Protein 6QJ6 (pdb70)

InterPro domains:
  IPR003337 Trehalose-phosphatase [PF02358] (35-243)
  IPR003337 Trehalose-phosphatase [TIGR00685] (31-254)
  IPR006379 HAD-superfamily hydrolase, subfamily IIB [TIGR01484] (34-230)
  IPR023214 HAD superfamily [G3DSA:3.40.50.1000] (35-248)
  IPR036412 HAD-like superfamily [SSF56784] (33-262)
  IPR044651 Trehalose 6-phosphate OTSB-like [PTHR43768] (28-241)

Sequence (519 aa):
RTFARRARPPAAILFSESSMQSIPLSLPLSRTAFFFDFDGTLVVDLAPTPDAIQVPPDVPVLVDALRQLSHGAVAIVSSGRGIDSIDAYLNLPGLPVAGLHGAERRDANGDTQRIGFDDPRLLRIERELAALVDRHPGMLLEIKGAALALHFRNAPEREGVARAAAERLVADYADAYVLQPGKMVFEIKPKGVDKGRAVAAFLNEPPFAGRMPVFAGDDLTDEQGFAVANANGGLSIKVGAGDTTARARVDSVAALRAQLARWIAAGRAAILFSESMQSIPLSLPLSRTAFFFDFDGTLVDLAPTPDAIQVPPDVPVLVDALRQLSHGAVAIVSSGRGIDSIDAYLNLPGLPVAGLHGAERRDANGDTQRIGFDDPRLLRIERELAALVDRHPGMLLEIKGAALALHFRNAPEREGVARAAAERLVADYADAYVLQPGKMVFEIKPKGVDKGRAVAAFLNEPPFAGRMPVFAGDDLTDEQGFAVANANGGLSIKVGAGDTTARARVDSVAALRAQLARWIAAG

Nearest PDB structures (foldseek):
  6rcz-assembly2_E  TM=8.916E-01  e=4.619E-51  Burkholderia pseudomallei K96243
  6upb-assembly2_B  TM=9.453E-01  e=5.300E-32  Salmonella enterica subsp. enterica serovar Typhimurium str. SL1344
  5gvx-assembly1_A  TM=7.884E-01  e=1.673E-20  Mycobacterium tuberculosis H37Rv
  5dxi-assembly1_A  TM=8.888E-01  e=2.809E-17  Candida albicans SC5314
  5dxi-assembly2_B  TM=9.044E-01  e=6.587E-17  Candida albicans SC5314

Organism: Burkholderia pseudomallei (strain K96243) (NCBI:txid272560)

Solvent-accessible surface area: 23185 Å² total; per-residue (Å²): 210,94,97,76,32,163,34,216,74,52,36,72,68,141,24,70,131,60,150,46,99,34,28,138,59,12,50,13,50,114,1,0,0,0,0,9,0,26,8,0,6,0,100,79,15,87,37,26,116,39,13,148,38,42,103,75,4,29,96,28,1,44,29,0,33,109,46,0,126,21,0,0,0,0,0,1,12,32,17,6,116,32,1,41,80,72,8,116,20,113,46,1,4,0,0,0,10,5,13,1,19,40,30,25,46,110,41,67,27,30,120,55,19,127,105,26,89,77,5,108,106,0,40,170,80,0,45,58,25,33,122,188,36,118,37,15,69,25,43,96,29,38,5,0,0,0,1,31,5,80,94,1,78,118,93,83,51,45,0,94,60,8,0,78,115,1,18,68,90,39,54,116,19,4,55,34,17,34,21,83,53,11,5,18,1,4,4,105,56,28,16,1,1,155,6,0,39,31,0,23,127,42,110,38,0,42,38,28,4,1,0,0,0,0,4,27,95,12,0,31,78,0,0,50,30,0,18,92,80,7,0,0,0,0,11,4,17,90,39,149,30,84,2,12,7,113,12,129,45,9,65,30,0,47,52,29,1,40,78,1,20,76,64,45,96,109,92,69,143,26,65,74,49,136,42,97,30,29,138,62,15,51,12,59,119,0,0,0,0,0,7,0,37,4,0,2,0,88,132,30,120,57,96,112,42,14,150,31,44,103,80,1,24,98,28,0,45,29,0,33,110,68,0,125,20,0,0,0,0,0,1,27,39,16,8,117,36,0,40,79,66,6,126,21,108,43,0,4,0,0,0,46,33,7,7,25,27,31,15,40,131,41,84,46,77,137,74,22,113,101,21,81,77,5,96,110,0,35,170,86,1,45,44,13,26,126,155,43,115,30,13,110,25,71,92,58,32,2,10,0,0,1,47,5,78,116,2,36,110,93,86,52,54,0,95,62,7,0,73,120,7,17,69,91,47,63,125,20,4,65,43,71,74,42,157,32,12,4,27,0,17,6,99,34,14,20,6,3,148,6,0,46,34,0,24,132,42,104,37,0,50,80,37,19,0,0,0,0,0,24,68,142,41,0,32,84,0,0,12,24,0,13,75,80,11,0,0,0,0,10,9,21,80,37,94,4,6,1,13,4,57,11,131,44,9,64,28,0,42,54,28,1,39,78,1,28,86,65,67

Foldseek 3Di:
DDDDDDDDFLAPDFAAQAFDDQDLADQLQQEAEEEEDDFAQWDHDLDPVPTDHPPLSLVLQVLSCVLNVQRYEYQYLADPVVVCVRNVPPQRWYQYNQNQWTQANVRDIDHPQFPPVLVVVLLVQVVVVCVVPPQWDWDDHGRKIKIARSRPVVCPPVQVVSQVVSCVVVVVFWDWDDWDRIIMIHGPDHGSLVRVVVRCVDPPNPSGQYEYEDEIPSCLSVQVNNVVSRHAYEYEDDDDHSGSYYDHGSVRSSVSSVSNSVVSD/DPAFAAQAFDEQDLADQLLQEAEEEEDEFAQWDHDPDPVPTDHPLLSLVLQVLSCVSNVHRYEYAYLADPVVVCVRNVDPQRWYQYNQNQWTQASVRDIDGHQAPPPLQVVLVVLVVVVPVVPDQWDWDDRGRKIKIANPRPVVCPVVQVVSVVVSCVVPVVFWDWDDDDRMIMIHTPQRARLSNLVVRCVDPPNPNGQYEYEDEDDSCQSVQVNSVVSRHAYEYEDDDDGSGNYYDHGSVRSSVSSVSNSVVD

B-factor: mean 32.78, std 14.63, range [8.99, 102.22]

Secondary structure (DSSP, 8-state):
----B-PPPS------SS--PPPS---GGGEEEEE--BTTTB---SSGGG----THHHHHHHHHHHHTTT-EEEE-SS-HHHHHHHH--TT--EEEGGGTEEE-TTS-EEE-STT-HHHHHHHHHHHHHHHSSTT-EEEEETTEEEEE-TT-GGGHHHHHHHHHHHHHHTTTTEEEEEETTEEEEEETT--HHHHHHHHTTSTTTTTSEEEEEE-SGGGHHHHHHHHHTT-EEEEESSS----SEEESSHHHHHHHHHHHHHHH-/------SS--PPPS---GGGEEEEE--BTTTB---SSGGG----THHHHHHHHHHHHTTS-EEEE-SS-HHHHHHHH--TT--EEEGGGTEEE-TTS-EEESSTT-HHHHHHHHHHHHHHHHSTT-EEEEETTEEEEE-TT-GGGHHHHHHHHHHHHHHTTTTEEEEEETTEEEEEETT-SHHHHHHHHTTSTTTTTSEEEEEE-SGGGHHHHHHHHHTT-EEEEESSS-BS-SEEESSHHHHHHHHHHHHHH-

Radius of gyration: 26.89 Å; Cα contacts (8 Å, |Δi|>4): 1057; chains: 2; bounding box: 44×83×59 Å

Structure (mmCIF, N/CA/C/O backbone):
data_6QJ6
#
_entry.id   6QJ6
#
_cell.length_a   75.926
_cell.length_b   83.843
_cell.length_c   84.978
_cell.angle_alpha   90.00
_cell.angle_beta   90.00
_cell.angle_gamma   90.00
#
_symmetry.space_group_name_H-M   'P 21 21 21'
#
loop_
_entity.id
_entity.type
_entity.pdbx_description
1 polymer 'Trehalose 6-phosphate phosphatase'
2 non-polymer 'MAGNESIUM ION'
3 non-polymer 'CHLORIDE ION'
4 water water
#
loop_
_atom_site.group_PDB
_atom_site.id
_atom_site.type_symbol
_atom_site.label_atom_id
_atom_site.label_alt_id
_atom_site.label_comp_id
_atom_site.label_asym_id
_atom_site.label_entity_id
_atom_site.label_seq_id
_atom_site.pdbx_PDB_ins_code
_atom_site.Cartn_x
_atom_site.Cartn_y
_atom_site.Cartn_z
_atom_site.occupancy
_atom_site.B_iso_or_equiv
_atom_site.auth_seq_id
_atom_site.auth_comp_id
_atom_site.auth_asym_id
_atom_site.auth_atom_id
_atom_site.pdbx_PDB_model_num
ATOM 1 N N . ARG A 1 2 ? 91.278 -34.967 13.347 1.00 76.64 2 ARG A N 1
ATOM 2 C CA . ARG A 1 2 ? 90.300 -35.999 13.100 1.00 77.29 2 ARG A CA 1
ATOM 3 C C . ARG A 1 2 ? 89.611 -35.606 11.819 1.00 81.54 2 ARG A C 1
ATOM 4 O O . ARG A 1 2 ? 89.576 -36.402 10.927 1.00 80.23 2 ARG A O 1
ATOM 12 N N . THR A 1 3 ? 89.091 -34.385 11.723 1.00 89.05 3 THR A N 1
ATOM 13 C CA . THR A 1 3 ? 88.403 -33.908 10.498 1.00 77.73 3 THR A CA 1
ATOM 14 C C . THR A 1 3 ? 89.209 -32.939 9.618 1.00 61.22 3 THR A C 1
ATOM 15 O O . THR A 1 3 ? 89.954 -32.129 10.103 1.00 53.33 3 THR A O 1
ATOM 19 N N . PHE A 1 4 ? 89.041 -33.036 8.315 1.00 56.73 4 PHE A N 1
ATOM 20 C CA . PHE A 1 4 ? 89.759 -32.136 7.405 1.00 56.04 4 PHE A CA 1
ATOM 21 C C . PHE A 1 4 ? 88.884 -31.048 6.708 1.00 50.21 4 PHE A C 1
ATOM 22 O O . PHE A 1 4 ? 87.729 -30.963 6.954 1.00 50.24 4 PHE A O 1
ATOM 30 N N . ALA A 1 5 ? 89.465 -30.209 5.891 1.00 39.00 5 ALA A N 1
ATOM 31 C CA . ALA A 1 5 ? 88.708 -29.179 5.182 1.00 43.49 5 ALA A CA 1
ATOM 32 C C . ALA A 1 5 ? 89.154 -29.144 3.719 1.00 57.51 5 ALA A C 1
ATOM 33 O O . ALA A 1 5 ? 89.658 -28.146 3.206 1.00 61.76 5 ALA A O 1
ATOM 35 N N . ARG A 1 6 ? 88.961 -30.267 3.032 1.00 51.97 6 ARG A N 1
ATOM 36 C CA . ARG A 1 6 ? 89.387 -30.373 1.648 1.00 45.85 6 ARG A CA 1
ATOM 37 C C . ARG A 1 6 ? 88.487 -29.531 0.754 1.00 51.31 6 ARG A C 1
ATOM 38 O O . ARG A 1 6 ? 87.259 -29.567 0.873 1.00 45.12 6 ARG A O 1
ATOM 46 N N . ARG A 1 7 ? 89.110 -28.758 -0.130 1.00 61.35 7 ARG A N 1
ATOM 47 C CA . ARG A 1 7 ? 88.427 -27.872 -1.055 1.00 63.96 7 ARG A CA 1
ATOM 48 C C . ARG A 1 7 ? 88.671 -28.367 -2.477 1.00 62.54 7 ARG A C 1
ATOM 49 O O . ARG A 1 7 ? 89.694 -29.002 -2.758 1.00 58.78 7 ARG A O 1
ATOM 57 N N . ALA A 1 8 ? 87.696 -28.137 -3.358 1.00 58.60 8 ALA A N 1
ATOM 58 C CA . ALA A 1 8 ? 87.907 -28.317 -4.790 1.00 57.73 8 ALA A CA 1
ATOM 59 C C . ALA A 1 8 ? 88.556 -27.065 -5.366 1.00 65.05 8 ALA A C 1
ATOM 60 O O . ALA A 1 8 ? 88.313 -25.946 -4.896 1.00 56.54 8 ALA A O 1
ATOM 62 N N . ARG A 1 9 ? 89.396 -27.256 -6.387 1.00 67.63 9 ARG A N 1
ATOM 63 C CA . ARG A 1 9 ? 90.063 -26.108 -6.989 1.00 73.71 9 ARG A CA 1
ATOM 64 C C . ARG A 1 9 ? 89.001 -25.077 -7.376 1.00 69.35 9 ARG A C 1
ATOM 65 O O . ARG A 1 9 ? 88.020 -25.437 -8.040 1.00 56.37 9 ARG A O 1
ATOM 73 N N . PRO A 1 10 ? 89.140 -23.816 -6.955 1.00 70.82 10 PRO A N 1
ATOM 74 C CA . PRO A 1 10 ? 88.048 -22.838 -7.112 1.00 59.46 10 PRO A CA 1
ATOM 75 C C . PRO A 1 10 ? 87.706 -22.640 -8.574 1.00 48.94 10 PRO A C 1
ATOM 76 O O . PRO A 1 10 ? 88.607 -22.489 -9.413 1.00 50.20 10 PRO A O 1
ATOM 80 N N . PRO A 1 11 ? 86.413 -22.628 -8.920 1.00 47.19 11 PRO A N 1
ATOM 81 C CA . PRO A 1 11 ? 86.032 -22.483 -10.337 1.00 49.21 11 PRO A CA 1
ATOM 82 C C . PRO A 1 11 ? 86.491 -21.180 -10.968 1.00 47.47 11 PRO A C 1
ATOM 83 O O . PRO A 1 11 ? 86.508 -21.084 -12.202 1.00 44.53 11 PRO A O 1
ATOM 87 N N . ALA A 1 12 ? 86.863 -20.179 -10.170 1.00 45.33 12 ALA A N 1
ATOM 88 C CA . ALA A 1 12 ? 87.318 -18.910 -10.721 1.00 41.10 12 ALA A CA 1
ATOM 89 C C . ALA A 1 12 ? 88.656 -19.093 -11.435 1.00 37.78 12 ALA A C 1
ATOM 90 O O . ALA A 1 12 ? 89.613 -19.638 -10.871 1.00 28.40 12 ALA A O 1
ATOM 92 N N . ALA A 1 13 ? 88.709 -18.653 -12.692 1.00 31.44 13 ALA A N 1
ATOM 93 C CA . ALA A 1 13 ? 89.915 -18.712 -13.502 1.00 30.78 13 ALA A CA 1
ATOM 94 C C . ALA A 1 13 ? 90.556 -17.344 -13.694 1.00 34.38 13 ALA A C 1
ATOM 95 O O . ALA A 1 13 ? 91.635 -17.256 -14.293 1.00 30.60 13 ALA A O 1
ATOM 97 N N . ILE A 1 14 ? 89.921 -16.280 -13.198 1.00 30.20 14 ILE A N 1
ATOM 98 C CA . ILE A 1 14 ? 90.443 -14.922 -13.285 1.00 25.25 14 ILE A CA 1
ATOM 99 C C . ILE A 1 14 ? 90.487 -14.333 -11.886 1.00 24.57 14 ILE A C 1
ATOM 100 O O . ILE A 1 14 ? 89.532 -14.469 -11.115 1.00 28.75 14 ILE A O 1
ATOM 105 N N . LEU A 1 15 ? 91.594 -13.674 -11.565 1.00 28.16 15 LEU A N 1
ATOM 106 C CA . LEU A 1 15 ? 91.739 -12.902 -10.340 1.00 28.28 15 LEU A CA 1
ATOM 107 C C . LEU A 1 15 ? 92.268 -11.524 -10.713 1.00 30.32 15 LEU A C 1
ATOM 108 O O . LEU A 1 15 ? 93.202 -11.413 -11.515 1.00 31.38 15 LEU A O 1
ATOM 113 N N . PHE A 1 16 ? 91.663 -10.480 -10.155 1.00 22.87 16 PHE A N 1
ATOM 114 C CA . PHE A 1 16 ? 92.174 -9.122 -10.287 1.00 24.19 16 PHE A CA 1
ATOM 115 C C . PHE A 1 16 ? 92.915 -8.733 -9.007 1.00 28.77 16 PHE A C 1
ATOM 116 O O . PHE A 1 16 ? 92.413 -8.967 -7.900 1.00 28.20 16 PHE A O 1
ATOM 124 N N . SER A 1 17 ? 94.101 -8.141 -9.162 1.00 19.34 17 SER A N 1
ATOM 125 C CA . SER A 1 17 ? 94.909 -7.679 -8.041 1.00 26.51 17 SER A CA 1
ATOM 126 C C . SER A 1 17 ? 94.356 -6.371 -7.471 1.00 26.67 17 SER A C 1
ATOM 127 O O . SER A 1 17 ? 93.429 -5.765 -8.015 1.00 21.69 17 SER A O 1
ATOM 130 N N . GLU A 1 18 ? 94.942 -5.927 -6.354 1.00 27.00 18 GLU A N 1
ATOM 131 C CA . GLU A 1 18 ? 94.511 -4.677 -5.726 1.00 35.33 18 GLU A CA 1
ATOM 132 C C . GLU A 1 18 ? 95.224 -3.513 -6.404 1.00 40.65 18 GLU A C 1
ATOM 133 O O . GLU A 1 18 ? 96.272 -3.030 -5.961 1.00 45.74 18 GLU A O 1
ATOM 139 N N . SER A 1 19 ? 94.629 -3.072 -7.505 1.00 25.43 19 SER A N 1
ATOM 140 C CA A SER A 1 19 ? 95.076 -1.906 -8.254 0.60 25.89 19 SER A CA 1
ATOM 141 C CA B SER A 1 19 ? 95.074 -1.902 -8.248 0.40 25.91 19 SER A CA 1
ATOM 142 C C . SER A 1 19 ? 93.938 -1.504 -9.178 1.00 25.32 19 SER A C 1
ATOM 143 O O . SER A 1 19 ? 92.979 -2.257 -9.371 1.00 27.83 19 SER A O 1
ATOM 148 N N . MET A 1 20 ? 94.042 -0.302 -9.738 1.00 25.90 20 MET A N 1
ATOM 149 C CA . MET A 1 20 ? 93.089 0.078 -10.770 1.00 24.10 20 MET A CA 1
ATOM 150 C C . MET A 1 20 ? 93.236 -0.882 -11.942 1.00 20.89 20 MET A C 1
ATOM 151 O O . MET A 1 20 ? 94.327 -1.388 -12.216 1.00 22.52 20 MET A O 1
ATOM 156 N N . GLN A 1 21 ? 92.124 -1.166 -12.622 1.00 18.34 21 GLN A N 1
ATOM 157 C CA . GLN A 1 21 ? 92.129 -2.175 -13.674 1.00 25.36 21 GLN A CA 1
ATOM 158 C C . GLN A 1 21 ? 91.372 -1.670 -14.890 1.00 24.43 21 GLN A C 1
ATOM 159 O O . GLN A 1 21 ? 90.409 -0.909 -14.767 1.00 23.85 21 GLN A O 1
ATOM 165 N N . SER A 1 22 ? 91.820 -2.109 -16.067 1.00 26.78 22 SER A N 1
ATOM 166 C CA . SER A 1 22 ? 91.063 -1.906 -17.291 1.00 22.01 22 SER A CA 1
ATOM 167 C C . SER A 1 22 ? 89.961 -2.950 -17.384 1.00 28.24 22 SER A C 1
ATOM 168 O O . SER A 1 22 ? 90.174 -4.125 -17.073 1.00 28.06 22 SER A O 1
ATOM 171 N N . ILE A 1 23 ? 88.779 -2.517 -17.806 1.00 31.95 23 ILE A N 1
ATOM 172 C CA . ILE A 1 23 ? 87.674 -3.469 -17.952 1.00 21.37 23 ILE A CA 1
ATOM 173 C C . ILE A 1 23 ? 88.024 -4.472 -19.041 1.00 24.90 23 ILE A C 1
ATOM 174 O O . ILE A 1 23 ? 88.378 -4.068 -20.168 1.00 26.26 23 ILE A O 1
ATOM 179 N N . PRO A 1 24 ? 87.963 -5.773 -18.765 1.00 23.30 24 PRO A N 1
ATOM 180 C CA . PRO A 1 24 ? 88.389 -6.760 -19.762 1.00 24.42 24 PRO A CA 1
ATOM 181 C C . PRO A 1 24 ? 87.484 -6.771 -20.982 1.00 20.08 24 PRO A C 1
ATOM 182 O O . PRO A 1 24 ? 86.307 -6.404 -20.923 1.00 25.34 24 PRO A O 1
ATOM 186 N N . LEU A 1 25 ? 88.060 -7.199 -22.107 1.00 19.90 25 LEU A N 1
ATOM 187 C CA . LEU A 1 25 ? 87.265 -7.388 -23.317 1.00 19.40 25 LEU A CA 1
ATOM 188 C C . LEU A 1 25 ? 86.206 -8.459 -23.110 1.00 24.61 25 LEU A C 1
ATOM 189 O O . LEU A 1 25 ? 85.060 -8.302 -23.543 1.00 26.16 25 LEU A O 1
ATOM 194 N N . SER A 1 26 ? 86.575 -9.555 -22.448 1.00 24.01 26 SER A N 1
ATOM 195 C CA . SER A 1 26 ? 85.686 -10.683 -22.231 1.00 21.37 26 SER A CA 1
ATOM 196 C C . SER A 1 26 ? 85.947 -11.272 -20.853 1.00 21.71 26 SER A C 1
ATOM 197 O O . SER A 1 26 ? 86.961 -10.988 -20.211 1.00 27.41 26 SER A O 1
ATOM 200 N N . LEU A 1 27 ? 85.011 -12.099 -20.401 1.00 21.39 27 LEU A N 1
ATOM 201 C CA . LEU A 1 27 ? 85.123 -12.839 -19.157 1.00 22.27 27 LEU A CA 1
ATOM 202 C C . LEU A 1 27 ? 84.565 -14.235 -19.376 1.00 30.86 27 LEU A C 1
ATOM 203 O O . LEU A 1 27 ? 83.627 -14.411 -20.163 1.00 32.73 27 LEU A O 1
ATOM 208 N N . PRO A 1 28 ? 85.126 -15.249 -18.709 1.00 25.21 28 PRO A N 1
ATOM 209 C CA . PRO A 1 28 ? 84.557 -16.600 -18.821 1.00 23.31 28 PRO A CA 1
ATOM 210 C C . PRO A 1 28 ? 83.225 -16.678 -18.093 1.00 27.65 28 PRO A C 1
ATOM 211 O O . PRO A 1 28 ? 83.184 -16.934 -16.885 1.00 26.85 28 PRO A O 1
ATOM 215 N N . LEU A 1 29 ? 82.133 -16.460 -18.834 1.00 21.22 29 LEU A N 1
ATOM 216 C CA . LEU A 1 29 ? 80.839 -16.162 -18.219 1.00 19.74 29 LEU A CA 1
ATOM 217 C C . LEU A 1 29 ? 80.365 -17.265 -17.283 1.00 23.15 29 LEU A C 1
ATOM 218 O O . LEU A 1 29 ? 79.660 -16.986 -16.309 1.00 24.50 29 LEU A O 1
ATOM 223 N N . SER A 1 30 ? 80.746 -18.513 -17.537 1.00 29.00 30 SER A N 1
ATOM 224 C CA . SER A 1 30 ? 80.286 -19.586 -16.665 1.00 38.94 30 SER A CA 1
ATOM 225 C C . SER A 1 30 ? 81.159 -19.762 -15.431 1.00 33.19 30 SER A C 1
ATOM 226 O O . SER A 1 30 ? 80.870 -20.637 -14.604 1.00 31.14 30 SER A O 1
ATOM 229 N N . ARG A 1 31 ? 82.204 -18.949 -15.277 1.00 27.02 31 ARG A N 1
ATOM 230 C CA . ARG A 1 31 ? 83.007 -18.933 -14.063 1.00 24.86 31 ARG A CA 1
ATOM 231 C C . ARG A 1 31 ? 82.958 -17.579 -13.367 1.00 26.47 31 ARG A C 1
ATOM 232 O O . ARG A 1 31 ? 83.748 -17.332 -12.445 1.00 23.23 31 ARG A O 1
ATOM 240 N N . THR A 1 32 ? 82.041 -16.705 -13.775 1.00 23.85 32 THR A N 1
ATOM 241 C CA . THR A 1 32 ? 81.905 -15.362 -13.234 1.00 24.33 32 THR A CA 1
ATOM 242 C C . THR A 1 32 ? 80.531 -15.197 -12.592 1.00 29.29 32 THR A C 1
ATOM 243 O O . THR A 1 32 ? 79.540 -15.778 -13.048 1.00 18.91 32 THR A O 1
ATOM 247 N N . ALA A 1 33 ? 80.484 -14.399 -11.526 1.00 23.47 33 ALA A N 1
ATOM 248 C CA . ALA A 1 33 ? 79.252 -14.066 -10.823 1.00 26.22 33 ALA A CA 1
ATOM 249 C C . ALA A 1 33 ? 79.017 -12.565 -10.939 1.00 23.61 33 ALA A C 1
ATOM 250 O O . ALA A 1 33 ? 79.933 -11.773 -10.684 1.00 24.47 33 ALA A O 1
ATOM 252 N N . PHE A 1 34 ? 77.800 -12.172 -11.318 1.00 19.82 34 PHE A N 1
ATOM 253 C CA . PHE A 1 34 ? 77.500 -10.779 -11.630 1.00 21.17 34 PHE A CA 1
ATOM 254 C C . PHE A 1 34 ? 76.486 -10.220 -10.642 1.00 20.41 34 PHE A C 1
ATOM 255 O O . PHE A 1 34 ? 75.427 -10.816 -10.428 1.00 19.63 34 PHE A O 1
ATOM 263 N N . PHE A 1 35 ? 76.806 -9.058 -10.072 1.00 15.42 35 PHE A N 1
ATOM 264 C CA . PHE A 1 35 ? 75.959 -8.370 -9.107 1.00 15.02 35 PHE A CA 1
ATOM 265 C C . PHE A 1 35 ? 75.803 -6.929 -9.561 1.00 19.28 35 PHE A C 1
ATOM 266 O O . PHE A 1 35 ? 76.801 -6.213 -9.697 1.00 18.02 35 PHE A O 1
ATOM 274 N N . PHE A 1 36 ? 74.562 -6.510 -9.807 1.00 17.35 36 PHE A N 1
ATOM 275 C CA . PHE A 1 36 ? 74.280 -5.183 -10.337 1.00 14.81 36 PHE A CA 1
ATOM 276 C C . PHE A 1 36 ? 73.339 -4.425 -9.415 1.00 15.79 36 PHE A C 1
ATOM 277 O O . PHE A 1 36 ? 72.285 -4.944 -9.036 1.00 18.08 36 PHE A O 1
ATOM 285 N N . ASP A 1 37 ? 73.713 -3.193 -9.079 1.00 15.47 37 ASP A N 1
ATOM 286 C CA . ASP A 1 37 ? 72.745 -2.205 -8.622 1.00 17.50 37 ASP A CA 1
ATOM 287 C C . ASP A 1 37 ? 71.812 -1.838 -9.781 1.00 23.44 37 ASP A C 1
ATOM 288 O O . ASP A 1 37 ? 72.106 -2.100 -10.954 1.00 20.11 37 ASP A O 1
ATOM 293 N N . PHE A 1 38 ? 70.664 -1.240 -9.450 1.00 12.19 38 PHE A N 1
ATOM 294 C CA . PHE A 1 38 ? 69.680 -0.919 -10.479 1.00 19.09 38 PHE A CA 1
ATOM 295 C C . PHE A 1 38 ? 69.694 0.566 -10.846 1.00 20.30 38 PHE A C 1
ATOM 296 O O . PHE A 1 38 ? 70.278 0.940 -11.869 1.00 16.95 38 PHE A O 1
ATOM 304 N N . ASP A 1 39 ? 69.058 1.417 -10.033 1.00 19.39 39 ASP A N 1
ATOM 305 C CA . ASP A 1 39 ? 68.982 2.846 -10.345 1.00 22.89 39 ASP A CA 1
ATOM 306 C C . ASP A 1 39 ? 70.369 3.476 -10.400 1.00 21.33 39 ASP A C 1
ATOM 307 O O . ASP A 1 39 ? 71.186 3.296 -9.493 1.00 21.32 39 ASP A O 1
ATOM 312 N N . GLY A 1 40 ? 70.624 4.241 -11.460 1.00 20.61 40 GLY A N 1
ATOM 313 C CA . GLY A 1 40 ? 71.906 4.885 -11.647 1.00 17.31 40 GLY A CA 1
ATOM 314 C C . GLY A 1 40 ? 73.006 3.972 -12.141 1.00 20.90 40 GLY A C 1
ATOM 315 O O . GLY A 1 40 ? 74.122 4.452 -12.395 1.00 23.19 40 GLY A O 1
ATOM 316 N N . THR A 1 41 ? 72.731 2.674 -12.275 1.00 18.10 41 THR A N 1
ATOM 317 C CA . THR A 1 41 ? 73.722 1.690 -12.698 1.00 16.14 41 THR A CA 1
ATOM 318 C C . THR A 1 41 ? 73.294 0.989 -13.980 1.00 20.50 41 THR A C 1
ATOM 319 O O . THR A 1 41 ? 74.005 1.071 -14.985 1.00 17.17 41 THR A O 1
ATOM 323 N N . LEU A 1 42 ? 72.154 0.295 -13.975 1.00 21.35 42 LEU A N 1
ATOM 324 C CA . LEU A 1 42 ? 71.597 -0.305 -15.182 1.00 15.99 42 LEU A CA 1
ATOM 325 C C . LEU A 1 42 ? 70.592 0.600 -15.859 1.00 17.91 42 LEU A C 1
ATOM 326 O O . LEU A 1 42 ? 70.264 0.391 -17.035 1.00 20.35 42 LEU A O 1
ATOM 331 N N . VAL A 1 43 ? 70.095 1.590 -15.134 1.00 15.39 43 VAL A N 1
ATOM 332 C CA A VAL A 1 43 ? 69.040 2.470 -15.604 0.50 20.34 43 VAL A CA 1
ATOM 333 C CA B VAL A 1 43 ? 69.140 2.470 -15.604 0.50 20.34 43 VAL A CA 1
ATOM 334 C C . VAL A 1 43 ? 69.358 3.861 -15.069 1.00 20.74 43 VAL A C 1
ATOM 335 O O . VAL A 1 43 ? 69.955 4.010 -14.000 1.00 21.05 43 VAL A O 1
ATOM 342 N N . ASP A 1 44 ? 69.004 4.885 -15.836 1.00 17.53 44 ASP A N 1
ATOM 343 C CA . ASP A 1 44 ? 69.332 6.247 -15.427 1.00 19.94 44 ASP A CA 1
ATOM 344 C C . ASP A 1 44 ? 68.539 6.668 -14.193 1.00 28.97 44 ASP A C 1
ATOM 345 O O . ASP A 1 44 ? 67.376 6.294 -14.012 1.00 26.32 44 ASP A O 1
ATOM 350 N N . LEU A 1 45 ? 69.185 7.452 -13.335 1.00 29.24 45 LEU A N 1
ATOM 351 C CA . LEU A 1 45 ? 68.490 8.031 -12.194 1.00 28.04 45 LEU A CA 1
ATOM 352 C C . LEU A 1 45 ? 67.495 9.075 -12.678 1.00 32.86 45 LEU A C 1
ATOM 353 O O . LEU A 1 45 ? 67.801 9.891 -13.551 1.00 34.68 45 LEU A O 1
ATOM 358 N N . ALA A 1 46 ? 66.295 9.040 -12.120 1.00 34.62 46 ALA A N 1
ATOM 359 C CA . ALA A 1 46 ? 65.222 9.923 -12.539 1.00 27.96 46 ALA A CA 1
ATOM 360 C C . ALA A 1 46 ? 64.880 10.916 -11.430 1.00 31.20 46 ALA A C 1
ATOM 361 O O . ALA A 1 46 ? 65.258 10.715 -10.271 1.00 34.68 46 ALA A O 1
ATOM 363 N N . PRO A 1 47 ? 64.176 12.011 -11.752 1.00 33.73 47 PRO A N 1
ATOM 364 C CA . PRO A 1 47 ? 63.854 13.007 -10.715 1.00 45.35 47 PRO A CA 1
ATOM 365 C C . PRO A 1 47 ? 63.160 12.438 -9.483 1.00 46.30 47 PRO A C 1
ATOM 366 O O . PRO A 1 47 ? 63.320 12.999 -8.393 1.00 53.50 47 PRO A O 1
ATOM 370 N N . THR A 1 48 ? 62.406 11.354 -9.613 1.00 41.62 48 THR A N 1
ATOM 371 C CA . THR A 1 48 ? 61.801 10.655 -8.489 1.00 38.20 48 THR A CA 1
ATOM 372 C C . THR A 1 48 ? 61.871 9.165 -8.777 1.00 32.85 48 THR A C 1
ATOM 373 O O . THR A 1 48 ? 62.016 8.764 -9.937 1.00 31.33 48 THR A O 1
ATOM 377 N N . PRO A 1 49 ? 61.790 8.314 -7.740 1.00 30.65 49 PRO A N 1
ATOM 378 C CA . PRO A 1 49 ? 61.894 6.861 -7.990 1.00 33.46 49 PRO A CA 1
ATOM 379 C C . PRO A 1 49 ? 60.846 6.335 -8.957 1.00 38.05 49 PRO A C 1
ATOM 380 O O . PRO A 1 49 ? 61.145 5.470 -9.790 1.00 36.52 49 PRO A O 1
ATOM 384 N N . ASP A 1 50 ? 59.619 6.846 -8.877 1.00 31.20 50 ASP A N 1
ATOM 385 C CA . ASP A 1 50 ? 58.536 6.386 -9.737 1.00 32.23 50 ASP A CA 1
ATOM 386 C C . ASP A 1 50 ? 58.694 6.822 -11.192 1.00 36.87 50 ASP A C 1
ATOM 387 O O . ASP A 1 50 ? 57.867 6.434 -12.026 1.00 35.65 50 ASP A O 1
ATOM 392 N N . ALA A 1 51 ? 59.711 7.617 -11.521 1.00 30.02 51 ALA A N 1
ATOM 393 C CA . ALA A 1 51 ? 59.839 8.200 -12.848 1.00 26.42 51 ALA A CA 1
ATOM 394 C C . ALA A 1 51 ? 60.957 7.575 -13.673 1.00 36.61 51 ALA A C 1
ATOM 395 O O . ALA A 1 51 ? 61.316 8.125 -14.721 1.00 31.75 51 ALA A O 1
ATOM 397 N N . ILE A 1 52 ? 61.520 6.442 -13.239 1.00 38.46 52 ILE A N 1
ATOM 398 C CA . ILE A 1 52 ? 62.610 5.841 -14.001 1.00 38.23 52 ILE A CA 1
ATOM 399 C C . ILE A 1 52 ? 62.069 5.203 -15.277 1.00 34.13 52 ILE A C 1
ATOM 400 O O . ILE A 1 52 ? 60.911 4.763 -15.350 1.00 29.30 52 ILE A O 1
ATOM 405 N N . GLN A 1 53 ? 62.914 5.174 -16.302 1.00 33.22 53 GLN A N 1
ATOM 406 C CA . GLN A 1 53 ? 62.584 4.593 -17.596 1.00 35.81 53 GLN A CA 1
ATOM 407 C C . GLN A 1 53 ? 63.523 3.426 -17.838 1.00 33.33 53 GLN A C 1
ATOM 408 O O . GLN A 1 53 ? 64.736 3.627 -17.937 1.00 35.20 53 GLN A O 1
ATOM 414 N N . VAL A 1 54 ? 62.967 2.223 -17.965 1.00 24.14 54 VAL A N 1
ATOM 415 C CA . VAL A 1 54 ? 63.754 1.010 -18.176 1.00 21.19 54 VAL A CA 1
ATOM 416 C C . VAL A 1 54 ? 63.750 0.695 -19.672 1.00 27.67 54 VAL A C 1
ATOM 417 O O . VAL A 1 54 ? 62.722 0.229 -20.193 1.00 29.16 54 VAL A O 1
ATOM 421 N N . PRO A 1 55 ? 64.846 0.928 -20.390 1.00 31.26 55 PRO A N 1
ATOM 422 C CA . PRO A 1 55 ? 64.875 0.561 -21.802 1.00 31.62 55 PRO A CA 1
ATOM 423 C C . PRO A 1 55 ? 64.756 -0.943 -21.955 1.00 31.61 55 PRO A C 1
ATOM 424 O O . PRO A 1 55 ? 65.179 -1.708 -21.069 1.00 26.72 55 PRO A O 1
ATOM 428 N N . PRO A 1 56 ? 64.198 -1.413 -23.073 1.00 31.88 56 PRO A N 1
ATOM 429 C CA . PRO A 1 56 ? 64.074 -2.869 -23.272 1.00 25.88 56 PRO A CA 1
ATOM 430 C C . PRO A 1 56 ? 65.410 -3.578 -23.307 1.00 25.10 56 PRO A C 1
ATOM 431 O O . PRO A 1 56 ? 65.467 -4.791 -23.066 1.00 26.92 56 PRO A O 1
ATOM 435 N N . ASP A 1 57 ? 66.492 -2.850 -23.587 1.00 27.12 57 ASP A N 1
ATOM 436 C CA . ASP A 1 57 ? 67.819 -3.451 -23.591 1.00 26.84 57 ASP A CA 1
ATOM 437 C C . ASP A 1 57 ? 68.187 -4.012 -22.227 1.00 20.67 57 ASP A C 1
ATOM 438 O O . ASP A 1 57 ? 68.903 -5.015 -22.149 1.00 21.98 57 ASP A O 1
ATOM 443 N N . VAL A 1 58 ? 67.701 -3.401 -21.147 1.00 19.53 58 VAL A N 1
ATOM 444 C CA . VAL A 1 58 ? 68.130 -3.789 -19.801 1.00 19.12 58 VAL A CA 1
ATOM 445 C C . VAL A 1 58 ? 67.689 -5.219 -19.482 1.00 21.37 58 VAL A C 1
ATOM 446 O O . VAL A 1 58 ? 68.548 -6.047 -19.140 1.00 16.72 58 VAL A O 1
ATOM 450 N N . PRO A 1 59 ? 66.400 -5.581 -19.568 1.00 24.59 59 PRO A N 1
ATOM 451 C CA . PRO A 1 59 ? 66.048 -6.987 -19.301 1.00 15.68 59 PRO A CA 1
ATOM 452 C C . PRO A 1 59 ? 66.649 -7.967 -20.295 1.00 25.47 59 PRO A C 1
ATOM 453 O O . PRO A 1 59 ? 66.961 -9.103 -19.912 1.00 19.11 59 PRO A O 1
ATOM 457 N N . VAL A 1 60 ? 66.813 -7.574 -21.562 1.00 18.50 60 VAL A N 1
ATOM 458 C CA . VAL A 1 60 ? 67.399 -8.480 -22.546 1.00 22.19 60 VAL A CA 1
ATOM 459 C C . VAL A 1 60 ? 68.847 -8.794 -22.185 1.00 17.55 60 VAL A C 1
ATOM 460 O O . VAL A 1 60 ? 69.278 -9.953 -22.228 1.00 24.35 60 VAL A O 1
ATOM 464 N N . LEU A 1 61 ? 69.619 -7.772 -21.806 1.00 19.55 61 LEU A N 1
ATOM 465 C CA . LEU A 1 61 ? 71.019 -8.002 -21.455 1.00 20.49 61 LEU A CA 1
ATOM 466 C C . LEU A 1 61 ? 71.154 -8.774 -20.147 1.00 19.72 61 LEU A C 1
ATOM 467 O O . LEU A 1 61 ? 71.995 -9.676 -20.038 1.00 20.78 61 LEU A O 1
ATOM 472 N N . VAL A 1 62 ? 70.355 -8.431 -19.132 1.00 20.24 62 VAL A N 1
ATOM 473 C CA . VAL A 1 62 ? 70.447 -9.165 -17.870 1.00 18.85 62 VAL A CA 1
ATOM 474 C C . VAL A 1 62 ? 70.090 -10.632 -18.082 1.00 17.22 62 VAL A C 1
ATOM 475 O O . VAL A 1 62 ? 70.788 -11.529 -17.594 1.00 24.92 62 VAL A O 1
ATOM 479 N N . ASP A 1 63 ? 69.037 -10.906 -18.859 1.00 16.48 63 ASP A N 1
ATOM 480 C CA . ASP A 1 63 ? 68.619 -12.292 -19.057 1.00 20.87 63 ASP A CA 1
ATOM 481 C C . ASP A 1 63 ? 69.632 -13.083 -19.880 1.00 23.43 63 ASP A C 1
ATOM 482 O O . ASP A 1 63 ? 69.844 -14.274 -19.629 1.00 28.36 63 ASP A O 1
ATOM 487 N N . ALA A 1 64 ? 70.253 -12.452 -20.880 1.00 21.13 64 ALA A N 1
ATOM 488 C CA . ALA A 1 64 ? 71.286 -13.144 -21.646 1.00 20.73 64 ALA A CA 1
ATOM 489 C C . ALA A 1 64 ? 72.494 -13.465 -20.775 1.00 20.05 64 ALA A C 1
ATOM 490 O O . ALA A 1 64 ? 73.103 -14.533 -20.912 1.00 21.81 64 ALA A O 1
ATOM 492 N N . LEU A 1 65 ? 72.866 -12.544 -19.879 1.00 21.37 65 LEU A N 1
ATOM 493 C CA . LEU A 1 65 ? 73.950 -12.813 -18.938 1.00 22.20 65 LEU A CA 1
ATOM 494 C C . LEU A 1 65 ? 73.575 -13.942 -17.983 1.00 23.02 65 LEU A C 1
ATOM 495 O O . LEU A 1 65 ? 74.409 -14.794 -17.651 1.00 21.72 65 LEU A O 1
ATOM 500 N N . ARG A 1 66 ? 72.342 -13.993 -17.582 1.00 22.32 66 ARG A N 1
ATOM 501 C CA . ARG A 1 66 ? 71.862 -15.003 -16.727 1.00 24.96 66 ARG A CA 1
ATOM 502 C C . ARG A 1 66 ? 71.936 -16.369 -17.437 1.00 31.05 66 ARG A C 1
ATOM 503 O O . ARG A 1 66 ? 72.364 -17.336 -16.890 1.00 29.22 66 ARG A O 1
ATOM 511 N N . GLN A 1 67 ? 71.511 -16.414 -18.671 1.00 24.76 67 GLN A N 1
ATOM 512 C CA . GLN A 1 67 ? 71.595 -17.654 -19.435 1.00 24.30 67 GLN A CA 1
ATOM 513 C C . GLN A 1 67 ? 73.043 -18.101 -19.604 1.00 25.16 67 GLN A C 1
ATOM 514 O O . GLN A 1 67 ? 73.390 -19.248 -19.306 1.00 26.50 67 GLN A O 1
ATOM 520 N N . LEU A 1 68 ? 73.905 -17.208 -20.099 1.00 23.98 68 LEU A N 1
ATOM 521 C CA . LEU A 1 68 ? 75.269 -17.594 -20.442 1.00 19.87 68 LEU A CA 1
ATOM 522 C C . LEU A 1 68 ? 76.107 -17.917 -19.213 1.00 21.27 68 LEU A C 1
ATOM 523 O O . LEU A 1 68 ? 77.077 -18.674 -19.322 1.00 24.30 68 LEU A O 1
ATOM 528 N N . SER A 1 69 ? 75.767 -17.353 -18.057 1.00 24.49 69 SER A N 1
ATOM 529 C CA . SER A 1 69 ? 76.463 -17.650 -16.813 1.00 15.01 69 SER A CA 1
ATOM 530 C C . SER A 1 69 ? 75.801 -18.767 -16.024 1.00 26.97 69 SER A C 1
ATOM 531 O O . SER A 1 69 ? 76.282 -19.105 -14.939 1.00 26.74 69 SER A O 1
ATOM 534 N N . HIS A 1 70 ? 74.751 -19.327 -16.533 1.00 29.46 70 HIS A N 1
ATOM 535 C CA . HIS A 1 70 ? 74.063 -20.372 -15.870 1.00 30.99 70 HIS A CA 1
ATOM 536 C C . HIS A 1 70 ? 73.446 -20.015 -14.533 1.00 29.69 70 HIS A C 1
ATOM 537 O O . HIS A 1 70 ? 73.472 -20.773 -13.653 1.00 29.61 70 HIS A O 1
ATOM 544 N N . GLY A 1 71 ? 72.897 -18.814 -14.431 1.00 28.61 71 GLY A N 1
ATOM 545 C CA . GLY A 1 71 ? 72.124 -18.383 -13.284 1.00 33.39 71 GLY A CA 1
ATOM 546 C C . GLY A 1 71 ? 72.826 -17.440 -12.329 1.00 31.04 71 GLY A C 1
ATOM 547 O O . GLY A 1 71 ? 72.175 -16.934 -11.405 1.00 29.61 71 GLY A O 1
ATOM 548 N N . ALA A 1 72 ? 74.114 -17.170 -12.532 1.00 27.62 72 ALA A N 1
ATOM 549 C CA . ALA A 1 72 ? 74.928 -16.433 -11.560 1.00 20.22 72 ALA A CA 1
ATOM 550 C C . ALA A 1 72 ? 74.843 -14.919 -11.751 1.00 21.93 72 ALA A C 1
ATOM 551 O O . ALA A 1 72 ? 75.859 -14.216 -11.796 1.00 21.23 72 ALA A O 1
ATOM 553 N N . VAL A 1 73 ? 73.621 -14.400 -11.859 1.00 19.84 73 VAL A N 1
ATOM 554 C CA . VAL A 1 73 ? 73.377 -12.965 -11.957 1.00 19.29 73 VAL A CA 1
ATOM 555 C C . VAL A 1 73 ? 72.398 -12.574 -10.861 1.00 18.01 73 VAL A C 1
ATOM 556 O O . VAL A 1 73 ? 71.366 -13.230 -10.683 1.00 24.81 73 VAL A O 1
ATOM 560 N N . ALA A 1 74 ? 72.713 -11.507 -10.135 1.00 19.40 74 ALA A N 1
ATOM 561 C CA . ALA A 1 74 ? 71.811 -10.993 -9.117 1.00 27.19 74 ALA A CA 1
ATOM 562 C C . ALA A 1 74 ? 71.746 -9.476 -9.200 1.00 29.30 74 ALA A C 1
ATOM 563 O O . ALA A 1 74 ? 72.736 -8.809 -9.517 1.00 23.59 74 ALA A O 1
ATOM 565 N N . ILE A 1 75 ? 70.559 -8.944 -8.932 1.00 28.29 75 ILE A N 1
ATOM 566 C CA . ILE A 1 75 ? 70.376 -7.522 -8.677 1.00 22.08 75 ILE A CA 1
ATOM 567 C C . ILE A 1 75 ? 70.575 -7.290 -7.186 1.00 22.32 75 ILE A C 1
ATOM 568 O O . ILE A 1 75 ? 70.033 -8.029 -6.356 1.00 19.80 75 ILE A O 1
ATOM 573 N N . VAL A 1 76 ? 71.376 -6.288 -6.846 1.00 26.20 76 VAL A N 1
ATOM 574 C CA . VAL A 1 76 ? 71.626 -5.905 -5.456 1.00 22.92 76 VAL A CA 1
ATOM 575 C C . VAL A 1 76 ? 71.277 -4.423 -5.368 1.00 22.79 76 VAL A C 1
ATOM 576 O O . VAL A 1 76 ? 72.105 -3.551 -5.653 1.00 24.28 76 VAL A O 1
ATOM 580 N N . SER A 1 77 ? 70.034 -4.126 -4.986 1.00 20.42 77 SER A N 1
ATOM 581 C CA A SER A 1 77 ? 69.471 -2.789 -5.134 0.50 22.62 77 SER A CA 1
ATOM 582 C CA B SER A 1 77 ? 69.571 -2.789 -5.134 0.50 22.62 77 SER A CA 1
ATOM 583 C C . SER A 1 77 ? 69.036 -2.199 -3.794 1.00 20.58 77 SER A C 1
ATOM 584 O O . SER A 1 77 ? 68.902 -2.893 -2.782 1.00 23.76 77 SER A O 1
ATOM 589 N N . GLY A 1 78 ? 68.820 -0.881 -3.806 1.00 23.57 78 GLY A N 1
ATOM 590 C CA . GLY A 1 78 ? 68.081 -0.222 -2.747 1.00 22.81 78 GLY A CA 1
ATOM 591 C C . GLY A 1 78 ? 66.578 -0.290 -2.905 1.00 22.86 78 GLY A C 1
ATOM 592 O O . GLY A 1 78 ? 65.847 -0.017 -1.946 1.00 23.37 78 GLY A O 1
ATOM 593 N N . ARG A 1 79 ? 66.099 -0.637 -4.101 1.00 22.30 79 ARG A N 1
ATOM 594 C CA . ARG A 1 79 ? 64.694 -0.936 -4.315 1.00 20.40 79 ARG A CA 1
ATOM 595 C C . ARG A 1 79 ? 64.320 -2.254 -3.646 1.00 20.42 79 ARG A C 1
ATOM 596 O O . ARG A 1 79 ? 65.170 -3.093 -3.346 1.00 31.34 79 ARG A O 1
ATOM 604 N N . GLY A 1 80 ? 63.024 -2.446 -3.449 1.00 22.75 80 GLY A N 1
ATOM 605 C CA . GLY A 1 80 ? 62.532 -3.743 -3.039 1.00 17.91 80 GLY A CA 1
ATOM 606 C C . GLY A 1 80 ? 62.545 -4.737 -4.183 1.00 20.92 80 GLY A C 1
ATOM 607 O O . GLY A 1 80 ? 62.573 -4.373 -5.361 1.00 23.12 80 GLY A O 1
ATOM 608 N N . ILE A 1 81 ? 62.536 -6.023 -3.818 1.00 17.98 81 ILE A N 1
ATOM 609 C CA . ILE A 1 81 ? 62.520 -7.094 -4.815 1.00 21.61 81 ILE A CA 1
ATOM 610 C C . ILE A 1 81 ? 61.304 -6.970 -5.726 1.00 18.70 81 ILE A C 1
ATOM 611 O O . ILE A 1 81 ? 61.401 -7.152 -6.947 1.00 23.17 81 ILE A O 1
ATOM 616 N N . ASP A 1 82 ? 60.140 -6.669 -5.149 1.00 18.36 82 ASP A N 1
ATOM 617 C CA . ASP A 1 82 ? 58.925 -6.578 -5.954 1.00 18.85 82 ASP A CA 1
ATOM 618 C C . ASP A 1 82 ? 59.037 -5.478 -7.001 1.00 16.44 82 ASP A C 1
ATOM 619 O O . ASP A 1 82 ? 58.520 -5.618 -8.116 1.00 20.80 82 ASP A O 1
ATOM 624 N N . SER A 1 83 ? 59.700 -4.371 -6.657 1.00 22.75 83 SER A N 1
ATOM 625 C CA . SER A 1 83 ? 59.919 -3.292 -7.620 1.00 23.68 83 SER A CA 1
ATOM 626 C C . SER A 1 83 ? 60.819 -3.753 -8.764 1.00 26.11 83 SER A C 1
ATOM 627 O O . SER A 1 83 ? 60.505 -3.545 -9.943 1.00 16.76 83 SER A O 1
ATOM 630 N N . ILE A 1 84 ? 61.949 -4.382 -8.428 1.00 24.37 84 ILE A N 1
ATOM 631 C CA . ILE A 1 84 ? 62.838 -4.946 -9.443 1.00 18.90 84 ILE A CA 1
ATOM 632 C C . ILE A 1 84 ? 62.085 -5.925 -10.335 1.00 24.36 84 ILE A C 1
ATOM 633 O O . ILE A 1 84 ? 62.244 -5.921 -11.562 1.00 24.72 84 ILE A O 1
ATOM 638 N N . ASP A 1 85 ? 61.248 -6.775 -9.733 1.00 23.86 85 ASP A N 1
ATOM 639 C CA . ASP A 1 85 ? 60.437 -7.699 -10.519 1.00 23.34 85 ASP A CA 1
ATOM 640 C C . ASP A 1 85 ? 59.491 -6.949 -11.445 1.00 26.88 85 ASP A C 1
ATOM 641 O O . ASP A 1 85 ? 59.259 -7.372 -12.584 1.00 21.70 85 ASP A O 1
ATOM 646 N N . ALA A 1 86 ? 58.939 -5.828 -10.977 1.00 30.53 86 ALA A N 1
ATOM 647 C CA . ALA A 1 86 ? 58.003 -5.059 -11.788 1.00 34.91 86 ALA A CA 1
ATOM 648 C C . ALA A 1 86 ? 58.661 -4.442 -13.015 1.00 39.11 86 ALA A C 1
ATOM 649 O O . ALA A 1 86 ? 57.971 -4.196 -14.009 1.00 38.59 86 ALA A O 1
ATOM 651 N N . TYR A 1 87 ? 59.972 -4.199 -12.978 1.00 39.89 87 TYR A N 1
ATOM 652 C CA . TYR A 1 87 ? 60.676 -3.525 -14.065 1.00 35.28 87 TYR A CA 1
ATOM 653 C C . TYR A 1 87 ? 61.410 -4.472 -15.006 1.00 41.63 87 TYR A C 1
ATOM 654 O O . TYR A 1 87 ? 61.478 -4.201 -16.209 1.00 48.09 87 TYR A O 1
ATOM 663 N N . LEU A 1 88 ? 61.966 -5.573 -14.498 1.00 37.13 88 LEU A N 1
ATOM 664 C CA . LEU A 1 88 ? 62.654 -6.532 -15.355 1.00 33.27 88 LEU A CA 1
ATOM 665 C C . LEU A 1 88 ? 61.756 -7.671 -15.795 1.00 34.63 88 LEU A C 1
ATOM 666 O O . LEU A 1 88 ? 61.932 -8.195 -16.901 1.00 38.20 88 LEU A O 1
ATOM 671 N N . ASN A 1 89 ? 60.802 -8.053 -14.952 1.00 29.56 89 ASN A N 1
ATOM 672 C CA . ASN A 1 89 ? 59.960 -9.227 -15.159 1.00 39.58 89 ASN A CA 1
ATOM 673 C C . ASN A 1 89 ? 60.781 -10.412 -15.661 1.00 44.03 89 ASN A C 1
ATOM 674 O O . ASN A 1 89 ? 60.453 -11.061 -16.659 1.00 39.60 89 ASN A O 1
ATOM 679 N N . LEU A 1 90 ? 61.880 -10.684 -14.952 1.00 37.70 90 LEU A N 1
ATOM 680 C CA . LEU A 1 90 ? 62.671 -11.880 -15.201 1.00 39.62 90 LEU A CA 1
ATOM 681 C C . LEU A 1 90 ? 62.359 -12.880 -14.098 1.00 50.01 90 LEU A C 1
ATOM 682 O O . LEU A 1 90 ? 62.872 -12.739 -12.976 1.00 45.35 90 LEU A O 1
ATOM 687 N N . PRO A 1 91 ? 61.514 -13.879 -14.349 1.00 55.93 91 PRO A N 1
ATOM 688 C CA . PRO A 1 91 ? 61.058 -14.760 -13.265 1.00 58.13 91 PRO A CA 1
ATOM 689 C C . PRO A 1 91 ? 62.211 -15.520 -12.627 1.00 52.35 91 PRO A C 1
ATOM 690 O O . PRO A 1 91 ? 63.025 -16.144 -13.314 1.00 47.40 91 PRO A O 1
ATOM 694 N N . GLY A 1 92 ? 62.273 -15.462 -11.298 1.00 44.95 92 GLY A N 1
ATOM 695 C CA . GLY A 1 92 ? 63.262 -16.213 -10.557 1.00 44.04 92 GLY A CA 1
ATOM 696 C C . GLY A 1 92 ? 64.652 -15.624 -10.548 1.00 37.36 92 GLY A C 1
ATOM 697 O O . GLY A 1 92 ? 65.591 -16.309 -10.126 1.00 35.57 92 GLY A O 1
ATOM 698 N N . LEU A 1 93 ? 64.817 -14.387 -11.006 1.00 33.92 93 LEU A N 1
ATOM 699 C CA . LEU A 1 93 ? 66.109 -13.724 -10.917 1.00 24.79 93 LEU A CA 1
ATOM 700 C C . LEU A 1 93 ? 66.473 -13.521 -9.453 1.00 23.08 93 LEU A C 1
ATOM 701 O O . LEU A 1 93 ? 65.657 -12.987 -8.687 1.00 25.08 93 LEU A O 1
ATOM 706 N N . PRO A 1 94 ? 67.661 -13.938 -9.018 1.00 23.93 94 PRO A N 1
ATOM 707 C CA . PRO A 1 94 ? 68.085 -13.615 -7.651 1.00 20.47 94 PRO A CA 1
ATOM 708 C C . PRO A 1 94 ? 68.160 -12.105 -7.461 1.00 21.50 94 PRO A C 1
ATOM 709 O O . PRO A 1 94 ? 68.671 -11.375 -8.314 1.00 24.22 94 PRO A O 1
ATOM 713 N N . VAL A 1 95 ? 67.598 -11.632 -6.348 1.00 21.97 95 VAL A N 1
ATOM 714 C CA . VAL A 1 95 ? 67.561 -10.207 -6.036 1.00 18.89 95 VAL A CA 1
ATOM 715 C C . VAL A 1 95 ? 67.786 -10.024 -4.544 1.00 21.59 95 VAL A C 1
ATOM 716 O O . VAL A 1 95 ? 67.071 -10.614 -3.726 1.00 20.22 95 VAL A O 1
ATOM 720 N N . ALA A 1 96 ? 68.763 -9.193 -4.191 1.00 17.35 96 ALA A N 1
ATOM 721 C CA . ALA A 1 96 ? 68.832 -8.582 -2.869 1.00 23.39 96 ALA A CA 1
ATOM 722 C C . ALA A 1 96 ? 68.272 -7.172 -2.997 1.00 30.85 96 ALA A C 1
ATOM 723 O O . ALA A 1 96 ? 68.790 -6.364 -3.779 1.00 30.32 96 ALA A O 1
ATOM 725 N N . GLY A 1 97 ? 67.200 -6.888 -2.260 1.00 22.13 97 GLY A N 1
ATOM 726 C CA . GLY A 1 97 ? 66.581 -5.585 -2.270 1.00 23.78 97 GLY A CA 1
ATOM 727 C C . GLY A 1 97 ? 66.734 -4.879 -0.931 1.00 27.67 97 GLY A C 1
ATOM 728 O O . GLY A 1 97 ? 67.178 -5.452 0.062 1.00 24.97 97 GLY A O 1
ATOM 729 N N . LEU A 1 98 ? 66.357 -3.599 -0.930 1.00 19.19 98 LEU A N 1
ATOM 730 C CA . LEU A 1 98 ? 66.388 -2.776 0.278 1.00 18.97 98 LEU A CA 1
ATOM 731 C C . LEU A 1 98 ? 67.764 -2.802 0.934 1.00 21.07 98 LEU A C 1
ATOM 732 O O . LEU A 1 98 ? 67.890 -2.942 2.153 1.00 27.53 98 LEU A O 1
ATOM 737 N N . HIS A 1 99 ? 68.808 -2.681 0.115 1.00 21.40 99 HIS A N 1
ATOM 738 C CA . HIS A 1 99 ? 70.195 -2.657 0.585 1.00 29.88 99 HIS A CA 1
ATOM 739 C C . HIS A 1 99 ? 70.588 -3.932 1.334 1.00 29.12 99 HIS A C 1
ATOM 740 O O . HIS A 1 99 ? 71.519 -3.915 2.141 1.00 33.07 99 HIS A O 1
ATOM 747 N N . GLY A 1 100 ? 69.897 -5.042 1.089 1.00 21.68 100 GLY A N 1
ATOM 748 C CA . GLY A 1 100 ? 70.162 -6.286 1.786 1.00 26.44 100 GLY A CA 1
ATOM 749 C C . GLY A 1 100 ? 69.129 -6.666 2.822 1.00 26.73 100 GLY A C 1
ATOM 750 O O . GLY A 1 100 ? 69.245 -7.744 3.416 1.00 32.14 100 GLY A O 1
ATOM 751 N N . ALA A 1 101 ? 68.117 -5.824 3.057 1.00 35.92 101 ALA A N 1
ATOM 752 C CA . ALA A 1 101 ? 67.098 -6.128 4.058 1.00 33.34 101 ALA A CA 1
ATOM 753 C C . ALA A 1 101 ? 66.123 -7.204 3.594 1.00 32.65 101 ALA A C 1
ATOM 754 O O . ALA A 1 101 ? 65.380 -7.747 4.419 1.00 27.34 101 ALA A O 1
ATOM 756 N N . GLU A 1 102 ? 66.086 -7.505 2.298 1.00 23.90 102 GLU A N 1
ATOM 757 C CA . GLU A 1 102 ? 65.384 -8.679 1.802 1.00 26.29 102 GLU A CA 1
ATOM 758 C C . GLU A 1 102 ? 66.216 -9.303 0.692 1.00 27.94 102 GLU A C 1
ATOM 759 O O . GLU A 1 102 ? 66.905 -8.601 -0.052 1.00 29.41 102 GLU A O 1
ATOM 765 N N . ARG A 1 103 ? 66.163 -10.632 0.600 1.00 21.03 103 ARG A N 1
ATOM 766 C CA . ARG A 1 103 ? 66.968 -11.342 -0.386 1.00 19.68 103 ARG A CA 1
ATOM 767 C C . ARG A 1 103 ? 66.239 -12.594 -0.848 1.00 24.82 103 ARG A C 1
ATOM 768 O O . ARG A 1 103 ? 65.798 -13.403 -0.025 1.00 23.83 103 ARG A O 1
ATOM 776 N N . ARG A 1 104 ? 66.123 -12.745 -2.166 1.00 24.38 104 ARG A N 1
ATOM 777 C CA . ARG A 1 104 ? 65.581 -13.942 -2.793 1.00 22.58 104 ARG A CA 1
ATOM 778 C C . ARG A 1 104 ? 66.742 -14.706 -3.414 1.00 27.35 104 ARG A C 1
ATOM 779 O O . ARG A 1 104 ? 67.444 -14.171 -4.280 1.00 23.86 104 ARG A O 1
ATOM 787 N N . ASP A 1 105 ? 66.953 -15.947 -2.966 1.00 26.51 105 ASP A N 1
ATOM 788 C CA . ASP A 1 105 ? 68.067 -16.738 -3.461 1.00 24.26 105 ASP A CA 1
ATOM 789 C C . ASP A 1 105 ? 67.678 -17.455 -4.754 1.00 29.28 105 ASP A C 1
ATOM 790 O O . ASP A 1 105 ? 66.586 -17.266 -5.300 1.00 31.97 105 ASP A O 1
ATOM 795 N N . ALA A 1 106 ? 68.588 -18.295 -5.252 1.00 32.57 106 ALA A N 1
ATOM 796 C CA . ALA A 1 106 ? 68.386 -18.933 -6.546 1.00 30.85 106 ALA A CA 1
ATOM 797 C C . ALA A 1 106 ? 67.316 -20.017 -6.509 1.00 38.58 106 ALA A C 1
ATOM 798 O O . ALA A 1 106 ? 66.797 -20.385 -7.568 1.00 40.64 106 ALA A O 1
ATOM 800 N N . ASN A 1 107 ? 66.975 -20.544 -5.329 1.00 43.41 107 ASN A N 1
ATOM 801 C CA . ASN A 1 107 ? 65.819 -21.426 -5.230 1.00 44.19 107 ASN A CA 1
ATOM 802 C C . ASN A 1 107 ? 64.503 -20.666 -5.233 1.00 43.39 107 ASN A C 1
ATOM 803 O O . ASN A 1 107 ? 63.444 -21.298 -5.318 1.00 42.02 107 ASN A O 1
ATOM 808 N N . GLY A 1 108 ? 64.540 -19.342 -5.133 1.00 41.42 108 GLY A N 1
ATOM 809 C CA . GLY A 1 108 ? 63.329 -18.560 -5.024 1.00 35.35 108 GLY A CA 1
ATOM 810 C C . GLY A 1 108 ? 62.825 -18.372 -3.614 1.00 35.97 108 GLY A C 1
ATOM 811 O O . GLY A 1 108 ? 61.671 -17.959 -3.439 1.00 39.53 108 GLY A O 1
ATOM 812 N N . ASP A 1 109 ? 63.642 -18.675 -2.603 1.00 36.84 109 ASP A N 1
ATOM 813 C CA . ASP A 1 109 ? 63.286 -18.434 -1.210 1.00 36.23 109 ASP A CA 1
ATOM 814 C C . ASP A 1 109 ? 63.649 -17.004 -0.841 1.00 33.55 109 ASP A C 1
ATOM 815 O O . ASP A 1 109 ? 64.749 -16.539 -1.152 1.00 29.76 109 ASP A O 1
ATOM 820 N N . THR A 1 110 ? 62.727 -16.312 -0.182 1.00 41.36 110 THR A N 1
ATOM 821 C CA . THR A 1 110 ? 62.899 -14.908 0.161 1.00 34.80 110 THR A CA 1
ATOM 822 C C . THR A 1 110 ? 62.974 -14.754 1.672 1.00 32.17 110 THR A C 1
ATOM 823 O O . THR A 1 110 ? 62.111 -15.258 2.397 1.00 38.19 110 THR A O 1
ATOM 827 N N . GLN A 1 111 ? 64.012 -14.072 2.138 1.00 29.92 111 GLN A N 1
ATOM 828 C CA . GLN A 1 111 ? 64.211 -13.772 3.546 1.00 30.30 111 GLN A CA 1
ATOM 829 C C . GLN A 1 111 ? 64.085 -12.267 3.734 1.00 27.53 111 GLN A C 1
ATOM 830 O O . GLN A 1 111 ? 64.645 -11.497 2.949 1.00 28.37 111 GLN A O 1
ATOM 836 N N . ARG A 1 112 ? 63.383 -11.833 4.758 1.00 32.50 112 ARG A N 1
ATOM 837 C CA . ARG A 1 112 ? 63.221 -10.425 5.031 1.00 32.30 112 ARG A CA 1
ATOM 838 C C . ARG A 1 112 ? 63.499 -10.109 6.467 1.00 33.17 112 ARG A C 1
ATOM 839 O O . ARG A 1 112 ? 63.325 -10.920 7.320 1.00 37.58 112 ARG A O 1
ATOM 847 N N . ILE A 1 113 ? 63.925 -8.901 6.711 1.00 30.17 113 ILE A N 1
ATOM 848 C CA . ILE A 1 113 ? 64.137 -8.448 8.044 1.00 37.53 113 ILE A CA 1
ATOM 849 C C . ILE A 1 113 ? 63.606 -7.055 8.260 1.00 32.71 113 ILE A C 1
ATOM 850 O O . ILE A 1 113 ? 63.756 -6.216 7.452 1.00 28.26 113 IL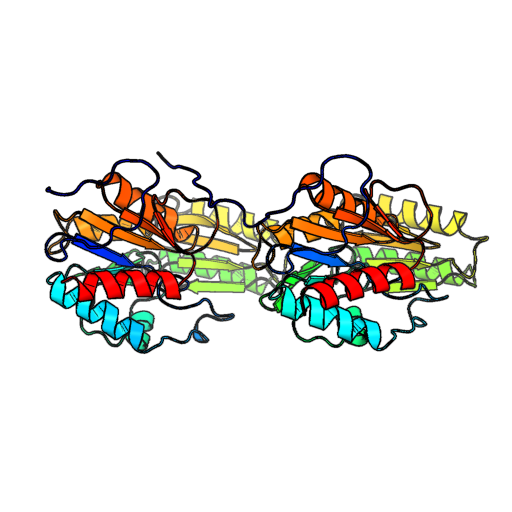E A O 1
ATOM 855 N N . GLY A 1 114 ? 62.997 -6.865 9.406 1.00 31.36 114 GLY A N 1
ATOM 856 C CA . GLY A 1 114 ? 62.490 -5.598 9.805 1.00 26.01 114 GLY A CA 1
ATOM 857 C C . GLY A 1 114 ? 61.121 -5.229 9.283 1.00 35.47 114 GLY A C 1
ATOM 858 O O . GLY A 1 114 ? 60.695 -4.141 9.514 1.00 26.12 114 GLY A O 1
ATOM 859 N N . PHE A 1 115 ? 60.456 -6.130 8.583 1.00 31.24 115 PHE A N 1
ATOM 860 C CA . PHE A 1 115 ? 59.132 -5.751 8.112 1.00 24.79 115 PHE A CA 1
ATOM 861 C C . PHE A 1 115 ? 58.142 -5.729 9.274 1.00 25.62 115 PHE A C 1
ATOM 862 O O . PHE A 1 115 ? 58.185 -6.581 10.166 1.00 26.67 115 PHE A O 1
ATOM 870 N N . ASP A 1 116 ? 57.248 -4.738 9.258 1.00 29.82 116 ASP A N 1
ATOM 871 C CA . ASP A 1 116 ? 56.219 -4.537 10.276 1.00 31.89 116 ASP A CA 1
ATOM 872 C C . ASP A 1 116 ? 56.797 -4.146 11.633 1.00 35.83 116 ASP A C 1
ATOM 873 O O . ASP A 1 116 ? 56.109 -4.247 12.652 1.00 37.99 116 ASP A O 1
ATOM 878 N N . ASP A 1 117 ? 58.042 -3.697 11.676 1.00 29.98 117 ASP A N 1
ATOM 879 C CA . ASP A 1 117 ? 58.639 -3.306 12.947 1.00 34.05 117 ASP A CA 1
ATOM 880 C C . ASP A 1 117 ? 57.955 -2.047 13.477 1.00 32.60 117 ASP A C 1
ATOM 881 O O . ASP A 1 117 ? 57.889 -1.035 12.766 1.00 28.28 117 ASP A O 1
ATOM 886 N N . PRO A 1 118 ? 57.442 -2.064 14.708 1.00 31.61 118 PRO A N 1
ATOM 887 C CA . PRO A 1 118 ? 56.724 -0.880 15.214 1.00 30.63 118 PRO A CA 1
ATOM 888 C C . PRO A 1 118 ? 57.578 0.376 15.285 1.00 28.12 118 PRO A C 1
ATOM 889 O O . PRO A 1 118 ? 57.032 1.484 15.191 1.00 31.18 118 PRO A O 1
ATOM 893 N N . ARG A 1 119 ? 58.898 0.243 15.443 1.00 27.15 119 ARG A N 1
ATOM 894 C CA . ARG A 1 119 ? 59.758 1.423 15.498 1.00 21.67 119 ARG A CA 1
ATOM 895 C C . ARG A 1 119 ? 59.803 2.136 14.151 1.00 21.57 119 ARG A C 1
ATOM 896 O O . ARG A 1 119 ? 59.850 3.371 14.098 1.00 27.98 119 ARG A O 1
ATOM 904 N N . LEU A 1 120 ? 59.799 1.379 13.054 1.00 24.92 120 LEU A N 1
ATOM 905 C CA . LEU A 1 120 ? 59.789 2.001 11.734 1.00 30.03 120 LEU A CA 1
ATOM 906 C C . LEU A 1 120 ? 58.540 2.853 11.542 1.00 29.93 120 LEU A C 1
ATOM 907 O O . LEU A 1 120 ? 58.602 3.941 10.957 1.00 18.48 120 LEU A O 1
ATOM 912 N N . LEU A 1 121 ? 57.395 2.370 12.035 1.00 21.23 121 LEU A N 1
ATOM 913 C CA . LEU A 1 121 ? 56.160 3.136 11.936 1.00 25.25 121 LEU A CA 1
ATOM 914 C C . LEU A 1 121 ? 56.253 4.439 12.719 1.00 27.38 121 LEU A C 1
ATOM 915 O O . LEU A 1 121 ? 55.690 5.460 12.306 1.00 23.40 121 LEU A O 1
ATOM 920 N N . ARG A 1 122 ? 56.940 4.421 13.867 1.00 24.88 122 ARG A N 1
ATOM 921 C CA . ARG A 1 122 ? 57.135 5.653 14.623 1.00 21.14 122 ARG A CA 1
ATOM 922 C C . ARG A 1 122 ? 58.085 6.599 13.892 1.00 23.24 122 ARG A C 1
ATOM 923 O O . ARG A 1 122 ? 57.835 7.809 13.828 1.00 21.49 122 ARG A O 1
ATOM 931 N N . ILE A 1 123 ? 59.173 6.065 13.324 1.00 23.81 123 ILE A N 1
ATOM 932 C CA . ILE A 1 123 ? 60.073 6.879 12.506 1.00 22.23 123 ILE A CA 1
ATOM 933 C C . ILE A 1 123 ? 59.311 7.472 11.335 1.00 22.56 123 ILE A C 1
ATOM 934 O O . ILE A 1 123 ? 59.438 8.663 11.022 1.00 25.71 123 ILE A O 1
ATOM 939 N N . GLU A 1 124 ? 58.508 6.641 10.668 1.00 20.03 124 GLU A N 1
ATOM 940 C CA . GLU A 1 124 ? 57.760 7.100 9.502 1.00 18.68 124 GLU A CA 1
ATOM 941 C C . GLU A 1 124 ? 56.836 8.256 9.856 1.00 20.69 124 GLU A C 1
ATOM 942 O O . GLU A 1 124 ? 56.694 9.207 9.078 1.00 22.41 124 GLU A O 1
ATOM 948 N N . ARG A 1 125 ? 56.197 8.192 11.026 1.00 21.37 125 ARG A N 1
ATOM 949 C CA . ARG A 1 125 ? 55.262 9.243 11.407 1.00 24.12 125 ARG A CA 1
ATOM 950 C C . ARG A 1 125 ? 55.982 10.573 11.606 1.00 25.53 125 ARG A C 1
ATOM 951 O O . ARG A 1 125 ? 55.434 11.636 11.287 1.00 23.49 125 ARG A O 1
ATOM 959 N N . GLU A 1 126 ? 57.211 10.535 12.129 1.00 26.37 126 GLU A N 1
ATOM 960 C CA . GLU A 1 126 ? 57.956 11.773 12.334 1.00 25.51 126 GLU A CA 1
ATOM 961 C C . GLU A 1 126 ? 58.450 12.347 11.012 1.00 28.52 126 GLU A C 1
ATOM 962 O O . GLU A 1 126 ? 58.466 13.571 10.825 1.00 26.40 126 GLU A O 1
ATOM 968 N N . LEU A 1 127 ? 58.860 11.482 10.082 1.00 28.88 127 LEU A N 1
ATOM 969 C CA . LEU A 1 127 ? 59.274 11.971 8.771 1.00 22.54 127 LEU A CA 1
ATOM 970 C C . LEU A 1 127 ? 58.086 12.507 7.985 1.00 20.71 127 LEU A C 1
ATOM 971 O O . LEU A 1 127 ? 58.221 13.477 7.230 1.00 26.52 127 LEU A O 1
ATOM 976 N N . ALA A 1 128 ? 56.915 11.890 8.149 1.00 24.86 128 ALA A N 1
ATOM 977 C CA . ALA A 1 128 ? 55.720 12.397 7.486 1.00 30.50 128 ALA A CA 1
ATOM 978 C C . ALA A 1 128 ? 55.406 13.816 7.940 1.00 29.66 128 ALA A C 1
ATOM 979 O O . ALA A 1 128 ? 55.076 14.682 7.118 1.00 27.99 128 ALA A O 1
ATOM 981 N N . ALA A 1 129 ? 55.516 14.078 9.244 1.00 32.30 129 ALA A N 1
ATOM 982 C CA . ALA A 1 129 ? 55.342 15.442 9.730 1.00 36.52 129 ALA A CA 1
ATOM 983 C C . ALA A 1 129 ? 56.428 16.361 9.189 1.00 40.02 129 ALA A C 1
ATOM 984 O O . ALA A 1 129 ? 56.169 17.541 8.927 1.00 33.07 129 ALA A O 1
ATOM 986 N N . LEU A 1 130 ? 57.641 15.835 9.000 1.00 46.17 130 LEU A N 1
ATOM 987 C CA . LEU A 1 130 ? 58.739 16.651 8.492 1.00 41.67 130 LEU A CA 1
ATOM 988 C C . LEU A 1 130 ? 58.475 17.110 7.061 1.00 36.81 130 LEU A C 1
ATOM 989 O O . LEU A 1 130 ? 58.637 18.292 6.738 1.00 33.07 130 LEU A O 1
ATOM 994 N N . VAL A 1 131 ? 58.080 16.187 6.179 1.00 31.36 131 VAL A N 1
ATOM 995 C CA . VAL A 1 131 ? 57.873 16.575 4.788 1.00 24.63 131 VAL A CA 1
ATOM 996 C C . VAL A 1 131 ? 56.608 17.399 4.632 1.00 33.73 131 VAL A C 1
ATOM 997 O O . VAL A 1 131 ? 56.465 18.120 3.638 1.00 32.63 131 VAL A O 1
ATOM 1001 N N . ASP A 1 132 ? 55.688 17.320 5.600 1.00 33.55 132 ASP A N 1
ATOM 1002 C CA . ASP A 1 132 ? 54.551 18.231 5.614 1.00 41.29 132 ASP A CA 1
ATOM 1003 C C . ASP A 1 132 ? 55.014 19.681 5.728 1.00 44.31 132 ASP A C 1
ATOM 1004 O O . ASP A 1 132 ? 54.493 20.566 5.037 1.00 40.34 132 ASP A O 1
ATOM 1009 N N . ARG A 1 133 ? 56.005 19.939 6.586 1.00 48.32 133 ARG A N 1
ATOM 1010 C CA . ARG A 1 133 ? 56.539 21.282 6.786 1.00 45.92 133 ARG A CA 1
ATOM 1011 C C . ARG A 1 133 ? 57.516 21.721 5.700 1.00 43.38 133 ARG A C 1
ATOM 1012 O O . ARG A 1 133 ? 57.937 22.882 5.713 1.00 46.53 133 ARG A O 1
ATOM 1020 N N . HIS A 1 134 ? 57.885 20.851 4.760 1.00 44.08 134 HIS A N 1
ATOM 1021 C CA . HIS A 1 134 ? 58.936 21.164 3.790 1.00 42.35 134 HIS A CA 1
ATOM 1022 C C . HIS A 1 134 ? 58.549 20.695 2.393 1.00 49.23 134 HIS A C 1
ATOM 1023 O O . HIS A 1 134 ? 58.922 19.594 1.959 1.00 45.84 134 HIS A O 1
ATOM 1030 N N . PRO A 1 135 ? 57.823 21.526 1.646 1.00 49.23 135 PRO A N 1
ATOM 1031 C CA . PRO A 1 135 ? 57.454 21.161 0.272 1.00 48.58 135 PRO A CA 1
ATOM 1032 C C . PRO A 1 135 ? 58.681 20.871 -0.578 1.00 49.84 135 PRO A C 1
ATOM 1033 O O . PRO A 1 135 ? 59.714 21.532 -0.460 1.00 58.81 135 PRO A O 1
ATOM 1037 N N . GLY A 1 136 ? 58.557 19.872 -1.447 1.00 45.63 136 GLY A N 1
ATOM 1038 C CA . GLY A 1 136 ? 59.640 19.453 -2.302 1.00 43.86 136 GLY A CA 1
ATOM 1039 C C . GLY A 1 136 ? 60.406 18.256 -1.784 1.00 37.58 136 GLY A C 1
ATOM 1040 O O . GLY A 1 136 ? 61.032 17.546 -2.581 1.00 33.50 136 GLY A O 1
ATOM 1041 N N . MET A 1 137 ? 60.390 18.031 -0.472 1.00 38.05 137 MET A N 1
ATOM 1042 C CA . MET A 1 137 ? 60.875 16.779 0.082 1.00 34.78 137 MET A CA 1
ATOM 1043 C C . MET A 1 137 ? 59.856 15.681 -0.188 1.00 31.40 137 MET A C 1
ATOM 1044 O O . MET A 1 137 ? 58.652 15.932 -0.284 1.00 32.39 137 MET A O 1
ATOM 1049 N N . LEU A 1 138 ? 60.347 14.453 -0.317 1.00 23.27 138 LEU A N 1
ATOM 1050 C CA . LEU A 1 138 ? 59.485 13.314 -0.597 1.00 20.49 138 LEU A CA 1
ATOM 1051 C C . LEU A 1 138 ? 59.843 12.175 0.340 1.00 22.60 138 LEU A C 1
ATOM 1052 O O . LEU A 1 138 ? 61.002 11.754 0.388 1.00 22.92 138 LEU A O 1
ATOM 1057 N N . LEU A 1 139 ? 58.851 11.674 1.076 1.00 18.98 139 LEU A N 1
ATOM 1058 C CA . LEU A 1 139 ? 59.035 10.486 1.903 1.00 21.34 139 LEU A CA 1
ATOM 1059 C C . LEU A 1 139 ? 58.593 9.255 1.119 1.00 20.11 139 LEU A C 1
ATOM 1060 O O . LEU A 1 139 ? 57.416 9.129 0.768 1.00 18.41 139 LEU A O 1
ATOM 1065 N N . GLU A 1 140 ? 59.534 8.358 0.834 1.00 20.55 140 GLU A N 1
ATOM 1066 C CA . GLU A 1 140 ? 59.242 7.099 0.155 1.00 22.05 140 GLU A CA 1
ATOM 1067 C C . GLU A 1 140 ? 59.270 5.966 1.179 1.00 19.10 140 GLU A C 1
ATOM 1068 O O . GLU A 1 140 ? 60.286 5.749 1.846 1.00 20.11 140 GLU A O 1
ATOM 1074 N N . ILE A 1 141 ? 58.157 5.257 1.313 1.00 21.91 141 ILE A N 1
ATOM 1075 C CA . ILE A 1 141 ? 58.038 4.161 2.269 1.00 23.30 141 ILE A CA 1
ATOM 1076 C C . ILE A 1 141 ? 58.307 2.864 1.523 1.00 21.82 141 ILE A C 1
ATOM 1077 O O . ILE A 1 141 ? 57.641 2.564 0.526 1.00 23.06 141 ILE A O 1
ATOM 1082 N N . LYS A 1 142 ? 59.299 2.104 1.992 1.00 16.50 142 LYS A N 1
ATOM 1083 C CA . LYS A 1 142 ? 59.810 0.940 1.273 1.00 18.44 142 LYS A CA 1
ATOM 1084 C C . LYS A 1 142 ? 59.800 -0.287 2.186 1.00 19.79 142 LYS A C 1
ATOM 1085 O O . LYS A 1 142 ? 60.837 -0.890 2.461 1.00 23.76 142 LYS A O 1
ATOM 1091 N N . GLY A 1 143 ? 58.614 -0.662 2.656 1.00 20.39 143 GLY A N 1
ATOM 1092 C CA . GLY A 1 143 ? 58.475 -1.877 3.439 1.00 14.86 143 GLY A CA 1
ATOM 1093 C C . GLY A 1 143 ? 59.186 -1.792 4.773 1.00 25.93 143 GLY A C 1
ATOM 1094 O O . GLY A 1 143 ? 58.673 -1.175 5.707 1.00 24.46 143 GLY A O 1
ATOM 1095 N N . ALA A 1 144 ? 60.367 -2.396 4.878 1.00 24.94 144 ALA A N 1
ATOM 1096 C CA . ALA A 1 144 ? 61.148 -2.337 6.107 1.00 28.29 144 ALA A CA 1
ATOM 1097 C C . ALA A 1 144 ? 62.091 -1.136 6.166 1.00 27.78 144 ALA A C 1
ATOM 1098 O O . ALA A 1 144 ? 62.765 -0.948 7.184 1.00 27.00 144 ALA A O 1
ATOM 1100 N N . ALA A 1 145 ? 62.158 -0.323 5.112 1.00 22.17 145 ALA A N 1
ATOM 1101 C CA . ALA A 1 145 ? 63.049 0.827 5.065 1.00 15.15 145 ALA A CA 1
ATOM 1102 C C . ALA A 1 145 ? 62.266 2.069 4.655 1.00 23.06 145 ALA A C 1
ATOM 1103 O O . ALA A 1 145 ? 61.123 1.992 4.197 1.00 21.50 145 ALA A O 1
ATOM 1105 N N . LEU A 1 146 ? 62.899 3.229 4.827 1.00 21.99 146 LEU A N 1
ATOM 1106 C CA . LEU A 1 146 ? 62.333 4.511 4.426 1.00 19.36 146 LEU A CA 1
ATOM 1107 C C . LEU A 1 146 ? 63.394 5.308 3.685 1.00 20.47 146 LEU A C 1
ATOM 1108 O O . LEU A 1 146 ? 64.586 5.183 3.972 1.00 22.49 146 LEU A O 1
ATOM 1113 N N . ALA A 1 147 ? 62.957 6.132 2.731 1.00 24.54 147 ALA A N 1
ATOM 1114 C CA . ALA A 1 147 ? 63.860 7.009 1.992 1.00 22.84 147 ALA A CA 1
ATOM 1115 C C . ALA A 1 147 ? 63.350 8.443 2.062 1.00 23.77 147 ALA A C 1
ATOM 1116 O O . ALA A 1 147 ? 62.203 8.721 1.696 1.00 24.79 147 ALA A O 1
ATOM 1118 N N . LEU A 1 148 ? 64.205 9.351 2.533 1.00 17.62 148 LEU A N 1
ATOM 1119 C CA . LEU A 1 148 ? 63.870 10.769 2.656 1.00 26.67 148 LEU A CA 1
ATOM 1120 C C . LEU A 1 148 ? 64.573 11.505 1.517 1.00 27.46 148 LEU A C 1
ATOM 1121 O O . LEU A 1 148 ? 65.781 11.757 1.578 1.00 24.32 148 LEU A O 1
ATOM 1126 N N . HIS A 1 149 ? 63.810 11.848 0.481 1.00 17.48 149 HIS A N 1
ATOM 1127 C CA . HIS A 1 149 ? 64.356 12.445 -0.732 1.00 19.90 149 HIS A CA 1
ATOM 1128 C C . HIS A 1 149 ? 64.334 13.961 -0.638 1.00 23.73 149 HIS A C 1
ATOM 1129 O O . HIS A 1 149 ? 63.403 14.545 -0.078 1.00 25.42 149 HIS A O 1
ATOM 1136 N N . PHE A 1 150 ? 65.366 14.596 -1.195 1.00 25.09 150 PHE A N 1
ATOM 1137 C CA . PHE A 1 150 ? 65.375 16.051 -1.285 1.00 25.04 150 PHE A CA 1
ATOM 1138 C C . PHE A 1 150 ? 65.928 16.532 -2.623 1.00 24.30 150 PHE A C 1
ATOM 1139 O O . PHE A 1 150 ? 66.426 17.659 -2.710 1.00 26.23 150 PHE A O 1
ATOM 1147 N N . ARG A 1 151 ? 65.848 15.707 -3.672 1.00 29.60 151 ARG A N 1
ATOM 1148 C CA . ARG A 1 151 ? 66.325 16.137 -4.983 1.00 29.71 151 ARG A CA 1
ATOM 1149 C C . ARG A 1 151 ? 65.572 17.366 -5.473 1.00 33.02 151 ARG A C 1
ATOM 1150 O O . ARG A 1 151 ? 66.146 18.212 -6.166 1.00 34.53 151 ARG A O 1
ATOM 1158 N N . ASN A 1 152 ? 64.296 17.494 -5.108 1.00 37.10 152 ASN A N 1
ATOM 1159 C CA . ASN A 1 152 ? 63.481 18.629 -5.514 1.00 42.45 152 ASN A CA 1
ATOM 1160 C C . ASN A 1 152 ? 63.327 19.651 -4.398 1.00 43.42 152 ASN A C 1
ATOM 1161 O O . ASN A 1 152 ? 62.418 20.486 -4.444 1.00 49.50 152 ASN A O 1
ATOM 1166 N N . ALA A 1 153 ? 64.197 19.593 -3.398 1.00 38.04 153 ALA A N 1
ATOM 1167 C CA . ALA A 1 153 ? 64.324 20.604 -2.360 1.00 30.69 153 ALA A CA 1
ATOM 1168 C C . ALA A 1 153 ? 65.764 20.605 -1.864 1.00 32.81 153 ALA A C 1
ATOM 1169 O O . ALA A 1 153 ? 66.008 20.319 -0.684 1.00 34.79 153 ALA A O 1
ATOM 1171 N N . PRO A 1 154 ? 66.741 20.919 -2.724 1.00 32.02 154 PRO A N 1
ATOM 1172 C CA . PRO A 1 154 ? 68.150 20.795 -2.310 1.00 31.58 154 PRO A CA 1
ATOM 1173 C C . PRO A 1 154 ? 68.517 21.706 -1.156 1.00 29.35 154 PRO A C 1
ATOM 1174 O O . PRO A 1 154 ? 69.466 21.404 -0.420 1.00 37.77 154 PRO A O 1
ATOM 1178 N N . GLU A 1 155 ? 67.788 22.807 -0.970 1.00 31.20 155 GLU A N 1
ATOM 1179 C CA . GLU A 1 155 ? 68.025 23.710 0.144 1.00 33.59 155 GLU A CA 1
ATOM 1180 C C . GLU A 1 155 ? 67.689 23.072 1.485 1.00 42.79 155 GLU A C 1
ATOM 1181 O O . GLU A 1 155 ? 68.035 23.636 2.528 1.00 36.39 155 GLU A O 1
ATOM 1187 N N . ARG A 1 156 ? 67.030 21.912 1.480 1.00 49.10 156 ARG A N 1
ATOM 1188 C CA . ARG A 1 156 ? 66.641 21.212 2.696 1.00 48.60 156 ARG A CA 1
ATOM 1189 C C . ARG A 1 156 ? 67.509 19.983 2.973 1.00 40.24 156 ARG A C 1
ATOM 1190 O O . ARG A 1 156 ? 67.098 19.100 3.732 1.00 30.96 156 ARG A O 1
ATOM 1198 N N . GLU A 1 157 ? 68.702 19.907 2.374 1.00 38.01 157 GLU A N 1
ATOM 1199 C CA . GLU A 1 157 ? 69.601 18.799 2.679 1.00 32.48 157 GLU A CA 1
ATOM 1200 C C . GLU A 1 157 ? 69.962 18.780 4.159 1.00 38.89 157 GLU A C 1
ATOM 1201 O O . GLU A 1 157 ? 70.044 17.707 4.772 1.00 33.78 157 GLU A O 1
ATOM 1207 N N . GLY A 1 158 ? 70.165 19.963 4.750 1.00 34.99 158 GLY A N 1
ATOM 1208 C CA . GLY A 1 158 ? 70.559 20.026 6.148 1.00 27.04 158 GLY A CA 1
ATOM 1209 C C . GLY A 1 158 ? 69.488 19.500 7.083 1.00 32.12 158 GLY A C 1
ATOM 1210 O O . GLY A 1 158 ? 69.782 18.754 8.021 1.00 34.57 158 GLY A O 1
ATOM 1211 N N . VAL A 1 159 ? 68.229 19.870 6.837 1.00 36.36 159 VAL A N 1
ATOM 1212 C CA . VAL A 1 159 ? 67.159 19.428 7.724 1.00 37.16 159 VAL A CA 1
ATOM 1213 C C . VAL A 1 159 ? 66.867 17.944 7.515 1.00 36.08 159 VAL A C 1
ATOM 1214 O O . VAL A 1 159 ? 66.549 17.221 8.468 1.00 29.67 159 VAL A O 1
ATOM 1218 N N . ALA A 1 160 ? 66.998 17.458 6.277 1.00 28.86 160 ALA A N 1
ATOM 1219 C CA . ALA A 1 160 ? 66.846 16.028 6.031 1.00 28.69 160 ALA A CA 1
ATOM 1220 C C . ALA A 1 160 ? 67.885 15.228 6.812 1.00 35.88 160 ALA A C 1
ATOM 1221 O O . ALA A 1 160 ? 67.554 14.245 7.487 1.00 33.92 160 ALA A O 1
ATOM 1223 N N . ARG A 1 161 ? 69.150 15.654 6.748 1.00 33.51 161 ARG A N 1
ATOM 1224 C CA . ARG A 1 161 ? 70.223 14.938 7.434 1.00 27.42 161 ARG A CA 1
ATOM 1225 C C . ARG A 1 161 ? 70.014 14.937 8.944 1.00 29.04 161 ARG A C 1
ATOM 1226 O O . ARG A 1 161 ? 70.130 13.895 9.599 1.00 33.42 161 ARG A O 1
ATOM 1234 N N . ALA A 1 162 ? 69.707 16.103 9.517 1.00 34.66 162 ALA A N 1
ATOM 1235 C CA . ALA A 1 162 ? 69.552 16.200 10.965 1.00 36.08 162 ALA A CA 1
ATOM 1236 C C . ALA A 1 162 ? 68.377 15.364 11.450 1.00 32.55 162 ALA A C 1
ATOM 1237 O O . ALA A 1 162 ? 68.475 14.681 12.475 1.00 36.31 162 ALA A O 1
ATOM 1239 N N . ALA A 1 163 ? 67.260 15.397 10.720 1.00 33.10 163 ALA A N 1
ATOM 1240 C CA . ALA A 1 163 ? 66.091 14.619 11.115 1.00 29.36 163 ALA A CA 1
ATOM 1241 C C . ALA A 1 163 ? 66.380 13.125 11.056 1.00 34.89 163 ALA A C 1
ATOM 1242 O O . ALA A 1 163 ? 66.083 12.384 12.000 1.00 32.74 163 ALA A O 1
ATOM 1244 N N . ALA A 1 164 ? 66.964 12.663 9.948 1.00 29.93 164 ALA A N 1
ATOM 1245 C CA . ALA A 1 164 ? 67.226 11.236 9.799 1.00 23.49 164 ALA A CA 1
ATOM 1246 C C . ALA A 1 164 ? 68.293 10.760 10.779 1.00 28.27 164 ALA A C 1
ATOM 1247 O O . ALA A 1 164 ? 68.163 9.678 11.362 1.00 28.30 164 ALA A O 1
ATOM 1249 N N . GLU A 1 165 ? 69.358 11.547 10.971 1.00 25.67 165 GLU A N 1
ATOM 1250 C CA . GLU A 1 165 ? 70.378 11.180 11.951 1.00 24.82 165 GLU A CA 1
ATOM 1251 C C . GLU A 1 165 ? 69.787 11.100 13.353 1.00 29.73 165 GLU A C 1
ATOM 1252 O O . GLU A 1 165 ? 70.146 10.214 14.139 1.00 36.28 165 GLU A O 1
ATOM 1258 N N . ARG A 1 166 ? 68.866 12.008 13.677 1.00 29.64 166 ARG A N 1
ATOM 1259 C CA . ARG A 1 166 ? 68.288 12.030 15.017 1.00 34.67 166 ARG A CA 1
ATOM 1260 C C . ARG A 1 166 ? 67.394 10.821 15.253 1.00 35.69 166 ARG A C 1
ATOM 1261 O O . ARG A 1 166 ? 67.451 10.201 16.321 1.00 32.07 166 ARG A O 1
ATOM 1269 N N . LEU A 1 167 ? 66.563 10.469 14.266 1.00 27.72 167 LEU A N 1
ATOM 1270 C CA . LEU A 1 167 ? 65.659 9.335 14.431 1.00 27.57 167 LEU A CA 1
ATOM 1271 C C . LEU A 1 167 ? 66.431 8.021 14.483 1.00 27.37 167 LEU A C 1
ATOM 1272 O O . LEU A 1 167 ? 66.072 7.115 15.243 1.00 37.29 167 LEU A O 1
ATOM 1277 N N . VAL A 1 168 ? 67.489 7.901 13.680 1.00 24.12 168 VAL A N 1
ATOM 1278 C CA . VAL A 1 168 ? 68.337 6.711 13.726 1.00 27.89 168 VAL A CA 1
ATOM 1279 C C . VAL A 1 168 ? 68.994 6.582 15.094 1.00 35.37 168 VAL A C 1
ATOM 1280 O O . VAL A 1 168 ? 69.078 5.485 15.658 1.00 34.76 168 VAL A O 1
ATOM 1284 N N . ALA A 1 169 ? 69.464 7.700 15.651 1.00 34.22 169 ALA A N 1
ATOM 1285 C CA . ALA A 1 169 ? 70.091 7.663 16.967 1.00 38.58 169 ALA A CA 1
ATOM 1286 C C . ALA A 1 169 ? 69.105 7.206 18.038 1.00 42.69 169 ALA A C 1
ATOM 1287 O O . ALA A 1 169 ? 69.487 6.514 18.988 1.00 43.78 169 ALA A O 1
ATOM 1289 N N . ASP A 1 170 ? 67.830 7.580 17.897 1.00 39.69 170 ASP A N 1
ATOM 1290 C CA . ASP A 1 170 ? 66.805 7.121 18.830 1.00 39.31 170 ASP A CA 1
ATOM 1291 C C . ASP A 1 170 ? 66.642 5.605 18.800 1.00 40.28 170 ASP A C 1
ATOM 1292 O O . ASP A 1 170 ? 66.205 5.010 19.790 1.00 38.38 170 ASP A O 1
ATOM 1297 N N . TYR A 1 171 ? 66.959 4.967 17.679 1.00 36.79 171 TYR A N 1
ATOM 1298 C CA . TYR A 1 171 ? 66.859 3.519 17.543 1.00 43.31 171 TYR A CA 1
ATOM 1299 C C . TYR A 1 171 ? 68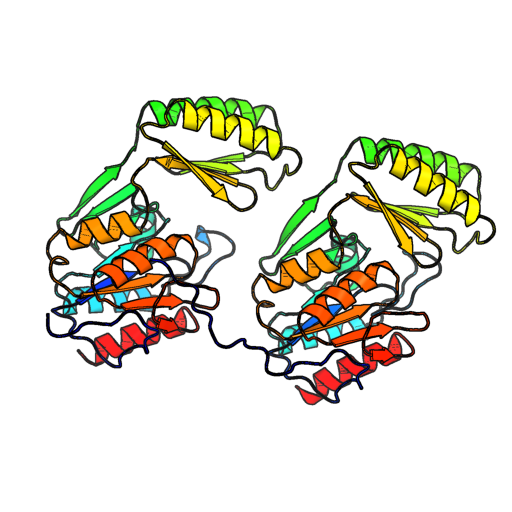.162 2.950 17.004 1.00 44.63 171 TYR A C 1
ATOM 1300 O O . TYR A 1 171 ? 68.168 2.082 16.126 1.00 38.80 171 TYR A O 1
ATOM 1309 N N . ALA A 1 172 ? 69.290 3.431 17.539 1.00 47.36 172 ALA A N 1
ATOM 1310 C CA . ALA A 1 172 ? 70.604 3.093 16.998 1.00 39.47 172 ALA A CA 1
ATOM 1311 C C . ALA A 1 172 ? 70.942 1.612 17.128 1.00 41.81 172 ALA A C 1
ATOM 1312 O O . ALA A 1 172 ? 71.866 1.141 16.456 1.00 36.52 172 ALA A O 1
ATOM 1314 N N . ASP A 1 173 ? 70.226 0.866 17.972 1.00 45.21 173 ASP A N 1
ATOM 1315 C CA . ASP A 1 173 ? 70.471 -0.567 18.075 1.00 46.46 173 ASP A CA 1
ATOM 1316 C C . ASP A 1 173 ? 69.821 -1.355 16.943 1.00 42.31 173 ASP A C 1
ATOM 1317 O O . ASP A 1 173 ? 70.245 -2.481 16.669 1.00 44.17 173 ASP A O 1
ATOM 1322 N N . ALA A 1 174 ? 68.827 -0.782 16.260 1.00 34.11 174 ALA A N 1
ATOM 1323 C CA . ALA A 1 174 ? 68.070 -1.504 15.249 1.00 29.30 174 ALA A CA 1
ATOM 1324 C C . ALA A 1 174 ? 68.151 -0.906 13.856 1.00 31.20 174 ALA A C 1
ATOM 1325 O O . ALA A 1 174 ? 67.844 -1.610 12.885 1.00 30.49 174 ALA A O 1
ATOM 1327 N N . TYR A 1 175 ? 68.552 0.352 13.720 1.00 34.00 175 TYR A N 1
ATOM 1328 C CA . TYR A 1 175 ? 68.509 1.034 12.439 1.00 26.60 175 TYR A CA 1
ATOM 1329 C C . TYR A 1 175 ? 69.817 1.771 12.195 1.00 24.89 175 TYR A C 1
ATOM 1330 O O . TYR A 1 175 ? 70.560 2.099 13.124 1.00 26.18 175 TYR A O 1
ATOM 1339 N N . VAL A 1 176 ? 70.094 2.010 10.917 1.00 23.47 176 VAL A N 1
ATOM 1340 C CA . VAL A 1 176 ? 71.304 2.687 10.481 1.00 23.50 176 VAL A CA 1
ATOM 1341 C C . VAL A 1 176 ? 70.938 3.601 9.314 1.00 22.44 176 VAL A C 1
ATOM 1342 O O . VAL A 1 176 ? 69.928 3.399 8.634 1.00 22.11 176 VAL A O 1
ATOM 1346 N N . LEU A 1 177 ? 71.750 4.632 9.110 1.00 25.44 177 LEU A N 1
ATOM 1347 C CA . LEU A 1 177 ? 71.542 5.604 8.045 1.00 24.34 177 LEU A CA 1
ATOM 1348 C C . LEU A 1 177 ? 72.334 5.206 6.805 1.00 28.24 177 LEU A C 1
ATOM 1349 O O . LEU A 1 177 ? 73.489 4.772 6.899 1.00 25.88 177 LEU A O 1
ATOM 1354 N N . GLN A 1 178 ? 71.706 5.356 5.638 1.00 24.68 178 GLN A N 1
ATOM 1355 C CA . GLN A 1 178 ? 72.347 5.092 4.347 1.00 22.54 178 GLN A CA 1
ATOM 1356 C C . GLN A 1 178 ? 72.159 6.314 3.460 1.00 25.36 178 GLN A C 1
ATOM 1357 O O . GLN A 1 178 ? 71.139 6.446 2.766 1.00 19.74 178 GLN A O 1
ATOM 1363 N N . PRO A 1 179 ? 73.112 7.242 3.471 1.00 24.25 179 PRO A N 1
ATOM 1364 C CA . PRO A 1 179 ? 73.031 8.386 2.553 1.00 24.33 179 PRO A CA 1
ATOM 1365 C C . PRO A 1 179 ? 73.150 7.929 1.109 1.00 23.82 179 PRO A C 1
ATOM 1366 O O . PRO A 1 179 ? 73.788 6.919 0.803 1.00 23.62 179 PRO A O 1
ATOM 1370 N N . GLY A 1 180 ? 72.516 8.682 0.218 1.00 20.46 180 GLY A N 1
ATOM 1371 C CA . GLY A 1 180 ? 72.682 8.472 -1.206 1.00 18.76 180 GLY A CA 1
ATOM 1372 C C . GLY A 1 180 ? 72.545 9.788 -1.943 1.00 19.39 180 GLY A C 1
ATOM 1373 O O . GLY A 1 180 ? 72.404 10.842 -1.318 1.00 23.24 180 GLY A O 1
ATOM 1374 N N . LYS A 1 181 ? 72.578 9.738 -3.269 1.00 23.50 181 LYS A N 1
ATOM 1375 C CA . LYS A 1 181 ? 72.402 10.940 -4.071 1.00 20.15 181 LYS A CA 1
ATOM 1376 C C . LYS A 1 181 ? 71.045 11.580 -3.791 1.00 18.75 181 LYS A C 1
ATOM 1377 O O . LYS A 1 181 ? 70.000 11.015 -4.135 1.00 23.75 181 LYS A O 1
ATOM 1383 N N . MET A 1 182 ? 71.060 12.751 -3.145 1.00 20.67 182 MET A N 1
ATOM 1384 C CA . MET A 1 182 ? 69.858 13.537 -2.839 1.00 26.46 182 MET A CA 1
ATOM 1385 C C . MET A 1 182 ? 68.845 12.749 -2.003 1.00 25.97 182 MET A C 1
ATOM 1386 O O . MET A 1 182 ? 67.631 12.963 -2.112 1.00 24.95 182 MET A O 1
ATOM 1391 N N . VAL A 1 183 ? 69.321 11.838 -1.155 1.00 25.49 183 VAL A N 1
ATOM 1392 C CA . VAL A 1 183 ? 68.428 11.007 -0.355 1.00 30.13 183 VAL A CA 1
ATOM 1393 C C . VAL A 1 183 ? 69.143 10.600 0.924 1.00 27.08 183 VAL A C 1
ATOM 1394 O O . VAL A 1 183 ? 70.370 10.468 0.959 1.00 23.13 183 VAL A O 1
ATOM 1398 N N . PHE A 1 184 ? 68.361 10.426 1.988 1.00 25.56 184 PHE A N 1
ATOM 1399 C CA . PHE A 1 184 ? 68.795 9.741 3.199 1.00 24.16 184 PHE A CA 1
ATOM 1400 C C . PHE A 1 184 ? 67.831 8.588 3.442 1.00 29.87 184 PHE A C 1
ATOM 1401 O O . PHE A 1 184 ? 66.618 8.801 3.560 1.00 25.49 184 PHE A O 1
ATOM 1409 N N . GLU A 1 185 ? 68.360 7.372 3.487 1.00 22.53 185 GLU A N 1
ATOM 1410 C CA . GLU A 1 185 ? 67.549 6.192 3.730 1.00 20.49 185 GLU A CA 1
ATOM 1411 C C . GLU A 1 185 ? 67.824 5.648 5.126 1.00 22.85 185 GLU A C 1
ATOM 1412 O O . GLU A 1 185 ? 68.952 5.719 5.628 1.00 25.18 185 GLU A O 1
ATOM 1418 N N . ILE A 1 186 ? 66.765 5.156 5.761 1.00 23.40 186 ILE A N 1
ATOM 1419 C CA . ILE A 1 186 ? 66.818 4.541 7.082 1.00 26.40 186 ILE A CA 1
ATOM 1420 C C . ILE A 1 186 ? 66.467 3.073 6.901 1.00 23.25 186 ILE A C 1
ATOM 1421 O O . ILE A 1 186 ? 65.431 2.749 6.307 1.00 19.77 186 ILE A O 1
ATOM 1426 N N . LYS A 1 187 ? 67.333 2.186 7.376 1.00 21.08 187 LYS A N 1
ATOM 1427 C CA . LYS A 1 187 ? 67.195 0.776 7.044 1.00 19.19 187 LYS A CA 1
ATOM 1428 C C . LYS A 1 187 ? 67.643 -0.056 8.233 1.00 22.85 187 LYS A C 1
ATOM 1429 O O . LYS A 1 187 ? 68.396 0.429 9.087 1.00 27.03 187 LYS A O 1
ATOM 1435 N N . PRO A 1 188 ? 67.187 -1.306 8.329 1.00 26.94 188 PRO A N 1
ATOM 1436 C CA . PRO A 1 188 ? 67.595 -2.154 9.456 1.00 24.12 188 PRO A CA 1
ATOM 1437 C C . PRO A 1 188 ? 69.110 -2.248 9.574 1.00 25.81 188 PRO A C 1
ATOM 1438 O O . PRO A 1 188 ? 69.833 -2.295 8.577 1.00 21.25 188 PRO A O 1
ATOM 1442 N N . LYS A 1 189 ? 69.581 -2.259 10.816 1.00 28.23 189 LYS A N 1
ATOM 1443 C CA . LYS A 1 189 ? 70.995 -2.427 11.114 1.00 31.72 189 LYS A CA 1
ATOM 1444 C C . LYS A 1 189 ? 71.437 -3.853 10.794 1.00 32.70 189 LYS A C 1
ATOM 1445 O O . LYS A 1 189 ? 70.660 -4.807 10.899 1.00 31.02 189 LYS A O 1
ATOM 1451 N N . GLY A 1 190 ? 72.690 -3.993 10.375 1.00 33.20 190 GLY A N 1
ATOM 1452 C CA . GLY A 1 190 ? 73.285 -5.307 10.236 1.00 38.60 190 GLY A CA 1
ATOM 1453 C C . GLY A 1 190 ? 73.059 -6.015 8.919 1.00 41.43 190 GLY A C 1
ATOM 1454 O O . GLY A 1 190 ? 73.423 -7.192 8.804 1.00 42.47 190 GLY A O 1
ATOM 1455 N N . VAL A 1 191 ? 72.455 -5.358 7.932 1.00 37.47 191 VAL A N 1
ATOM 1456 C CA . VAL A 1 191 ? 72.428 -5.856 6.560 1.00 39.06 191 VAL A CA 1
ATOM 1457 C C . VAL A 1 191 ? 72.974 -4.762 5.652 1.00 34.93 191 VAL A C 1
ATOM 1458 O O . VAL A 1 191 ? 72.762 -3.571 5.906 1.00 43.13 191 VAL A O 1
ATOM 1462 N N . ASP A 1 192 ? 73.700 -5.161 4.612 1.00 24.95 192 ASP A N 1
ATOM 1463 C CA . ASP A 1 192 ? 74.205 -4.206 3.633 1.00 22.54 192 ASP A CA 1
ATOM 1464 C C . ASP A 1 192 ? 74.479 -4.948 2.329 1.00 25.38 192 ASP A C 1
ATOM 1465 O O . ASP A 1 192 ? 74.351 -6.175 2.246 1.00 20.98 192 ASP A O 1
ATOM 1470 N N . LYS A 1 193 ? 74.838 -4.183 1.295 1.00 20.72 193 LYS A N 1
ATOM 1471 C CA . LYS A 1 193 ? 75.030 -4.773 -0.023 1.00 26.71 193 LYS A CA 1
ATOM 1472 C C . LYS A 1 193 ? 76.219 -5.723 -0.035 1.00 29.28 193 LYS A C 1
ATOM 1473 O O . LYS A 1 193 ? 76.193 -6.739 -0.740 1.00 25.51 193 LYS A O 1
ATOM 1479 N N . GLY A 1 194 ? 77.261 -5.420 0.742 1.00 25.18 194 GLY A N 1
ATOM 1480 C CA . GLY A 1 194 ? 78.385 -6.337 0.827 1.00 23.60 194 GLY A CA 1
ATOM 1481 C C . GLY A 1 194 ? 77.994 -7.665 1.443 1.00 24.01 194 GLY A C 1
ATOM 1482 O O . GLY A 1 194 ? 78.336 -8.732 0.924 1.00 28.10 194 GLY A O 1
ATOM 1483 N N . ARG A 1 195 ? 77.270 -7.616 2.567 1.00 23.73 195 ARG A N 1
ATOM 1484 C CA . ARG A 1 195 ? 76.804 -8.844 3.207 1.00 24.60 195 ARG A CA 1
ATOM 1485 C C . ARG A 1 195 ? 75.898 -9.642 2.274 1.00 28.31 195 ARG A C 1
ATOM 1486 O O . ARG A 1 195 ? 75.944 -10.877 2.258 1.00 24.87 195 ARG A O 1
ATOM 1494 N N . ALA A 1 196 ? 75.072 -8.952 1.482 1.00 25.86 196 ALA A N 1
ATOM 1495 C CA . ALA A 1 196 ? 74.199 -9.648 0.542 1.00 24.07 196 ALA A CA 1
ATOM 1496 C C . ALA A 1 196 ? 75.002 -10.333 -0.561 1.00 24.06 196 ALA A C 1
ATOM 1497 O O . ALA A 1 196 ? 74.703 -11.475 -0.932 1.00 24.61 196 ALA A O 1
ATOM 1499 N N . VAL A 1 197 ? 76.017 -9.651 -1.102 1.00 23.76 197 VAL A N 1
ATOM 1500 C CA . VAL A 1 197 ? 76.895 -10.276 -2.090 1.00 17.52 197 VAL A CA 1
ATOM 1501 C C . VAL A 1 197 ? 77.595 -11.483 -1.480 1.00 23.34 197 VAL A C 1
ATOM 1502 O O . VAL A 1 197 ? 77.680 -12.554 -2.093 1.00 24.46 197 VAL A O 1
ATOM 1506 N N . ALA A 1 198 ? 78.113 -11.324 -0.259 1.00 23.43 198 ALA A N 1
ATOM 1507 C CA . ALA A 1 198 ? 78.816 -12.423 0.389 1.00 21.26 198 ALA A CA 1
ATOM 1508 C C . ALA A 1 198 ? 77.886 -13.602 0.646 1.00 25.46 198 ALA A C 1
ATOM 1509 O O . ALA A 1 198 ? 78.326 -14.759 0.610 1.00 29.51 198 ALA A O 1
ATOM 1511 N N . ALA A 1 199 ? 76.602 -13.333 0.907 1.00 28.64 199 ALA A N 1
ATOM 1512 C CA . ALA A 1 199 ? 75.639 -14.415 1.090 1.00 25.82 199 ALA A CA 1
ATOM 1513 C C . ALA A 1 199 ? 75.374 -15.142 -0.223 1.00 31.80 199 ALA A C 1
ATOM 1514 O O . ALA A 1 199 ? 75.288 -16.378 -0.249 1.00 29.43 199 ALA A O 1
ATOM 1516 N N . PHE A 1 200 ? 75.235 -14.392 -1.321 1.00 24.24 200 PHE A N 1
ATOM 1517 C CA . PHE A 1 200 ? 75.096 -15.022 -2.630 1.00 21.88 200 PHE A CA 1
ATOM 1518 C C . PHE A 1 200 ? 76.298 -15.901 -2.941 1.00 23.31 200 PHE A C 1
ATOM 1519 O O . PHE A 1 200 ? 76.146 -17.025 -3.433 1.00 29.15 200 PHE A O 1
ATOM 1527 N N . LEU A 1 201 ? 77.504 -15.411 -2.644 1.00 28.74 201 LEU A N 1
ATOM 1528 C CA . LEU A 1 201 ? 78.729 -16.140 -2.947 1.00 21.21 201 LEU A CA 1
ATOM 1529 C C . LEU A 1 201 ? 78.914 -17.385 -2.090 1.00 26.99 201 LEU A C 1
ATOM 1530 O O . LEU A 1 201 ? 79.850 -18.147 -2.340 1.00 29.09 201 LEU A O 1
ATOM 1535 N N . ASN A 1 202 ? 78.060 -17.612 -1.093 1.00 31.44 202 ASN A N 1
ATOM 1536 C CA . ASN A 1 202 ? 78.077 -18.842 -0.309 1.00 34.84 202 ASN A CA 1
ATOM 1537 C C . ASN A 1 202 ? 77.074 -19.870 -0.810 1.00 35.71 202 ASN A C 1
ATOM 1538 O O . ASN A 1 202 ? 76.891 -20.907 -0.167 1.00 41.38 202 ASN A O 1
ATOM 1543 N N . GLU A 1 203 ? 76.403 -19.595 -1.922 1.00 35.60 203 GLU A N 1
ATOM 1544 C CA . GLU A 1 203 ? 75.320 -20.424 -2.419 1.00 41.79 203 GLU A CA 1
ATOM 1545 C C . GLU A 1 203 ? 75.518 -20.696 -3.901 1.00 40.85 203 GLU A C 1
ATOM 1546 O O . GLU A 1 203 ? 76.162 -19.907 -4.601 1.00 46.91 203 GLU A O 1
ATOM 1552 N N . PRO A 1 204 ? 74.980 -21.807 -4.407 1.00 35.83 204 PRO A N 1
ATOM 1553 C CA . PRO A 1 204 ? 74.949 -21.998 -5.854 1.00 36.26 204 PRO A CA 1
ATOM 1554 C C . PRO A 1 204 ? 73.946 -21.050 -6.482 1.00 31.13 204 PRO A C 1
ATOM 1555 O O . PRO A 1 204 ? 72.932 -20.693 -5.857 1.00 32.21 204 PRO A O 1
ATOM 1559 N N . PRO A 1 205 ? 74.186 -20.604 -7.720 1.00 29.37 205 PRO A N 1
ATOM 1560 C CA . PRO A 1 205 ? 75.330 -20.992 -8.540 1.00 28.08 205 PRO A CA 1
ATOM 1561 C C . PRO A 1 205 ? 76.522 -20.047 -8.401 1.00 29.57 205 PRO A C 1
ATOM 1562 O O . PRO A 1 205 ? 77.473 -20.156 -9.172 1.00 31.51 205 PRO A O 1
ATOM 1566 N N . PHE A 1 206 ? 76.468 -19.124 -7.437 1.00 28.03 206 PHE A N 1
ATOM 1567 C CA . PHE A 1 206 ? 77.482 -18.074 -7.366 1.00 27.96 206 PHE A CA 1
ATOM 1568 C C . PHE A 1 206 ? 78.787 -18.563 -6.756 1.00 31.76 206 PHE A C 1
ATOM 1569 O O . PHE A 1 206 ? 79.858 -18.063 -7.123 1.00 24.93 206 PHE A O 1
ATOM 1577 N N . ALA A 1 207 ? 78.718 -19.539 -5.849 1.00 29.91 207 ALA A N 1
ATOM 1578 C CA . ALA A 1 207 ? 79.850 -19.870 -4.990 1.00 31.19 207 ALA A CA 1
ATOM 1579 C C . ALA A 1 207 ? 81.090 -20.240 -5.794 1.00 30.34 207 ALA A C 1
ATOM 1580 O O . ALA A 1 207 ? 81.018 -20.992 -6.770 1.00 35.72 207 ALA A O 1
ATOM 1582 N N . GLY A 1 208 ? 82.239 -19.704 -5.367 1.00 29.64 208 GLY A N 1
ATOM 1583 C CA . GLY A 1 208 ? 83.514 -20.000 -5.983 1.00 37.99 208 GLY A CA 1
ATOM 1584 C C . GLY A 1 208 ? 83.838 -19.211 -7.237 1.00 40.88 208 GLY A C 1
ATOM 1585 O O . GLY A 1 208 ? 84.987 -19.262 -7.699 1.00 40.41 208 GLY A O 1
ATOM 1586 N N . ARG A 1 209 ? 82.880 -18.486 -7.803 1.00 31.17 209 ARG A N 1
ATOM 1587 C CA . ARG A 1 209 ? 83.112 -17.759 -9.041 1.00 31.98 209 ARG A CA 1
ATOM 1588 C C . ARG A 1 209 ? 83.758 -16.404 -8.768 1.00 30.13 209 ARG A C 1
ATOM 1589 O O . ARG A 1 209 ? 83.683 -15.859 -7.662 1.00 28.53 209 ARG A O 1
ATOM 1597 N N . MET A 1 210 ? 84.383 -15.855 -9.801 1.00 25.94 210 MET A N 1
ATOM 1598 C CA . MET A 1 210 ? 84.927 -14.510 -9.695 1.00 26.05 210 MET A CA 1
ATOM 1599 C C . MET A 1 210 ? 83.788 -13.500 -9.726 1.00 27.80 210 MET A C 1
ATOM 1600 O O . MET A 1 210 ? 83.005 -13.487 -10.689 1.00 21.31 210 MET A O 1
ATOM 1605 N N . PRO A 1 211 ? 83.652 -12.642 -8.716 1.00 21.94 211 PRO A N 1
ATOM 1606 C CA . PRO A 1 211 ? 82.516 -11.718 -8.684 1.00 21.66 211 PRO A CA 1
ATOM 1607 C C . PRO A 1 211 ? 82.781 -10.401 -9.400 1.00 23.08 211 PRO A C 1
ATOM 1608 O O . PRO A 1 211 ? 83.870 -9.824 -9.344 1.00 21.87 211 PRO A O 1
ATOM 1612 N N . VAL A 1 212 ? 81.754 -9.934 -10.099 1.00 1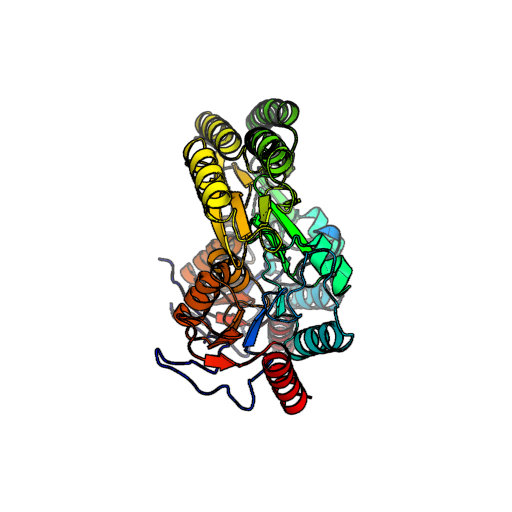9.40 212 VAL A N 1
ATOM 1613 C CA . VAL A 1 212 ? 81.708 -8.592 -10.664 1.00 19.13 212 VAL A CA 1
ATOM 1614 C C . VAL A 1 212 ? 80.628 -7.826 -9.921 1.00 16.46 212 VAL A C 1
ATOM 1615 O O . VAL A 1 212 ? 79.513 -8.336 -9.744 1.00 17.64 212 VAL A O 1
ATOM 1619 N N . PHE A 1 213 ? 80.944 -6.603 -9.493 1.00 16.59 213 PHE A N 1
ATOM 1620 C CA . PHE A 1 213 ? 79.944 -5.730 -8.881 1.00 18.88 213 PHE A CA 1
ATOM 1621 C C . PHE A 1 213 ? 80.001 -4.346 -9.511 1.00 17.78 213 PHE A C 1
ATOM 1622 O O . PHE A 1 213 ? 81.048 -3.694 -9.487 1.00 23.54 213 PHE A O 1
ATOM 1630 N N . ALA A 1 214 ? 78.864 -3.877 -10.027 1.00 18.93 214 ALA A N 1
ATOM 1631 C CA . ALA A 1 214 ? 78.752 -2.543 -10.606 1.00 13.60 214 ALA A CA 1
ATOM 1632 C C . ALA A 1 214 ? 77.754 -1.722 -9.798 1.00 17.72 214 ALA A C 1
ATOM 1633 O O . ALA A 1 214 ? 76.665 -2.211 -9.473 1.00 18.05 214 ALA A O 1
ATOM 1635 N N . GLY A 1 215 ? 78.128 -0.484 -9.466 1.00 18.69 215 GLY A N 1
ATOM 1636 C CA . GLY A 1 215 ? 77.260 0.399 -8.700 1.00 19.15 215 GLY A CA 1
ATOM 1637 C C . GLY A 1 215 ? 77.629 1.852 -8.921 1.00 23.80 215 GLY A C 1
ATOM 1638 O O . GLY A 1 215 ? 78.653 2.173 -9.529 1.00 26.87 215 GLY A O 1
ATOM 1639 N N . ASP A 1 216 ? 76.782 2.743 -8.397 1.00 14.42 216 ASP A N 1
ATOM 1640 C CA . ASP A 1 216 ? 76.955 4.174 -8.626 1.00 16.47 216 ASP A CA 1
ATOM 1641 C C . ASP A 1 216 ? 76.931 5.042 -7.372 1.00 21.66 216 ASP A C 1
ATOM 1642 O O . ASP A 1 216 ? 77.258 6.231 -7.469 1.00 19.86 216 ASP A O 1
ATOM 1647 N N . ASP A 1 217 ? 76.553 4.512 -6.212 1.00 18.11 217 ASP A N 1
ATOM 1648 C CA . ASP A 1 217 ? 76.290 5.356 -5.056 1.00 18.24 217 ASP A CA 1
ATOM 1649 C C . ASP A 1 217 ? 77.032 4.808 -3.841 1.00 25.76 217 ASP A C 1
ATOM 1650 O O . ASP A 1 217 ? 77.731 3.792 -3.914 1.00 24.88 217 ASP A O 1
ATOM 1655 N N . LEU A 1 218 ? 76.875 5.504 -2.709 1.00 25.77 218 LEU A N 1
ATOM 1656 C CA . LEU A 1 218 ? 77.647 5.176 -1.513 1.00 25.24 218 LEU A CA 1
ATOM 1657 C C . LEU A 1 218 ? 77.324 3.776 -1.006 1.00 23.40 218 LEU A C 1
ATOM 1658 O O . LEU A 1 218 ? 78.216 3.052 -0.548 1.00 31.10 218 LEU A O 1
ATOM 1663 N N . THR A 1 219 ? 76.055 3.374 -1.085 1.00 24.49 219 THR A N 1
ATOM 1664 C CA . THR A 1 219 ? 75.666 2.039 -0.643 1.00 21.26 219 THR A CA 1
ATOM 1665 C C . THR A 1 219 ? 76.446 0.960 -1.382 1.00 23.06 219 THR A C 1
ATOM 1666 O O . THR A 1 219 ? 76.729 -0.104 -0.819 1.00 27.63 219 THR A O 1
ATOM 1670 N N . ASP A 1 220 ? 76.842 1.233 -2.625 1.00 17.78 220 ASP A N 1
ATOM 1671 C CA . ASP A 1 220 ? 77.506 0.237 -3.457 1.00 20.77 220 ASP A CA 1
ATOM 1672 C C . ASP A 1 220 ? 78.968 0.034 -3.093 1.00 20.44 220 ASP A C 1
ATOM 1673 O O . ASP A 1 220 ? 79.560 -0.966 -3.519 1.00 19.99 220 ASP A O 1
ATOM 1678 N N . GLU A 1 221 ? 79.556 0.939 -2.307 1.00 21.19 221 GLU A N 1
ATOM 1679 C CA . GLU A 1 221 ? 80.954 0.779 -1.925 1.00 24.61 221 GLU A CA 1
ATOM 1680 C C . GLU A 1 221 ? 81.166 -0.498 -1.128 1.00 26.12 221 GLU A C 1
ATOM 1681 O O . GLU A 1 221 ? 82.237 -1.108 -1.211 1.00 28.14 221 GLU A O 1
ATOM 1687 N N . GLN A 1 222 ? 80.154 -0.933 -0.373 1.00 24.28 222 GLN A N 1
ATOM 1688 C CA . GLN A 1 222 ? 80.269 -2.194 0.353 1.00 30.38 222 GLN A CA 1
ATOM 1689 C C . GLN A 1 222 ? 80.204 -3.388 -0.593 1.00 25.65 222 GLN A C 1
ATOM 1690 O O . GLN A 1 222 ? 80.793 -4.437 -0.306 1.00 26.79 222 GLN A O 1
ATOM 1696 N N . GLY A 1 223 ? 79.504 -3.248 -1.720 1.00 23.98 223 GLY A N 1
ATOM 1697 C CA . GLY A 1 223 ? 79.562 -4.276 -2.747 1.00 18.95 223 GLY A CA 1
ATOM 1698 C C . GLY A 1 223 ? 80.916 -4.332 -3.431 1.00 20.21 223 GLY A C 1
ATOM 1699 O O . GLY A 1 223 ? 81.460 -5.418 -3.655 1.00 21.40 223 GLY A O 1
ATOM 1700 N N . PHE A 1 224 ? 81.486 -3.161 -3.764 1.00 18.40 224 PHE A N 1
ATOM 1701 C CA . PHE A 1 224 ? 82.849 -3.113 -4.296 1.00 20.82 224 PHE A CA 1
ATOM 1702 C C . PHE A 1 224 ? 83.840 -3.741 -3.327 1.00 25.71 224 PHE A C 1
ATOM 1703 O O . PHE A 1 224 ? 84.748 -4.471 -3.740 1.00 24.32 224 PHE A O 1
ATOM 1711 N N . ALA A 1 225 ? 83.683 -3.458 -2.031 1.00 24.21 225 ALA A N 1
ATOM 1712 C CA . ALA A 1 225 ? 84.590 -4.003 -1.029 1.00 25.65 225 ALA A CA 1
ATOM 1713 C C . ALA A 1 225 ? 84.593 -5.524 -1.057 1.00 27.15 225 ALA A C 1
ATOM 1714 O O . ALA A 1 225 ? 85.655 -6.157 -1.029 1.00 26.82 225 ALA A O 1
ATOM 1716 N N . VAL A 1 226 ? 83.407 -6.128 -1.106 1.00 25.31 226 VAL A N 1
ATOM 1717 C CA . VAL A 1 226 ? 83.311 -7.583 -1.068 1.00 25.24 226 VAL A CA 1
ATOM 1718 C C . VAL A 1 226 ? 83.800 -8.191 -2.379 1.00 27.38 226 VAL A C 1
ATOM 1719 O O . VAL A 1 226 ? 84.451 -9.243 -2.384 1.00 24.66 226 VAL A O 1
ATOM 1723 N N . ALA A 1 227 ? 83.510 -7.542 -3.510 1.00 18.13 227 ALA A N 1
ATOM 1724 C CA . ALA A 1 227 ? 84.026 -8.038 -4.783 1.00 16.66 227 ALA A CA 1
ATOM 1725 C C . ALA A 1 227 ? 85.551 -7.975 -4.817 1.00 26.27 227 ALA A C 1
ATOM 1726 O O . ALA A 1 227 ? 86.209 -8.900 -5.315 1.00 24.49 227 ALA A O 1
ATOM 1728 N N . ASN A 1 228 ? 86.131 -6.897 -4.277 1.00 20.74 228 ASN A N 1
ATOM 1729 C CA . ASN A 1 228 ? 87.584 -6.764 -4.240 1.00 17.19 228 ASN A CA 1
ATOM 1730 C C . ASN A 1 228 ? 88.212 -7.784 -3.295 1.00 24.80 228 ASN A C 1
ATOM 1731 O O . ASN A 1 228 ? 89.222 -8.414 -3.629 1.00 27.91 228 ASN A O 1
ATOM 1736 N N . ALA A 1 229 ? 87.643 -7.941 -2.095 1.00 23.34 229 ALA A N 1
ATOM 1737 C CA . ALA A 1 229 ? 88.174 -8.913 -1.145 1.00 24.00 229 ALA A CA 1
ATOM 1738 C C . ALA A 1 229 ? 88.249 -10.309 -1.751 1.00 29.50 229 ALA A C 1
ATOM 1739 O O . ALA A 1 229 ? 89.144 -11.090 -1.415 1.00 30.22 229 ALA A O 1
ATOM 1741 N N . ASN A 1 230 ? 87.330 -10.634 -2.655 1.00 25.50 230 ASN A N 1
ATOM 1742 C CA . ASN A 1 230 ? 87.290 -11.928 -3.316 1.00 24.48 230 ASN A CA 1
ATOM 1743 C C . ASN A 1 230 ? 88.033 -11.932 -4.651 1.00 29.16 230 ASN A C 1
ATOM 1744 O O . ASN A 1 230 ? 87.811 -12.834 -5.469 1.00 28.87 230 ASN A O 1
ATOM 1749 N N . GLY A 1 231 ? 88.894 -10.942 -4.893 1.00 26.50 231 GLY A N 1
ATOM 1750 C CA . GLY A 1 231 ? 89.688 -10.907 -6.109 1.00 18.71 231 GLY A CA 1
ATOM 1751 C C . GLY A 1 231 ? 88.917 -10.623 -7.382 1.00 24.25 231 GLY A C 1
ATOM 1752 O O . GLY A 1 231 ? 89.344 -11.042 -8.468 1.00 22.86 231 GLY A O 1
ATOM 1753 N N . GLY A 1 232 ? 87.795 -9.916 -7.282 1.00 19.58 232 GLY A N 1
ATOM 1754 C CA . GLY A 1 232 ? 86.911 -9.690 -8.399 1.00 24.49 232 GLY A CA 1
ATOM 1755 C C . GLY A 1 232 ? 87.081 -8.319 -9.018 1.00 26.59 232 GLY A C 1
ATOM 1756 O O . GLY A 1 232 ? 88.100 -7.640 -8.833 1.00 26.91 232 GLY A O 1
ATOM 1757 N N . LEU A 1 233 ? 86.053 -7.901 -9.756 1.00 20.78 233 LEU A N 1
ATOM 1758 C CA . LEU A 1 233 ? 86.073 -6.673 -10.547 1.00 23.87 233 LEU A CA 1
ATOM 1759 C C . LEU A 1 233 ? 84.949 -5.754 -10.080 1.00 23.43 233 LEU A C 1
ATOM 1760 O O . LEU A 1 233 ? 83.769 -6.061 -10.276 1.00 22.99 233 LEU A O 1
ATOM 1765 N N . SER A 1 234 ? 85.321 -4.624 -9.485 1.00 20.74 234 SER A N 1
ATOM 1766 C CA . SER A 1 234 ? 84.379 -3.602 -9.045 1.00 20.03 234 SER A CA 1
ATOM 1767 C C . SER A 1 234 ? 84.350 -2.470 -10.066 1.00 19.90 234 SER A C 1
ATOM 1768 O O . SER A 1 234 ? 85.407 -1.995 -10.503 1.00 22.33 234 SER A O 1
ATOM 1771 N N . ILE A 1 235 ? 83.147 -2.041 -10.445 1.00 15.95 235 ILE A N 1
ATOM 1772 C CA . ILE A 1 235 ? 82.961 -1.025 -11.480 1.00 20.38 235 ILE A CA 1
ATOM 1773 C C . ILE A 1 235 ? 82.084 0.091 -10.927 1.00 21.16 235 ILE A C 1
ATOM 1774 O O . ILE A 1 235 ? 80.886 -0.113 -10.687 1.00 18.70 235 ILE A O 1
ATOM 1779 N N . LYS A 1 236 ? 82.672 1.273 -10.748 1.00 27.77 236 LYS A N 1
ATOM 1780 C CA . LYS A 1 236 ? 81.914 2.462 -10.392 1.00 21.51 236 LYS A CA 1
ATOM 1781 C C . LYS A 1 236 ? 81.341 3.091 -11.653 1.00 24.15 236 LYS A C 1
ATOM 1782 O O . LYS A 1 236 ? 82.056 3.272 -12.645 1.00 24.47 236 LYS A O 1
ATOM 1788 N N . VAL A 1 237 ? 80.050 3.405 -11.621 1.00 18.86 237 VAL A N 1
ATOM 1789 C CA . VAL A 1 237 ? 79.362 4.074 -12.721 1.00 15.47 237 VAL A CA 1
ATOM 1790 C C . VAL A 1 237 ? 79.285 5.557 -12.390 1.00 24.02 237 VAL A C 1
ATOM 1791 O O . VAL A 1 237 ? 78.703 5.944 -11.369 1.00 24.21 237 VAL A O 1
ATOM 1795 N N . GLY A 1 238 ? 79.870 6.388 -13.248 1.00 22.46 238 GLY A N 1
ATOM 1796 C CA . GLY A 1 238 ? 79.788 7.822 -13.067 1.00 20.18 238 GLY A CA 1
ATOM 1797 C C . GLY A 1 238 ? 80.887 8.375 -12.183 1.00 30.99 238 GLY A C 1
ATOM 1798 O O . GLY A 1 238 ? 81.869 7.708 -11.838 1.00 34.44 238 GLY A O 1
ATOM 1799 N N . ALA A 1 239 ? 80.696 9.636 -11.798 1.00 30.24 239 ALA A N 1
ATOM 1800 C CA . ALA A 1 239 ? 81.709 10.391 -11.077 1.00 34.55 239 ALA A CA 1
ATOM 1801 C C . ALA A 1 239 ? 81.649 10.119 -9.574 1.00 35.92 239 ALA A C 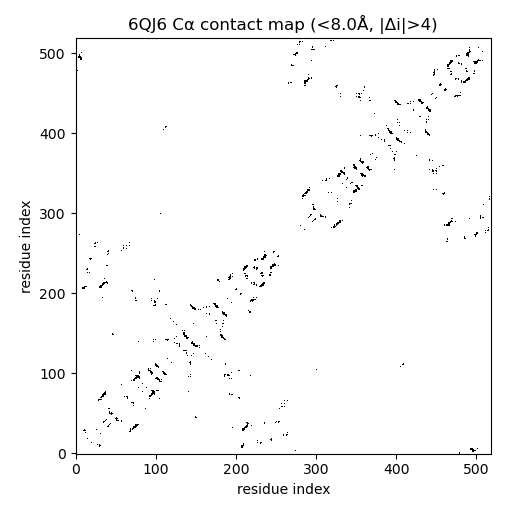1
ATOM 1802 O O . ALA A 1 239 ? 80.642 9.653 -9.036 1.00 36.38 239 ALA A O 1
ATOM 1804 N N . GLY A 1 240 ? 82.754 10.430 -8.900 1.00 39.67 240 GLY A N 1
ATOM 1805 C CA . GLY A 1 240 ? 82.847 10.314 -7.454 1.00 37.57 240 GLY A CA 1
ATOM 1806 C C . GLY A 1 240 ? 84.027 9.471 -7.012 1.00 37.59 240 GLY A C 1
ATOM 1807 O O . GLY A 1 240 ? 84.471 8.561 -7.719 1.00 45.57 240 GLY A O 1
ATOM 1808 N N . ASP A 1 241 ? 84.557 9.792 -5.827 1.00 40.29 241 ASP A N 1
ATOM 1809 C CA . ASP A 1 241 ? 85.548 8.936 -5.181 1.00 39.56 241 ASP A CA 1
ATOM 1810 C C . ASP A 1 241 ? 84.965 7.549 -4.961 1.00 31.09 241 ASP A C 1
ATOM 1811 O O . ASP A 1 241 ? 83.777 7.401 -4.670 1.00 31.92 241 ASP A O 1
ATOM 1816 N N . THR A 1 242 ? 85.805 6.527 -5.096 1.00 31.40 242 THR A N 1
ATOM 1817 C CA . THR A 1 242 ? 85.307 5.161 -5.015 1.00 23.42 242 THR A CA 1
ATOM 1818 C C . THR A 1 242 ? 86.461 4.230 -4.688 1.00 27.80 242 THR A C 1
ATOM 1819 O O . THR A 1 242 ? 87.628 4.544 -4.940 1.00 29.25 242 THR A O 1
ATOM 1823 N N . THR A 1 243 ? 86.117 3.084 -4.103 1.00 26.23 243 THR A N 1
ATOM 1824 C CA . THR A 1 243 ? 87.056 1.984 -3.950 1.00 20.95 243 THR A CA 1
ATOM 1825 C C . THR A 1 243 ? 86.946 0.983 -5.086 1.00 22.05 243 THR A C 1
ATOM 1826 O O . THR A 1 243 ? 87.650 -0.033 -5.073 1.00 25.44 243 THR A O 1
ATOM 1830 N N . ALA A 1 244 ? 86.092 1.250 -6.070 1.00 24.70 244 ALA A N 1
ATOM 1831 C CA . ALA A 1 244 ? 85.997 0.379 -7.230 1.00 21.51 244 ALA A CA 1
ATOM 1832 C C . ALA A 1 244 ? 87.297 0.418 -8.027 1.00 22.53 244 ALA A C 1
ATOM 1833 O O . ALA A 1 244 ? 87.968 1.452 -8.115 1.00 26.32 244 ALA A O 1
ATOM 1835 N N . ARG A 1 245 ? 87.662 -0.726 -8.597 1.00 22.35 245 ARG A N 1
ATOM 1836 C CA . ARG A 1 245 ? 88.912 -0.825 -9.336 1.00 28.37 245 ARG A CA 1
ATOM 1837 C C . ARG A 1 245 ? 88.795 -0.299 -10.757 1.00 25.23 245 ARG A C 1
ATOM 1838 O O . ARG A 1 245 ? 89.812 0.096 -11.342 1.00 25.16 245 ARG A O 1
ATOM 1846 N N . ALA A 1 246 ? 87.590 -0.290 -11.325 1.00 27.58 246 ALA A N 1
ATOM 1847 C CA . ALA A 1 246 ? 87.358 0.226 -12.665 1.00 22.85 246 ALA A CA 1
ATOM 1848 C C . ALA A 1 246 ? 86.190 1.199 -12.630 1.00 24.16 246 ALA A C 1
ATOM 1849 O O . ALA A 1 246 ? 85.356 1.168 -11.723 1.00 19.94 246 ALA A O 1
ATOM 1851 N N . ARG A 1 247 ? 86.138 2.072 -13.633 1.00 24.96 247 ARG A N 1
ATOM 1852 C CA . ARG A 1 247 ? 85.114 3.102 -13.700 1.00 26.59 247 ARG A CA 1
ATOM 1853 C C . ARG A 1 247 ? 84.620 3.236 -15.133 1.00 29.26 247 ARG A C 1
ATOM 1854 O O . ARG A 1 247 ? 85.388 3.072 -16.084 1.00 29.13 247 ARG A O 1
ATOM 1862 N N . VAL A 1 248 ? 83.321 3.517 -15.279 1.00 19.03 248 VAL A N 1
ATOM 1863 C CA . VAL A 1 248 ? 82.737 3.878 -16.564 1.00 19.94 248 VAL A CA 1
ATOM 1864 C C . VAL A 1 248 ? 82.008 5.206 -16.399 1.00 24.10 248 VAL A C 1
ATOM 1865 O O . VAL A 1 248 ? 81.632 5.606 -15.295 1.00 27.78 248 VAL A O 1
ATOM 1869 N N . ASP A 1 249 ? 81.811 5.894 -17.524 1.00 23.66 249 ASP A N 1
ATOM 1870 C CA . ASP A 1 249 ? 81.282 7.254 -17.471 1.00 22.06 249 ASP A CA 1
ATOM 1871 C C . ASP A 1 249 ? 79.792 7.291 -17.164 1.00 26.04 249 ASP A C 1
ATOM 1872 O O . ASP A 1 249 ? 79.303 8.286 -16.617 1.00 35.52 249 ASP A O 1
ATOM 1877 N N . SER A 1 250 ? 79.051 6.246 -17.516 1.00 23.23 250 SER A N 1
ATOM 1878 C CA . SER A 1 250 ? 77.606 6.385 -17.617 1.00 26.92 250 SER A CA 1
ATOM 1879 C C . SER A 1 250 ? 76.946 5.017 -17.595 1.00 27.03 250 SER A C 1
ATOM 1880 O O . SER A 1 250 ? 77.593 3.982 -17.777 1.00 20.98 250 SER A O 1
ATOM 1883 N N . VAL A 1 251 ? 75.626 5.044 -17.389 1.00 25.26 251 VAL A N 1
ATOM 1884 C CA . VAL A 1 251 ? 74.807 3.838 -17.484 1.00 19.38 251 VAL A CA 1
ATOM 1885 C C . VAL A 1 251 ? 74.953 3.211 -18.862 1.00 15.61 251 VAL A C 1
ATOM 1886 O O . VAL A 1 251 ? 75.132 1.993 -18.999 1.00 13.49 251 VAL A O 1
ATOM 1890 N N . ALA A 1 252 ? 74.883 4.042 -19.905 1.00 16.42 252 ALA A N 1
ATOM 1891 C CA . ALA A 1 252 ? 75.042 3.545 -21.268 1.00 17.16 252 ALA A CA 1
ATOM 1892 C C . ALA A 1 252 ? 76.397 2.881 -21.463 1.00 20.83 252 ALA A C 1
ATOM 1893 O O . ALA A 1 252 ? 76.496 1.845 -22.134 1.00 23.83 252 ALA A O 1
ATOM 1895 N N . ALA A 1 253 ? 77.456 3.462 -20.885 1.00 23.69 253 ALA A N 1
ATOM 1896 C CA . ALA A 1 253 ? 78.783 2.875 -21.039 1.00 23.62 253 ALA A CA 1
ATOM 1897 C C . ALA A 1 253 ? 78.895 1.554 -20.285 1.00 23.86 253 ALA A C 1
ATOM 1898 O O . ALA A 1 253 ? 79.530 0.616 -20.775 1.00 18.69 253 ALA A O 1
ATOM 1900 N N . LEU A 1 254 ? 78.230 1.428 -19.153 1.00 23.55 254 LEU A N 1
ATOM 1901 C CA . LEU A 1 254 ? 78.255 0.158 -18.442 1.00 26.27 254 LEU A CA 1
ATOM 1902 C C . LEU A 1 254 ? 77.476 -0.881 -19.213 1.00 21.99 254 LEU A C 1
ATOM 1903 O O . LEU A 1 254 ? 77.865 -1.980 -19.349 1.00 19.69 254 LEU A O 1
ATOM 1908 N N . ARG A 1 255 ? 76.324 -0.473 -19.698 1.00 17.88 255 ARG A N 1
ATOM 1909 C CA . ARG A 1 255 ? 75.497 -1.334 -20.483 1.00 22.85 255 ARG A CA 1
ATOM 1910 C C . ARG A 1 255 ? 76.337 -1.902 -21.665 1.00 27.28 255 ARG A C 1
ATOM 1911 O O . ARG A 1 255 ? 76.305 -3.065 -21.960 1.00 18.01 255 ARG A O 1
ATOM 1919 N N . ALA A 1 256 ? 77.073 -1.031 -22.309 1.00 17.50 256 ALA A N 1
ATOM 1920 C CA . ALA A 1 256 ? 77.907 -1.418 -23.415 1.00 18.30 256 ALA A CA 1
ATOM 1921 C C . ALA A 1 256 ? 78.959 -2.455 -23.041 1.00 22.89 256 ALA A C 1
ATOM 1922 O O . ALA A 1 256 ? 79.302 -3.265 -23.836 1.00 22.70 256 ALA A O 1
ATOM 1924 N N . GLN A 1 257 ? 79.473 -2.394 -21.818 1.00 21.57 257 GLN A N 1
ATOM 1925 C CA . GLN A 1 257 ? 80.431 -3.412 -21.381 1.00 15.51 257 GLN A CA 1
ATOM 1926 C C . GLN A 1 257 ? 79.763 -4.774 -21.252 1.00 18.73 257 GLN A C 1
ATOM 1927 O O . GLN A 1 257 ? 80.305 -5.786 -21.710 1.00 21.78 257 GLN A O 1
ATOM 1933 N N . LEU A 1 258 ? 78.587 -4.826 -20.612 1.00 17.76 258 LEU A N 1
ATOM 1934 C CA . LEU A 1 258 ? 77.862 -6.091 -20.519 1.00 17.40 258 LEU A CA 1
ATOM 1935 C C . LEU A 1 258 ? 77.559 -6.646 -21.907 1.00 23.57 258 LEU A C 1
ATOM 1936 O O . LEU A 1 258 ? 77.687 -7.852 -22.152 1.00 19.58 258 LEU A O 1
ATOM 1941 N N . ALA A 1 259 ? 77.156 -5.774 -22.832 1.00 18.20 259 ALA A N 1
ATOM 1942 C CA . ALA A 1 259 ? 76.826 -6.217 -24.179 1.00 18.59 259 ALA A CA 1
ATOM 1943 C C . ALA A 1 259 ? 78.033 -6.842 -24.867 1.00 20.23 259 ALA A C 1
ATOM 1944 O O . ALA A 1 259 ? 77.895 -7.826 -25.606 1.00 21.01 259 ALA A O 1
ATOM 1946 N N . ARG A 1 260 ? 79.228 -6.290 -24.628 1.00 21.51 260 ARG A N 1
ATOM 1947 C CA . ARG A 1 260 ? 80.439 -6.862 -25.213 1.00 16.76 260 ARG A CA 1
ATOM 1948 C C . ARG A 1 260 ? 80.767 -8.218 -24.596 1.00 17.28 260 ARG A C 1
ATOM 1949 O O . ARG A 1 260 ? 81.146 -9.154 -25.309 1.00 21.99 260 ARG A O 1
ATOM 1957 N N . TRP A 1 261 ? 80.627 -8.343 -23.274 1.00 22.98 261 TRP A N 1
ATOM 1958 C CA . TRP A 1 261 ? 80.848 -9.633 -22.624 1.00 19.63 261 TRP A CA 1
ATOM 1959 C C . TRP A 1 261 ? 79.886 -10.688 -23.155 1.00 20.58 261 TRP A C 1
ATOM 1960 O O . TRP A 1 261 ? 80.268 -11.850 -23.347 1.00 19.83 261 TRP A O 1
ATOM 1971 N N . ILE A 1 262 ? 78.630 -10.304 -23.378 1.00 22.29 262 ILE A N 1
ATOM 1972 C CA . ILE A 1 262 ? 77.646 -11.230 -23.928 1.00 19.42 262 ILE A CA 1
ATOM 1973 C C . ILE A 1 262 ? 78.036 -11.628 -25.344 1.00 22.13 262 ILE A C 1
ATOM 1974 O O . ILE A 1 262 ? 78.067 -12.815 -25.692 1.00 30.93 262 ILE A O 1
ATOM 1979 N N . ALA A 1 263 ? 78.338 -10.639 -26.184 1.00 17.45 263 ALA A N 1
ATOM 1980 C CA . ALA A 1 263 ? 78.703 -10.933 -27.566 1.00 19.94 263 ALA A CA 1
ATOM 1981 C C . ALA A 1 263 ? 79.929 -11.831 -27.631 1.00 20.73 263 ALA A C 1
ATOM 1982 O O . ALA A 1 263 ? 79.967 -12.783 -28.419 1.00 25.41 263 ALA A O 1
ATOM 1984 N N . ALA A 1 264 ? 80.941 -11.551 -26.805 1.00 22.60 264 ALA A N 1
ATOM 1985 C CA . ALA A 1 264 ? 82.137 -12.387 -26.800 1.00 28.07 264 ALA A CA 1
ATOM 1986 C C . ALA A 1 264 ? 81.828 -13.803 -26.330 1.00 33.17 264 ALA A C 1
ATOM 1987 O O . ALA A 1 264 ? 82.544 -14.744 -26.689 1.00 34.42 264 ALA A O 1
ATOM 1989 N N . GLY A 1 265 ? 80.774 -13.974 -25.529 1.00 30.43 265 GLY A N 1
ATOM 1990 C CA . GLY A 1 265 ? 80.346 -15.292 -25.095 1.00 35.98 265 GLY A CA 1
ATOM 1991 C C . GLY A 1 265 ? 79.440 -16.000 -26.087 1.00 47.19 265 GLY A C 1
ATOM 1992 O O . GLY A 1 265 ? 79.637 -17.189 -26.355 1.00 66.79 265 GLY A O 1
ATOM 1993 N N . ARG A 1 266 ? 78.451 -15.280 -26.631 1.00 46.50 266 ARG A N 1
ATOM 1994 C CA . ARG A 1 266 ? 77.493 -15.796 -27.628 1.00 44.15 266 ARG A CA 1
ATOM 1995 C C . ARG A 1 266 ? 76.459 -14.727 -27.989 1.00 44.59 266 ARG A C 1
ATOM 1996 O O . ARG A 1 266 ? 75.239 -14.948 -27.898 1.00 43.14 266 ARG A O 1
ATOM 1998 N N . ALA B 1 12 ? 90.872 -55.523 4.341 1.00 61.94 12 ALA E N 1
ATOM 1999 C CA . ALA B 1 12 ? 91.823 -56.423 3.702 1.00 60.59 12 ALA E CA 1
ATOM 2000 C C . ALA B 1 12 ? 91.803 -56.241 2.186 1.00 62.58 12 ALA E C 1
ATOM 2001 O O . ALA B 1 12 ? 90.746 -56.027 1.589 1.00 67.13 12 ALA E O 1
ATOM 2003 N N . ALA B 1 13 ? 93.001 -56.321 1.602 1.00 58.75 13 ALA E N 1
ATOM 2004 C CA . ALA B 1 13 ? 93.302 -56.146 0.182 1.00 48.92 13 ALA E CA 1
ATOM 2005 C C . ALA B 1 13 ? 93.373 -54.676 -0.225 1.00 38.77 13 ALA E C 1
ATOM 2006 O O . ALA B 1 13 ? 94.370 -54.268 -0.825 1.00 29.14 13 ALA E O 1
ATOM 2008 N N . ILE B 1 14 ? 92.359 -53.862 0.083 1.00 38.70 14 ILE E N 1
ATOM 2009 C CA . ILE B 1 14 ? 92.331 -52.482 -0.406 1.00 27.82 14 ILE E CA 1
ATOM 2010 C C . ILE B 1 14 ? 92.100 -51.512 0.746 1.00 30.11 14 ILE E C 1
ATOM 2011 O O . ILE B 1 14 ? 91.073 -51.582 1.433 1.00 29.54 14 ILE E O 1
ATOM 2016 N N . LEU B 1 15 ? 93.044 -50.588 0.927 1.00 24.63 15 LEU E N 1
ATOM 2017 C CA . LEU B 1 15 ? 93.004 -49.567 1.964 1.00 20.13 15 LEU E CA 1
ATOM 2018 C C . LEU B 1 15 ? 93.223 -48.205 1.320 1.00 23.33 15 LEU E C 1
ATOM 2019 O O . LEU B 1 15 ? 94.175 -48.021 0.555 1.00 23.89 15 LEU E O 1
ATOM 2024 N N . PHE B 1 16 ? 92.342 -47.258 1.619 1.00 15.22 16 PHE E N 1
ATOM 2025 C CA . PHE B 1 16 ? 92.562 -45.866 1.258 1.00 14.28 16 PHE E CA 1
ATOM 2026 C C . PHE B 1 16 ? 93.196 -45.142 2.440 1.00 19.34 16 PHE E C 1
ATOM 2027 O O . PHE B 1 16 ? 92.713 -45.249 3.570 1.00 17.85 16 PHE E O 1
ATOM 2035 N N . SER B 1 17 ? 94.293 -44.433 2.178 1.00 17.30 17 SER E N 1
ATOM 2036 C CA . SER B 1 17 ? 94.966 -43.637 3.192 1.00 17.13 17 SER E CA 1
ATOM 2037 C C . SER B 1 17 ? 94.229 -42.316 3.420 1.00 14.18 17 SER E C 1
ATOM 2038 O O . SER B 1 17 ? 93.371 -41.899 2.632 1.00 18.00 17 SER E O 1
ATOM 2041 N N . GLU B 1 18 ? 94.583 -41.646 4.514 1.00 19.80 18 GLU E N 1
ATOM 2042 C CA . GLU B 1 18 ? 94.002 -40.346 4.840 1.00 17.88 18 GLU E CA 1
ATOM 2043 C C . GLU B 1 18 ? 94.707 -39.301 3.988 1.00 23.97 18 GLU E C 1
ATOM 2044 O O . GLU B 1 18 ? 95.827 -38.875 4.290 1.00 27.70 18 GLU E O 1
ATOM 2050 N N . SER B 1 19 ? 94.038 -38.888 2.918 1.00 20.36 19 SER E N 1
ATOM 2051 C CA . SER B 1 19 ? 94.592 -38.052 1.866 1.00 17.50 19 SER E CA 1
ATOM 2052 C C . SER B 1 19 ? 93.461 -37.807 0.885 1.00 18.09 19 SER E C 1
ATOM 2053 O O . SER B 1 19 ? 92.459 -38.529 0.894 1.00 20.28 19 SER E O 1
ATOM 2056 N N . MET B 1 20 ? 93.654 -36.789 0.043 1.00 19.03 20 MET E N 1
ATOM 2057 C CA . MET B 1 20 ? 92.688 -36.790 -1.043 1.00 20.14 20 MET E CA 1
ATOM 2058 C C . MET B 1 20 ? 92.906 -38.038 -1.881 1.00 20.84 20 MET E C 1
ATOM 2059 O O . MET B 1 20 ? 94.045 -38.474 -2.073 1.00 19.79 20 MET E O 1
ATOM 2064 N N . GLN B 1 21 ? 91.806 -38.391 -2.528 1.00 16.62 21 GLN E N 1
ATOM 2065 C CA . GLN B 1 21 ? 91.811 -39.620 -3.312 1.00 17.25 21 GLN E CA 1
ATOM 2066 C C . GLN B 1 21 ? 91.031 -39.437 -4.606 1.00 18.63 21 GLN E C 1
ATOM 2067 O O . GLN B 1 21 ? 90.001 -38.756 -4.632 1.00 20.29 21 GLN E O 1
ATOM 2073 N N . SER B 1 22 ? 91.530 -40.055 -5.676 1.00 19.84 22 SER E N 1
ATOM 2074 C CA . SER B 1 22 ? 90.778 -40.160 -6.920 1.00 25.26 22 SER E CA 1
ATOM 2075 C C . SER B 1 22 ? 89.745 -41.277 -6.832 1.00 25.81 22 SER E C 1
ATOM 2076 O O . SER B 1 22 ? 89.948 -42.289 -6.151 1.00 28.07 22 SER E O 1
ATOM 2079 N N . ILE B 1 23 ? 88.636 -41.094 -7.547 1.00 15.11 23 ILE E N 1
ATOM 2080 C CA . ILE B 1 23 ? 87.626 -42.140 -7.681 1.00 20.75 23 ILE E CA 1
ATOM 2081 C C . ILE B 1 23 ? 88.239 -43.305 -8.450 1.00 17.70 23 ILE E C 1
ATOM 2082 O O . ILE B 1 23 ? 88.653 -43.124 -9.603 1.00 25.51 23 ILE E O 1
ATOM 2087 N N . PRO B 1 24 ? 88.312 -44.505 -7.873 1.00 13.04 24 PRO E N 1
ATOM 2088 C CA . PRO B 1 24 ? 88.925 -45.630 -8.592 1.00 15.64 24 PRO E CA 1
ATOM 2089 C C . PRO B 1 24 ? 88.076 -46.087 -9.769 1.00 24.16 24 PRO E C 1
ATOM 2090 O O . PRO B 1 24 ? 86.850 -45.928 -9.788 1.00 22.73 24 PRO E O 1
ATOM 2094 N N . LEU B 1 25 ? 88.755 -46.674 -10.764 1.00 19.36 25 LEU E N 1
ATOM 2095 C CA . LEU B 1 25 ? 88.057 -47.143 -11.955 1.00 18.32 25 LEU E CA 1
ATOM 2096 C C . LEU B 1 25 ? 87.158 -48.333 -11.647 1.00 23.39 25 LEU E C 1
ATOM 2097 O O . LEU B 1 25 ? 86.107 -48.498 -12.282 1.00 21.38 25 LEU E O 1
ATOM 2102 N N . SER B 1 26 ? 87.547 -49.161 -10.679 1.00 19.73 26 SER E N 1
ATOM 2103 C CA . SER B 1 26 ? 86.767 -50.325 -10.286 1.00 20.46 26 SER E CA 1
ATOM 2104 C C . SER B 1 26 ? 86.969 -50.579 -8.797 1.00 24.34 26 SER E C 1
ATOM 2105 O O . SER B 1 26 ? 87.870 -50.023 -8.161 1.00 20.12 26 SER E O 1
ATOM 2108 N N . LEU B 1 27 ? 86.113 -51.429 -8.244 1.00 19.66 27 LEU E N 1
ATOM 2109 C CA . LEU B 1 27 ? 86.211 -51.848 -6.855 1.00 20.02 27 LEU E CA 1
ATOM 2110 C C . LEU B 1 27 ? 85.819 -53.311 -6.767 1.00 23.54 27 LEU E C 1
ATOM 2111 O O . LEU B 1 27 ? 84.996 -53.778 -7.563 1.00 23.75 27 LEU E O 1
ATOM 2116 N N . PRO B 1 28 ? 86.394 -54.066 -5.817 1.00 27.15 28 PRO E N 1
ATOM 2117 C CA . PRO B 1 28 ? 85.924 -55.442 -5.595 1.00 26.16 28 PRO E CA 1
ATOM 2118 C C . PRO B 1 28 ? 84.565 -55.438 -4.912 1.00 29.58 28 PRO E C 1
ATOM 2119 O O . PRO B 1 28 ? 84.476 -55.321 -3.683 1.00 23.99 28 PRO E O 1
ATOM 2123 N N . LEU B 1 29 ? 83.501 -55.554 -5.715 1.00 25.11 29 LEU E N 1
ATOM 2124 C CA . LEU B 1 29 ? 82.144 -55.352 -5.212 1.00 21.70 29 LEU E CA 1
ATOM 2125 C C . LEU B 1 29 ? 81.782 -56.346 -4.116 1.00 23.53 29 LEU E C 1
ATOM 2126 O O . LEU B 1 29 ? 81.052 -55.995 -3.183 1.00 28.06 29 LEU E O 1
ATOM 2131 N N . SER B 1 30 ? 82.277 -57.584 -4.201 1.00 22.55 30 SER E N 1
ATOM 2132 C CA . SER B 1 30 ? 81.930 -58.580 -3.194 1.00 31.22 30 SER E CA 1
ATOM 2133 C C . SER B 1 30 ? 82.626 -58.343 -1.860 1.00 24.02 30 SER E C 1
ATOM 2134 O O . SER B 1 30 ? 82.321 -59.042 -0.892 1.00 27.00 30 SER E O 1
ATOM 2137 N N . ARG B 1 31 ? 83.553 -57.388 -1.785 1.00 20.70 31 ARG E N 1
ATOM 2138 C CA . ARG B 1 31 ? 84.258 -57.085 -0.545 1.00 19.49 31 ARG E CA 1
ATOM 2139 C C . ARG B 1 31 ? 84.119 -55.615 -0.161 1.00 23.38 31 ARG E C 1
ATOM 2140 O O . ARG B 1 31 ? 84.893 -55.113 0.661 1.00 25.91 31 ARG E O 1
ATOM 2148 N N . THR B 1 32 ? 83.149 -54.914 -0.736 1.00 19.42 32 THR E N 1
ATOM 2149 C CA . THR B 1 32 ? 82.925 -53.505 -0.459 1.00 14.69 32 THR E CA 1
ATOM 2150 C C . THR B 1 32 ? 81.529 -53.313 0.124 1.00 19.47 32 THR E C 1
ATOM 2151 O O . THR B 1 32 ? 80.587 -54.017 -0.253 1.00 18.26 32 THR E O 1
ATOM 2155 N N . ALA B 1 33 ? 81.412 -52.375 1.065 1.00 16.48 33 ALA E N 1
ATOM 2156 C CA . ALA B 1 33 ? 80.132 -51.914 1.586 1.00 18.58 33 ALA E CA 1
ATOM 2157 C C . ALA B 1 33 ? 79.849 -50.526 1.029 1.00 19.40 33 ALA E C 1
ATOM 2158 O O . ALA B 1 33 ? 80.743 -49.676 0.988 1.00 22.80 33 ALA E O 1
ATOM 2160 N N . PHE B 1 34 ? 78.614 -50.297 0.584 1.00 16.19 34 PHE E N 1
ATOM 2161 C CA . PHE B 1 34 ? 78.231 -49.038 -0.047 1.00 20.59 34 PHE E CA 1
ATOM 2162 C C . PHE B 1 34 ? 77.146 -48.354 0.771 1.00 21.42 34 PHE E C 1
ATOM 2163 O O . PHE B 1 34 ? 76.121 -48.968 1.086 1.00 20.20 34 PHE E O 1
ATOM 2171 N N . PHE B 1 35 ? 77.372 -47.084 1.109 1.00 17.05 35 PHE E N 1
ATOM 2172 C CA . PHE B 1 35 ? 76.394 -46.276 1.827 1.00 16.55 35 PHE E CA 1
ATOM 2173 C C . PHE B 1 35 ? 76.179 -45.000 1.037 1.00 14.82 35 PHE E C 1
ATOM 2174 O O . PHE B 1 35 ? 77.144 -44.295 0.734 1.00 19.19 35 PHE E O 1
ATOM 2182 N N . PHE B 1 36 ? 74.923 -44.704 0.703 1.00 17.17 36 PHE E N 1
ATOM 2183 C CA . PHE B 1 36 ? 74.574 -43.547 -0.113 1.00 15.74 36 PHE E CA 1
ATOM 2184 C C . PHE B 1 36 ? 73.549 -42.683 0.607 1.00 21.77 36 PHE E C 1
ATOM 2185 O O . PHE B 1 36 ? 72.505 -43.181 1.043 1.00 18.82 36 PHE E O 1
ATOM 2193 N N . ASP B 1 37 ? 73.843 -41.391 0.718 1.00 19.42 37 ASP E N 1
ATOM 2194 C CA . ASP B 1 37 ? 72.795 -40.417 0.969 1.00 17.54 37 ASP E CA 1
ATOM 2195 C C . ASP B 1 37 ? 71.847 -40.371 -0.236 1.00 22.70 37 ASP E C 1
ATOM 2196 O O . ASP B 1 37 ? 72.197 -40.777 -1.351 1.00 21.47 37 ASP E O 1
ATOM 2201 N N . PHE B 1 38 ? 70.624 -39.884 -0.002 1.00 15.77 38 PHE E N 1
ATOM 2202 C CA . PHE B 1 38 ? 69.602 -39.857 -1.046 1.00 20.55 38 PHE E CA 1
ATOM 2203 C C . PHE B 1 38 ? 69.526 -38.490 -1.726 1.00 28.84 38 PHE E C 1
ATOM 2204 O O . PHE B 1 38 ? 70.052 -38.308 -2.830 1.00 25.51 38 PHE E O 1
ATOM 2212 N N . ASP B 1 39 ? 68.872 -37.525 -1.079 1.00 29.09 39 ASP E N 1
ATOM 2213 C CA . ASP B 1 39 ? 68.656 -36.218 -1.693 1.00 24.10 39 ASP E CA 1
ATOM 2214 C C . ASP B 1 39 ? 69.976 -35.491 -1.904 1.00 18.29 39 ASP E C 1
ATOM 2215 O O . ASP B 1 39 ? 70.819 -35.437 -1.005 1.00 21.59 39 ASP E O 1
ATOM 2220 N N . GLY B 1 40 ? 70.148 -34.916 -3.093 1.00 27.83 40 GLY E N 1
ATOM 2221 C CA . GLY B 1 40 ? 71.384 -34.248 -3.438 1.00 28.36 40 GLY E CA 1
ATOM 2222 C C . GLY B 1 40 ? 72.556 -35.165 -3.694 1.00 25.05 40 GLY E C 1
ATOM 2223 O O . GLY B 1 40 ? 73.631 -34.683 -4.071 1.00 23.71 40 GLY E O 1
ATOM 2224 N N . THR B 1 41 ? 72.390 -36.473 -3.509 1.00 19.24 41 THR E N 1
ATOM 2225 C CA . THR B 1 41 ? 73.463 -37.432 -3.733 1.00 16.88 41 THR E CA 1
ATOM 2226 C C . THR B 1 41 ? 73.102 -38.410 -4.839 1.00 20.35 41 THR E C 1
ATOM 2227 O O . THR B 1 41 ? 73.821 -38.489 -5.840 1.00 21.64 41 THR E O 1
ATOM 2231 N N . LEU B 1 42 ? 72.004 -39.153 -4.686 1.00 21.68 42 LEU E N 1
ATOM 2232 C CA . LEU B 1 42 ? 71.515 -40.029 -5.741 1.00 23.59 42 LEU E CA 1
ATOM 2233 C C . LEU B 1 42 ? 70.459 -39.371 -6.608 1.00 25.29 42 LEU E C 1
ATOM 2234 O O . LEU B 1 42 ? 70.264 -39.801 -7.752 1.00 24.40 42 LEU E O 1
ATOM 2239 N N . VAL B 1 43 ? 69.762 -38.357 -6.089 1.00 23.65 43 VAL E N 1
ATOM 2240 C CA . VAL B 1 43 ? 68.769 -37.610 -6.849 1.00 22.98 43 VAL E CA 1
ATOM 2241 C C . VAL B 1 43 ? 69.031 -36.128 -6.633 1.00 26.55 43 VAL E C 1
ATOM 2242 O O . VAL B 1 43 ? 69.605 -35.717 -5.620 1.00 24.12 43 VAL E O 1
ATOM 2246 N N . ASP B 1 44 ? 68.611 -35.325 -7.602 1.00 34.43 44 ASP E N 1
ATOM 2247 C CA . ASP B 1 44 ? 68.891 -33.901 -7.561 1.00 36.65 44 ASP E CA 1
ATOM 2248 C C . ASP B 1 44 ? 68.050 -33.209 -6.496 1.00 37.56 44 ASP E C 1
ATOM 2249 O O . ASP B 1 44 ? 66.957 -33.659 -6.137 1.00 31.42 44 ASP E O 1
ATOM 2254 N N . LEU B 1 45 ? 68.583 -32.102 -5.986 1.00 42.76 45 LEU E N 1
ATOM 2255 C CA . LEU B 1 45 ? 67.850 -31.292 -5.028 1.00 43.54 45 LEU E CA 1
ATOM 2256 C C . LEU B 1 45 ? 66.599 -30.710 -5.674 1.00 42.59 45 LEU E C 1
ATOM 2257 O O . LEU B 1 45 ? 66.566 -30.425 -6.876 1.00 34.13 45 LEU E O 1
ATOM 2262 N N . ALA B 1 46 ? 65.555 -30.558 -4.867 1.00 48.23 46 ALA E N 1
ATOM 2263 C CA . ALA B 1 46 ? 64.301 -29.983 -5.320 1.00 52.17 46 ALA E CA 1
ATOM 2264 C C . ALA B 1 46 ? 63.903 -28.845 -4.394 1.00 60.57 46 ALA E C 1
ATOM 2265 O O . ALA B 1 46 ? 64.318 -28.814 -3.231 1.00 61.48 46 ALA E O 1
ATOM 2267 N N . PRO B 1 47 ? 63.111 -27.886 -4.887 1.00 66.96 47 PRO E N 1
ATOM 2268 C CA . PRO B 1 47 ? 62.635 -26.815 -3.995 1.00 64.66 47 PRO E CA 1
ATOM 2269 C C . PRO B 1 47 ? 61.895 -27.335 -2.768 1.00 62.89 47 PRO E C 1
ATOM 2270 O O . PRO B 1 47 ? 62.068 -26.786 -1.670 1.00 53.46 47 PRO E O 1
ATOM 2274 N N . THR B 1 48 ? 61.087 -28.378 -2.916 1.00 71.95 48 THR E N 1
ATOM 2275 C CA . THR B 1 48 ? 60.368 -29.010 -1.821 1.00 77.59 48 THR E CA 1
ATOM 2276 C C . THR B 1 48 ? 60.712 -30.497 -1.758 1.00 73.42 48 THR E C 1
ATOM 2277 O O . THR B 1 48 ? 61.194 -31.072 -2.741 1.00 67.42 48 THR E O 1
ATOM 2281 N N . PRO B 1 49 ? 60.548 -31.134 -0.591 1.00 74.42 49 PRO E N 1
ATOM 2282 C CA . PRO B 1 49 ? 60.845 -32.574 -0.502 1.00 72.45 49 PRO E CA 1
ATOM 2283 C C . PRO B 1 49 ? 60.076 -33.448 -1.485 1.00 73.57 49 PRO E C 1
ATOM 2284 O O . PRO B 1 49 ? 60.664 -34.374 -2.058 1.00 64.29 49 PRO E O 1
ATOM 2288 N N . ASP B 1 50 ? 58.784 -33.201 -1.704 1.00 78.30 50 ASP E N 1
ATOM 2289 C CA . ASP B 1 50 ? 58.038 -34.085 -2.594 1.00 75.29 50 ASP E CA 1
ATOM 2290 C C . ASP B 1 50 ? 58.211 -33.746 -4.070 1.00 68.58 50 ASP E C 1
ATOM 2291 O O . ASP B 1 50 ? 57.711 -34.493 -4.918 1.00 73.58 50 ASP E O 1
ATOM 2296 N N . ALA B 1 51 ? 58.906 -32.661 -4.405 1.00 59.83 51 ALA E N 1
ATOM 2297 C CA . ALA B 1 51 ? 59.115 -32.325 -5.807 1.00 62.91 51 ALA E CA 1
ATOM 2298 C C . ALA B 1 51 ? 60.319 -33.022 -6.423 1.00 67.22 51 ALA E C 1
ATOM 2299 O O . ALA B 1 51 ? 60.562 -32.840 -7.623 1.00 66.90 51 ALA E O 1
ATOM 2301 N N . ILE B 1 52 ? 61.086 -33.793 -5.645 1.00 63.45 52 ILE E N 1
ATOM 2302 C CA . ILE B 1 52 ? 62.202 -34.517 -6.233 1.00 55.56 52 ILE E CA 1
ATOM 2303 C C . ILE B 1 52 ? 61.667 -35.449 -7.311 1.00 54.17 52 ILE E C 1
ATOM 2304 O O . ILE B 1 52 ? 60.521 -35.916 -7.256 1.00 47.86 52 ILE E O 1
ATOM 2309 N N . GLN B 1 53 ? 62.496 -35.696 -8.320 1.00 53.52 53 GLN E N 1
ATOM 2310 C CA . GLN B 1 53 ? 62.211 -36.695 -9.337 1.00 49.49 53 GLN E CA 1
ATOM 2311 C C . GLN B 1 53 ? 63.324 -37.729 -9.326 1.00 36.80 53 GLN E C 1
ATOM 2312 O O . GLN B 1 53 ? 64.510 -37.381 -9.339 1.00 39.32 53 GLN E O 1
ATOM 2318 N N . VAL B 1 54 ? 62.934 -38.994 -9.262 1.00 34.68 54 VAL E N 1
ATOM 2319 C CA . VAL B 1 54 ? 63.885 -40.093 -9.171 1.00 33.74 54 VAL E CA 1
ATOM 2320 C C . VAL B 1 54 ? 63.897 -40.810 -10.513 1.00 33.86 54 VAL E C 1
ATOM 2321 O O . VAL B 1 54 ? 62.955 -41.551 -10.830 1.00 35.30 54 VAL E O 1
ATOM 2325 N N . PRO B 1 55 ? 64.923 -40.607 -11.336 1.00 38.69 55 PRO E N 1
ATOM 2326 C CA . PRO B 1 55 ? 64.996 -41.340 -12.592 1.00 36.18 55 PRO E CA 1
ATOM 2327 C C . PRO B 1 55 ? 65.081 -42.831 -12.327 1.00 36.76 55 PRO E C 1
ATOM 2328 O O . PRO B 1 55 ? 65.634 -43.265 -11.298 1.00 25.21 55 PRO E O 1
ATOM 2332 N N . PRO B 1 56 ? 64.529 -43.654 -13.222 1.00 38.22 56 PRO E N 1
ATOM 2333 C CA . PRO B 1 56 ? 64.619 -45.114 -13.030 1.00 40.68 56 PRO E CA 1
ATOM 2334 C C . PRO B 1 56 ? 66.048 -45.643 -13.026 1.00 32.72 56 PRO E C 1
ATOM 2335 O O . PRO B 1 56 ? 66.261 -46.788 -12.607 1.00 33.31 56 PRO E O 1
ATOM 2339 N N . ASP B 1 57 ? 67.023 -44.845 -13.467 1.00 31.19 57 ASP E N 1
ATOM 2340 C CA . ASP B 1 57 ? 68.426 -45.221 -13.328 1.00 20.44 57 ASP E CA 1
ATOM 2341 C C 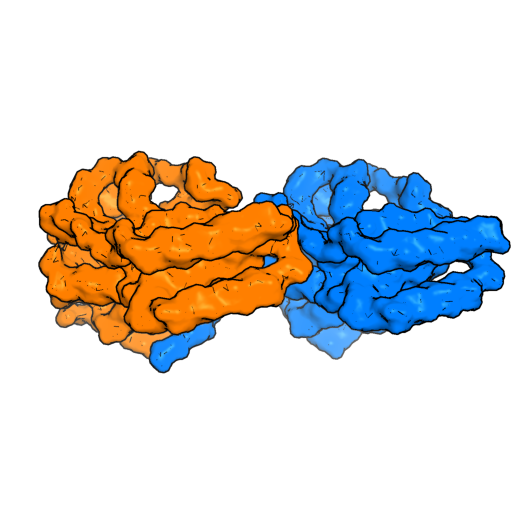. ASP B 1 57 ? 68.787 -45.509 -11.876 1.00 21.82 57 ASP E C 1
ATOM 2342 O O . ASP B 1 57 ? 69.609 -46.387 -11.593 1.00 24.29 57 ASP E O 1
ATOM 2347 N N . VAL B 1 58 ? 68.211 -44.762 -10.944 1.00 23.84 58 VAL E N 1
ATOM 2348 C CA . VAL B 1 58 ? 68.653 -44.847 -9.556 1.00 18.99 58 VAL E CA 1
ATOM 2349 C C . VAL B 1 58 ? 68.307 -46.216 -8.970 1.00 23.53 58 VAL E C 1
ATOM 2350 O O . VAL B 1 58 ? 69.225 -46.906 -8.500 1.00 24.60 58 VAL E O 1
ATOM 2354 N N . PRO B 1 59 ? 67.043 -46.673 -8.972 1.00 24.73 59 PRO E N 1
ATOM 2355 C CA . PRO B 1 59 ? 66.781 -48.026 -8.439 1.00 22.74 59 PRO E CA 1
ATOM 2356 C C . PRO B 1 59 ? 67.497 -49.134 -9.203 1.00 24.08 59 PRO E C 1
ATOM 2357 O O . PRO B 1 59 ? 67.894 -50.130 -8.586 1.00 23.63 59 PRO E O 1
ATOM 2361 N N . VAL B 1 60 ? 67.689 -48.990 -10.520 1.00 24.14 60 VAL E N 1
ATOM 2362 C CA . VAL B 1 60 ? 68.402 -50.013 -11.290 1.00 17.86 60 VAL E CA 1
ATOM 2363 C C . VAL B 1 60 ? 69.858 -50.113 -10.847 1.00 20.22 60 VAL E C 1
ATOM 2364 O O . VAL B 1 60 ? 70.374 -51.212 -10.602 1.00 29.03 60 VAL E O 1
ATOM 2368 N N . LEU B 1 61 ? 70.550 -48.970 -10.749 1.00 15.47 61 LEU E N 1
ATOM 2369 C CA . LEU B 1 61 ? 71.952 -48.992 -10.336 1.00 19.02 61 LEU E CA 1
ATOM 2370 C C . LEU B 1 61 ? 72.107 -49.470 -8.897 1.00 20.83 61 LEU E C 1
ATOM 2371 O O . LEU B 1 61 ? 73.029 -50.236 -8.586 1.00 21.74 61 LEU E O 1
ATOM 2376 N N . VAL B 1 62 ? 71.225 -49.019 -8.002 1.00 16.92 62 VAL E N 1
ATOM 2377 C CA . VAL B 1 62 ? 71.309 -49.433 -6.603 1.00 18.18 62 VAL E CA 1
ATOM 2378 C C . VAL B 1 62 ? 71.078 -50.934 -6.487 1.00 18.01 62 VAL E C 1
ATOM 2379 O O . VAL B 1 62 ? 71.810 -51.642 -5.785 1.00 22.73 62 VAL E O 1
ATOM 2383 N N . ASP B 1 63 ? 70.069 -51.443 -7.199 1.00 20.52 63 ASP E N 1
ATOM 2384 C CA . ASP B 1 63 ? 69.753 -52.867 -7.137 1.00 17.75 63 ASP E CA 1
ATOM 2385 C C . ASP B 1 63 ? 70.879 -53.708 -7.715 1.00 20.69 63 ASP E C 1
ATOM 2386 O O . ASP B 1 63 ? 71.220 -54.762 -7.163 1.00 23.38 63 ASP E O 1
ATOM 2391 N N . ALA B 1 64 ? 71.465 -53.264 -8.833 1.00 17.11 64 ALA E N 1
ATOM 2392 C CA . ALA B 1 64 ? 72.578 -54.001 -9.426 1.00 19.39 64 ALA E CA 1
ATOM 2393 C C . ALA B 1 64 ? 73.760 -54.074 -8.472 1.00 25.23 64 ALA E C 1
ATOM 2394 O O . ALA B 1 64 ? 74.387 -55.133 -8.328 1.00 22.38 64 ALA E O 1
ATOM 2396 N N . LEU B 1 65 ? 74.089 -52.948 -7.826 1.00 21.16 65 LEU E N 1
ATOM 2397 C CA . LEU B 1 65 ? 75.152 -52.928 -6.826 1.00 22.61 65 LEU E CA 1
ATOM 2398 C C . LEU B 1 65 ? 74.814 -53.835 -5.650 1.00 22.21 65 LEU E C 1
ATOM 2399 O O . LEU B 1 65 ? 75.684 -54.540 -5.119 1.00 21.50 65 LEU E O 1
ATOM 2404 N N . ARG B 1 66 ? 73.547 -53.831 -5.236 1.00 22.15 66 ARG E N 1
ATOM 2405 C CA . ARG B 1 66 ? 73.099 -54.717 -4.168 1.00 25.84 66 ARG E CA 1
ATOM 2406 C C . ARG B 1 66 ? 73.335 -56.178 -4.528 1.00 25.80 66 ARG E C 1
ATOM 2407 O O . ARG B 1 66 ? 73.826 -56.961 -3.705 1.00 26.54 66 ARG E O 1
ATOM 2415 N N . GLN B 1 67 ? 72.994 -56.565 -5.759 1.00 29.34 67 GLN E N 1
ATOM 2416 C CA . GLN B 1 67 ? 73.180 -57.953 -6.170 1.00 20.64 67 GLN E CA 1
ATOM 2417 C C . GLN B 1 67 ? 74.659 -58.300 -6.273 1.00 25.10 67 GLN E C 1
ATOM 2418 O O . GLN B 1 67 ? 75.096 -59.343 -5.773 1.00 24.48 67 GLN E O 1
ATOM 2424 N N . LEU B 1 68 ? 75.450 -57.423 -6.896 1.00 24.62 68 LEU E N 1
ATOM 2425 C CA . LEU B 1 68 ? 76.851 -57.738 -7.163 1.00 22.08 68 LEU E CA 1
ATOM 2426 C C . LEU B 1 68 ? 77.691 -57.734 -5.890 1.00 20.72 68 LEU E C 1
ATOM 2427 O O . LEU B 1 68 ? 78.695 -58.452 -5.811 1.00 26.37 68 LEU E O 1
ATOM 2432 N N . SER B 1 69 ? 77.316 -56.930 -4.901 1.00 22.99 69 SER E N 1
ATOM 2433 C CA . SER B 1 69 ? 77.998 -56.905 -3.612 1.00 18.78 69 SER E CA 1
ATOM 2434 C C . SER B 1 69 ? 77.442 -57.923 -2.627 1.00 25.20 69 SER E C 1
ATOM 2435 O O . SER B 1 69 ? 77.904 -57.968 -1.480 1.00 26.96 69 SER E O 1
ATOM 2438 N N . HIS B 1 70 ? 76.456 -58.720 -3.044 1.00 23.59 70 HIS E N 1
ATOM 2439 C CA . HIS B 1 70 ? 75.808 -59.712 -2.188 1.00 19.80 70 HIS E CA 1
ATOM 2440 C C . HIS B 1 70 ? 75.191 -59.065 -0.949 1.00 23.58 70 HIS E C 1
ATOM 2441 O O . HIS B 1 70 ? 75.272 -59.596 0.160 1.00 28.33 70 HIS E O 1
ATOM 2448 N N . GLY B 1 71 ? 74.571 -57.898 -1.141 1.00 25.94 71 GLY E N 1
ATOM 2449 C CA . GLY B 1 71 ? 73.680 -57.317 -0.154 1.00 23.40 71 GLY E CA 1
ATOM 2450 C C . GLY B 1 71 ? 74.233 -56.151 0.636 1.00 29.23 71 GLY E C 1
ATOM 2451 O O . GLY B 1 71 ? 73.502 -55.598 1.469 1.00 27.37 71 GLY E O 1
ATOM 2452 N N . ALA B 1 72 ? 75.483 -55.749 0.410 1.00 22.19 72 ALA E N 1
ATOM 2453 C CA . ALA B 1 72 ? 76.115 -54.719 1.239 1.00 17.77 72 ALA E CA 1
ATOM 2454 C C . ALA B 1 72 ? 75.903 -53.319 0.672 1.00 21.55 72 ALA E C 1
ATOM 2455 O O . ALA B 1 72 ? 76.858 -52.570 0.458 1.00 19.82 72 ALA E O 1
ATOM 2457 N N . VAL B 1 73 ? 74.643 -52.955 0.429 1.00 18.01 73 VAL E N 1
ATOM 2458 C CA . VAL B 1 73 ? 74.275 -51.604 0.018 1.00 14.18 73 VAL E CA 1
ATOM 2459 C C . VAL B 1 73 ? 73.198 -51.098 0.967 1.00 15.12 73 VAL E C 1
ATOM 2460 O O . VAL B 1 73 ? 72.244 -51.824 1.272 1.00 20.28 73 VAL E O 1
ATOM 2464 N N . ALA B 1 74 ? 73.352 -49.860 1.436 1.00 16.59 74 ALA E N 1
ATOM 2465 C CA . ALA B 1 74 ? 72.369 -49.229 2.301 1.00 16.28 74 ALA E CA 1
ATOM 2466 C C . ALA B 1 74 ? 72.200 -47.770 1.904 1.00 19.96 74 ALA E C 1
ATOM 2467 O O . ALA B 1 74 ? 73.151 -47.116 1.468 1.00 22.28 74 ALA E O 1
ATOM 2469 N N . ILE B 1 75 ? 70.970 -47.273 2.032 1.00 22.52 75 ILE E N 1
ATOM 2470 C CA . ILE B 1 75 ? 70.691 -45.844 1.928 1.00 19.39 75 ILE E CA 1
ATOM 2471 C C . ILE B 1 75 ? 70.734 -45.259 3.330 1.00 16.76 75 ILE E C 1
ATOM 2472 O O . ILE B 1 75 ? 70.215 -45.858 4.279 1.00 20.43 75 ILE E O 1
ATOM 2477 N N . VAL B 1 76 ? 71.365 -44.095 3.471 1.00 18.45 76 VAL E N 1
ATOM 2478 C CA . VAL B 1 76 ? 71.498 -43.407 4.758 1.00 21.14 76 VAL E CA 1
ATOM 2479 C C . VAL B 1 76 ? 71.070 -41.968 4.509 1.00 29.43 76 VAL E C 1
ATOM 2480 O O . VAL B 1 76 ? 71.854 -41.164 3.994 1.00 35.98 76 VAL E O 1
ATOM 2484 N N . SER B 1 77 ? 69.836 -41.631 4.886 1.00 30.65 77 SER E N 1
ATOM 2485 C CA A SER B 1 77 ? 69.239 -40.360 4.509 0.46 31.73 77 SER E CA 1
ATOM 2486 C CA B SER B 1 77 ? 69.241 -40.358 4.510 0.54 31.78 77 SER E CA 1
ATOM 2487 C C . SER B 1 77 ? 68.526 -39.728 5.698 1.00 37.63 77 SER E C 1
ATOM 2488 O O . SER B 1 77 ? 68.222 -40.389 6.698 1.00 30.86 77 SER E O 1
ATOM 2493 N N . GLY B 1 78 ? 68.265 -38.421 5.571 1.00 29.13 78 GLY E N 1
ATOM 2494 C CA . GLY B 1 78 ? 67.390 -37.744 6.510 1.00 30.11 78 GLY E CA 1
ATOM 2495 C C . GLY B 1 78 ? 65.924 -37.987 6.233 1.00 27.12 78 GLY E C 1
ATOM 2496 O O . GLY B 1 78 ? 65.092 -37.799 7.126 1.00 28.49 78 GLY E O 1
ATOM 2497 N N . ARG B 1 79 ? 65.597 -38.391 5.006 1.00 34.56 79 ARG E N 1
ATOM 2498 C CA . ARG B 1 79 ? 64.261 -38.862 4.673 1.00 39.48 79 ARG E CA 1
ATOM 2499 C C . ARG B 1 79 ? 63.925 -40.125 5.458 1.00 30.14 79 ARG E C 1
ATOM 2500 O O . ARG B 1 79 ? 64.806 -40.891 5.849 1.00 33.77 79 ARG E O 1
ATOM 2508 N N . GLY B 1 80 ? 62.632 -40.348 5.666 1.00 25.93 80 GLY E N 1
ATOM 2509 C CA . GLY B 1 80 ? 62.191 -41.568 6.307 1.00 27.60 80 GLY E CA 1
ATOM 2510 C C . GLY B 1 80 ? 62.262 -42.765 5.378 1.00 26.07 80 GLY E C 1
ATOM 2511 O O . GLY B 1 80 ? 62.305 -42.632 4.154 1.00 30.23 80 GLY E O 1
ATOM 2512 N N . ILE B 1 81 ? 62.274 -43.955 5.988 1.00 24.79 81 ILE E N 1
ATOM 2513 C CA . ILE B 1 81 ? 62.389 -45.202 5.229 1.00 23.77 81 ILE E CA 1
ATOM 2514 C C . ILE B 1 81 ? 61.223 -45.360 4.256 1.00 29.54 81 ILE E C 1
ATOM 2515 O O . ILE B 1 81 ? 61.409 -45.731 3.087 1.00 27.46 81 ILE E O 1
ATOM 2520 N N . ASP B 1 82 ? 60.000 -45.095 4.728 1.00 23.85 82 ASP E N 1
ATOM 2521 C CA . ASP B 1 82 ? 58.818 -45.294 3.894 1.00 27.94 82 ASP E CA 1
ATOM 2522 C C . ASP B 1 82 ? 58.861 -44.412 2.651 1.00 30.04 82 ASP E C 1
ATOM 2523 O O . ASP B 1 82 ? 58.421 -44.826 1.571 1.00 34.08 82 ASP E O 1
ATOM 2528 N N . SER B 1 83 ? 59.384 -43.191 2.788 1.00 30.29 83 SER E N 1
ATOM 2529 C CA . SER B 1 83 ? 59.572 -42.318 1.632 1.00 35.36 83 SER E CA 1
ATOM 2530 C C . SER B 1 83 ? 60.567 -42.923 0.644 1.00 32.27 83 SER E C 1
ATOM 2531 O O . SER B 1 83 ? 60.303 -42.992 -0.563 1.00 28.98 83 SER E O 1
ATOM 2534 N N . ILE B 1 84 ? 61.722 -43.369 1.144 1.00 27.33 84 ILE E N 1
ATOM 2535 C CA . ILE B 1 84 ? 62.727 -43.991 0.284 1.00 24.83 84 ILE E CA 1
ATOM 2536 C C . ILE B 1 84 ? 62.119 -45.163 -0.471 1.00 24.72 84 ILE E C 1
ATOM 2537 O O . ILE B 1 84 ? 62.280 -45.292 -1.691 1.00 27.42 84 ILE E O 1
ATOM 2542 N N . ASP B 1 85 ? 61.393 -46.026 0.247 1.00 29.20 85 ASP E N 1
ATOM 2543 C CA . ASP B 1 85 ? 60.749 -47.169 -0.393 1.00 27.09 85 ASP E CA 1
ATOM 2544 C C . ASP B 1 85 ? 59.768 -46.718 -1.470 1.00 31.28 85 ASP E C 1
ATOM 2545 O O . ASP B 1 85 ? 59.674 -47.340 -2.535 1.00 31.24 85 ASP E O 1
ATOM 2550 N N . ALA B 1 86 ? 59.031 -45.636 -1.213 1.00 34.46 86 ALA E N 1
ATOM 2551 C CA . ALA B 1 86 ? 58.075 -45.148 -2.200 1.00 35.61 86 ALA E CA 1
ATOM 2552 C C . ALA B 1 86 ? 58.770 -44.752 -3.497 1.00 34.57 86 ALA E C 1
ATOM 2553 O O . ALA B 1 86 ? 58.223 -44.946 -4.587 1.00 30.64 86 ALA E O 1
ATOM 2555 N N . TYR B 1 87 ? 59.976 -44.195 -3.400 1.00 38.63 87 TYR E N 1
ATOM 2556 C CA . TYR B 1 87 ? 60.703 -43.748 -4.581 1.00 34.38 87 TYR E CA 1
ATOM 2557 C C . TYR B 1 87 ? 61.576 -44.831 -5.201 1.00 39.49 87 TYR E C 1
ATOM 2558 O O . TYR B 1 87 ? 61.803 -44.805 -6.415 1.00 35.96 87 TYR E O 1
ATOM 2567 N N . LEU B 1 88 ? 62.084 -45.776 -4.409 1.00 35.99 88 LEU E N 1
ATOM 2568 C CA . LEU B 1 88 ? 62.978 -46.800 -4.937 1.00 28.54 88 LEU E CA 1
ATOM 2569 C C . LEU B 1 88 ? 62.281 -48.121 -5.236 1.00 31.15 88 LEU E C 1
ATOM 2570 O O . LEU B 1 88 ? 62.672 -48.813 -6.183 1.00 32.57 88 LEU E O 1
ATOM 2575 N N . ASN B 1 89 ? 61.263 -48.480 -4.454 1.00 29.37 89 ASN E N 1
ATOM 2576 C CA . ASN B 1 89 ? 60.529 -49.735 -4.628 1.00 36.99 89 ASN E CA 1
ATOM 2577 C C . ASN B 1 89 ? 61.482 -50.928 -4.697 1.00 37.14 89 ASN E C 1
ATOM 2578 O O . ASN B 1 89 ? 61.302 -51.857 -5.491 1.00 31.63 89 ASN E O 1
ATOM 2583 N N . LEU B 1 90 ? 62.513 -50.900 -3.851 1.00 26.12 90 LEU E N 1
ATOM 2584 C CA . LEU B 1 90 ? 63.503 -51.969 -3.812 1.00 30.11 90 LEU E CA 1
ATOM 2585 C C . LEU B 1 90 ? 63.276 -52.806 -2.563 1.00 40.47 90 LEU E C 1
ATOM 2586 O O . LEU B 1 90 ? 63.488 -52.308 -1.442 1.00 31.49 90 LEU E O 1
ATOM 2591 N N . PRO B 1 91 ? 62.871 -54.072 -2.703 1.00 46.83 91 PRO E N 1
ATOM 2592 C CA . PRO B 1 91 ? 62.360 -54.827 -1.548 1.00 47.99 91 PRO E CA 1
ATOM 2593 C C . PRO B 1 91 ? 63.471 -55.193 -0.573 1.00 40.91 91 PRO E C 1
ATOM 2594 O O . PRO B 1 91 ? 64.502 -55.749 -0.957 1.00 42.96 91 PRO E O 1
ATOM 2598 N N . GLY B 1 92 ? 63.248 -54.873 0.699 1.00 37.40 92 GLY E N 1
ATOM 2599 C CA . GLY B 1 92 ? 64.208 -55.224 1.724 1.00 36.30 92 GLY E CA 1
ATOM 2600 C C . GLY B 1 92 ? 65.539 -54.524 1.613 1.00 30.48 92 GLY E C 1
ATOM 2601 O O . GLY B 1 92 ? 66.528 -55.003 2.171 1.00 31.61 92 GLY E O 1
ATOM 2602 N N . LEU B 1 93 ? 65.601 -53.410 0.902 1.00 34.75 93 LEU E N 1
ATOM 2603 C CA . LEU B 1 93 ? 66.838 -52.654 0.845 1.00 28.18 93 LEU E CA 1
ATOM 2604 C C . LEU B 1 93 ? 67.169 -52.121 2.236 1.00 30.30 93 LEU E C 1
ATOM 2605 O O . LEU B 1 93 ? 66.306 -51.501 2.877 1.00 27.25 93 LEU E O 1
ATOM 2610 N N . PRO B 1 94 ? 68.379 -52.357 2.745 1.00 27.60 94 PRO E N 1
ATOM 2611 C CA . PRO B 1 94 ? 68.780 -51.734 4.017 1.00 20.00 94 PRO E CA 1
ATOM 2612 C C . PRO B 1 94 ? 68.746 -50.215 3.907 1.00 23.99 94 PRO E C 1
ATOM 2613 O O . PRO B 1 94 ? 69.299 -49.633 2.971 1.00 25.21 94 PRO E O 1
ATOM 2617 N N . VAL B 1 95 ? 68.079 -49.573 4.866 1.00 21.07 95 VAL E N 1
ATOM 2618 C CA . VAL B 1 95 ? 67.863 -48.127 4.825 1.00 18.71 95 VAL E CA 1
ATOM 2619 C C . VAL B 1 95 ? 67.916 -47.577 6.242 1.00 26.37 95 VAL E C 1
ATOM 2620 O O . VAL B 1 95 ? 67.197 -48.051 7.129 1.00 23.94 95 VAL E O 1
ATOM 2624 N N . ALA B 1 96 ? 68.745 -46.556 6.447 1.00 17.63 96 ALA E N 1
ATOM 2625 C CA . ALA B 1 96 ? 68.726 -45.760 7.669 1.00 21.71 96 ALA E CA 1
ATOM 2626 C C . ALA B 1 96 ? 68.052 -44.439 7.327 1.00 28.38 96 ALA E C 1
ATOM 2627 O O . ALA B 1 96 ? 68.603 -43.633 6.569 1.00 26.12 96 ALA E O 1
ATOM 2629 N N . GLY B 1 97 ? 66.852 -44.231 7.867 1.00 20.70 97 GLY E N 1
ATOM 2630 C CA . GLY B 1 97 ? 66.094 -43.027 7.617 1.00 21.59 97 GLY E CA 1
ATOM 2631 C C . GLY B 1 97 ? 66.100 -42.078 8.807 1.00 33.15 97 GLY E C 1
ATOM 2632 O O . GLY B 1 97 ? 66.520 -42.422 9.910 1.00 28.67 97 GLY E O 1
ATOM 2633 N N . LEU B 1 98 ? 65.617 -40.860 8.549 1.00 25.96 98 LEU E N 1
ATOM 2634 C CA . LEU B 1 98 ? 65.527 -39.810 9.562 1.00 20.49 98 LEU E CA 1
ATOM 2635 C C . LEU B 1 98 ? 66.848 -39.672 10.321 1.00 26.93 98 LEU E C 1
ATOM 2636 O O . LEU B 1 98 ? 66.888 -39.618 11.553 1.00 26.65 98 LEU E O 1
ATOM 2641 N N . HIS B 1 99 ? 67.943 -39.643 9.558 1.00 25.80 99 HIS E N 1
ATOM 2642 C CA . HIS B 1 99 ? 69.306 -39.467 10.069 1.00 24.15 99 HIS E CA 1
ATOM 2643 C C . HIS B 1 99 ? 69.732 -40.587 11.013 1.00 25.13 99 HIS E C 1
ATOM 2644 O O . HIS B 1 99 ? 70.620 -40.391 11.845 1.00 30.21 99 HIS E O 1
ATOM 2651 N N . GLY B 1 100 ? 69.123 -41.766 10.904 1.00 25.61 100 GLY E N 1
ATOM 2652 C CA . GLY B 1 100 ? 69.454 -42.885 11.757 1.00 28.55 100 GLY E CA 1
ATOM 2653 C C . GLY B 1 100 ? 68.440 -43.180 12.842 1.00 34.36 100 GLY E C 1
ATOM 2654 O O . GLY B 1 100 ? 68.601 -44.181 13.555 1.00 28.50 100 GLY E O 1
ATOM 2655 N N . ALA B 1 101 ? 67.402 -42.344 12.990 1.00 36.53 101 ALA E N 1
ATOM 2656 C CA . ALA B 1 101 ? 66.389 -42.576 14.016 1.00 32.20 101 ALA E CA 1
ATOM 2657 C C . ALA B 1 101 ? 65.562 -43.821 13.732 1.00 30.01 101 ALA E C 1
ATOM 2658 O O . ALA B 1 101 ? 64.952 -44.366 14.654 1.00 31.82 101 ALA E O 1
ATOM 2660 N N . GLU B 1 102 ? 65.524 -44.272 12.479 1.00 29.57 102 GLU E N 1
ATOM 2661 C CA . GLU B 1 102 ? 64.957 -45.561 12.115 1.00 26.35 102 GLU E CA 1
ATOM 2662 C C . GLU B 1 102 ? 65.899 -46.215 11.121 1.00 27.54 102 GLU E C 1
ATOM 2663 O O . GLU B 1 102 ? 66.429 -45.547 10.227 1.00 30.04 102 GLU E O 1
ATOM 2669 N N . ARG B 1 103 ? 66.136 -47.511 11.297 1.00 25.08 103 ARG E N 1
ATOM 2670 C CA . ARG B 1 103 ? 67.114 -48.226 10.482 1.00 24.50 103 ARG E CA 1
ATOM 2671 C C . ARG B 1 103 ? 66.595 -49.627 10.210 1.00 23.60 103 ARG E C 1
ATOM 2672 O O . ARG B 1 103 ? 66.360 -50.395 11.150 1.00 31.10 103 ARG E O 1
ATOM 2680 N N . ARG B 1 104 ? 66.400 -49.952 8.934 1.00 25.08 104 ARG E N 1
ATOM 2681 C CA . ARG B 1 104 ? 66.062 -51.310 8.533 1.00 18.87 104 ARG E CA 1
ATOM 2682 C C . ARG B 1 104 ? 67.352 -52.034 8.182 1.00 22.66 104 ARG E C 1
ATOM 2683 O O . ARG B 1 104 ? 68.110 -51.576 7.319 1.00 19.45 104 ARG E O 1
ATOM 2691 N N . ASP B 1 105 ? 67.610 -53.153 8.858 1.00 29.39 105 ASP E N 1
ATOM 2692 C CA . ASP B 1 105 ? 68.849 -53.884 8.644 1.00 34.65 105 ASP E CA 1
ATOM 2693 C C . ASP B 1 105 ? 68.700 -54.859 7.473 1.00 30.15 105 ASP E C 1
ATOM 2694 O O . ASP B 1 105 ? 67.673 -54.904 6.788 1.00 27.65 105 ASP E O 1
ATOM 2699 N N . ALA B 1 106 ? 69.751 -55.648 7.230 1.00 30.61 106 ALA E N 1
ATOM 2700 C CA . ALA B 1 106 ? 69.747 -56.554 6.088 1.00 32.60 106 ALA E CA 1
ATOM 2701 C C . ALA B 1 106 ? 68.775 -57.715 6.270 1.00 36.73 106 ALA E C 1
ATOM 2702 O O . ALA B 1 106 ? 68.412 -58.364 5.281 1.00 36.37 106 ALA E O 1
ATOM 2704 N N . ASN B 1 107 ? 68.335 -57.980 7.500 1.00 28.71 107 ASN E N 1
ATOM 2705 C CA . ASN B 1 107 ? 67.333 -59.003 7.772 1.00 32.02 107 ASN E CA 1
ATOM 2706 C C . ASN B 1 107 ? 65.902 -58.483 7.693 1.00 29.18 107 ASN E C 1
ATOM 2707 O O . ASN B 1 107 ? 64.966 -59.243 7.959 1.00 30.03 107 ASN E O 1
ATOM 2712 N N . GLY B 1 108 ? 65.705 -57.214 7.350 1.00 28.68 108 GLY E N 1
ATOM 2713 C CA . GLY B 1 108 ? 64.377 -56.654 7.245 1.00 31.51 108 GLY E CA 1
ATOM 2714 C C . GLY B 1 108 ? 63.800 -56.097 8.528 1.00 37.64 108 GLY E C 1
ATOM 2715 O O . GLY B 1 108 ? 62.657 -55.618 8.514 1.00 37.76 108 GLY E O 1
ATOM 2716 N N . ASP B 1 109 ? 64.540 -56.144 9.635 1.00 34.96 109 ASP E N 1
ATOM 2717 C CA . ASP B 1 109 ? 64.057 -55.617 10.906 1.00 38.31 109 ASP E CA 1
ATOM 2718 C C . ASP B 1 109 ? 64.383 -54.134 11.015 1.00 34.27 109 ASP E C 1
ATOM 2719 O O . ASP B 1 109 ? 65.499 -53.711 10.700 1.00 36.58 109 ASP E O 1
ATOM 2724 N N . THR B 1 110 ? 63.403 -53.345 11.459 1.00 32.48 110 THR E N 1
ATOM 2725 C CA . THR B 1 110 ? 63.566 -51.904 11.615 1.00 37.83 110 THR E CA 1
ATOM 2726 C C . THR B 1 110 ? 63.757 -51.569 13.089 1.00 47.17 110 THR E C 1
ATOM 2727 O O . THR B 1 110 ? 62.918 -51.921 13.925 1.00 46.68 110 THR E O 1
ATOM 2731 N N . GLN B 1 111 ? 64.858 -50.891 13.402 1.00 51.58 111 GLN E N 1
ATOM 2732 C CA . GLN B 1 111 ? 65.152 -50.424 14.750 1.00 54.62 111 GLN E CA 1
ATOM 2733 C C . GLN B 1 111 ? 64.947 -48.919 14.803 1.00 45.60 111 GLN E C 1
ATOM 2734 O O . GLN B 1 111 ? 65.465 -48.190 13.951 1.00 40.28 111 GLN E O 1
ATOM 2740 N N . ARG B 1 112 ? 64.201 -48.458 15.804 1.00 37.10 112 ARG E N 1
ATOM 2741 C CA . ARG B 1 112 ? 63.924 -47.042 15.980 1.00 35.38 112 ARG E CA 1
ATOM 2742 C C . ARG B 1 112 ? 64.530 -46.544 17.285 1.00 41.25 112 ARG E C 1
ATOM 2743 O O . ARG B 1 112 ? 64.594 -47.272 18.280 1.00 49.35 112 ARG E O 1
ATOM 2751 N N . ILE B 1 113 ? 64.991 -45.296 17.265 1.00 36.61 113 ILE E N 1
ATOM 2752 C CA . ILE B 1 113 ? 65.555 -44.635 18.437 1.00 37.57 113 ILE E CA 1
ATOM 2753 C C . ILE B 1 113 ? 64.651 -43.460 18.785 1.00 37.45 113 ILE E C 1
ATOM 2754 O O . ILE B 1 113 ? 64.564 -42.488 18.025 1.00 43.36 113 ILE E O 1
ATOM 2759 N N . GLY B 1 114 ? 63.979 -43.545 19.929 1.00 36.07 114 GLY E N 1
ATOM 2760 C CA . GLY B 1 114 ? 63.219 -42.432 20.453 1.00 30.28 114 GLY E CA 1
ATOM 2761 C C . GLY B 1 114 ? 61.805 -42.280 19.937 1.00 35.52 114 GLY E C 1
ATOM 2762 O O . GLY B 1 114 ? 61.110 -41.342 20.361 1.00 34.25 114 GLY E O 1
ATOM 2763 N N . PHE B 1 115 ? 61.342 -43.153 19.041 1.00 39.34 115 PHE E N 1
ATOM 2764 C CA . PHE B 1 115 ? 59.973 -43.013 18.562 1.00 42.39 115 PHE E CA 1
ATOM 2765 C C . PHE B 1 115 ? 58.986 -43.312 19.687 1.00 43.76 115 PHE E C 1
ATOM 2766 O O . PHE B 1 115 ? 59.137 -44.296 20.421 1.00 40.03 115 PHE E O 1
ATOM 2774 N N . ASP B 1 116 ? 57.984 -42.442 19.827 1.00 35.75 116 ASP E N 1
ATOM 2775 C CA . ASP B 1 116 ? 56.940 -42.512 20.844 1.00 50.27 116 ASP E CA 1
ATOM 2776 C C . ASP B 1 116 ? 57.456 -42.193 22.237 1.00 47.29 116 ASP E C 1
ATOM 2777 O O . ASP B 1 116 ? 56.706 -42.351 23.211 1.00 43.70 116 ASP E O 1
ATOM 2782 N N . ASP B 1 117 ? 58.705 -41.746 22.362 1.00 46.40 117 ASP E N 1
ATOM 2783 C CA . ASP B 1 117 ? 59.257 -41.404 23.665 1.00 38.58 117 ASP E CA 1
ATOM 2784 C C . ASP B 1 117 ? 58.349 -40.394 24.364 1.00 39.81 117 ASP E C 1
ATOM 2785 O O . ASP B 1 117 ? 57.987 -39.374 23.760 1.00 42.32 117 ASP E O 1
ATOM 2790 N N . PRO B 1 118 ? 57.942 -40.646 25.612 1.00 29.62 118 PRO E N 1
ATOM 2791 C CA . PRO B 1 118 ? 57.084 -39.670 26.302 1.00 30.67 118 PRO E CA 1
ATOM 2792 C C . PRO B 1 118 ? 57.706 -38.290 26.383 1.00 34.51 118 PRO E C 1
ATOM 2793 O O . PRO B 1 118 ? 56.979 -37.288 26.325 1.00 37.40 118 PRO E O 1
ATOM 2797 N N . ARG B 1 119 ? 59.037 -38.213 26.489 1.00 34.74 119 ARG E N 1
ATOM 2798 C CA . ARG B 1 119 ? 59.708 -36.926 26.648 1.00 29.45 119 ARG E CA 1
ATOM 2799 C C . ARG B 1 119 ? 59.589 -36.074 25.391 1.00 34.13 119 ARG E C 1
ATOM 2800 O O . ARG B 1 119 ? 59.381 -34.858 25.479 1.00 36.00 119 ARG E O 1
ATOM 2808 N N . LEU B 1 120 ? 59.726 -36.689 24.215 1.00 29.64 120 LEU E N 1
ATOM 2809 C CA . LEU B 1 120 ? 59.533 -35.946 22.974 1.00 32.38 120 LEU E CA 1
ATOM 2810 C C . LEU B 1 120 ? 58.162 -35.289 22.936 1.00 26.16 120 LEU E C 1
ATOM 2811 O O . LEU B 1 120 ? 58.035 -34.113 22.574 1.00 27.72 120 LEU E O 1
ATOM 2816 N N . LEU B 1 121 ? 57.125 -36.026 23.327 1.00 31.97 121 LEU E N 1
ATOM 2817 C CA . LEU B 1 121 ? 55.782 -35.466 23.286 1.00 31.91 121 LEU E CA 1
ATOM 2818 C C . LEU B 1 121 ? 55.624 -34.322 24.279 1.00 32.20 121 LEU E C 1
ATOM 2819 O O . LEU B 1 121 ? 54.871 -33.376 24.017 1.00 29.48 121 LEU E O 1
ATOM 2824 N N . ARG B 1 122 ? 56.331 -34.371 25.411 1.00 28.45 122 ARG E N 1
ATOM 2825 C CA . ARG B 1 122 ? 56.277 -33.252 26.349 1.00 33.94 122 ARG E CA 1
ATOM 2826 C C . ARG B 1 122 ? 56.998 -32.027 25.795 1.00 32.62 122 ARG E C 1
ATOM 2827 O O . ARG B 1 122 ? 56.504 -30.898 25.927 1.00 31.43 122 ARG E O 1
ATOM 2835 N N . ILE B 1 123 ? 58.180 -32.226 25.198 1.00 29.00 123 ILE E N 1
ATOM 2836 C CA . ILE B 1 123 ? 58.888 -31.121 24.553 1.00 25.13 123 ILE E CA 1
ATOM 2837 C C . ILE B 1 123 ? 58.022 -30.528 23.453 1.00 27.29 123 ILE E C 1
ATOM 2838 O O . ILE B 1 123 ? 57.871 -29.305 23.339 1.00 30.52 123 ILE E O 1
ATOM 2843 N N . GLU B 1 124 ? 57.417 -31.400 22.644 1.00 31.42 124 GLU E N 1
ATOM 2844 C CA . GLU B 1 124 ? 56.567 -30.957 21.548 1.00 30.03 124 GLU E CA 1
ATOM 2845 C C . GLU B 1 124 ? 55.394 -30.122 22.049 1.00 32.56 124 GLU E C 1
ATOM 2846 O O . GLU B 1 124 ? 55.001 -29.145 21.401 1.00 37.54 124 GLU E O 1
ATOM 2852 N N . ARG B 1 125 ? 54.827 -30.484 23.205 1.00 28.15 125 ARG E N 1
ATOM 2853 C CA . ARG B 1 125 ? 53.693 -29.732 23.735 1.00 25.85 125 ARG E CA 1
ATOM 2854 C C . ARG B 1 125 ? 54.117 -28.355 24.231 1.00 36.46 125 ARG E C 1
ATOM 2855 O O . ARG B 1 125 ? 53.383 -27.372 24.055 1.00 37.28 125 ARG E O 1
ATOM 2863 N N . GLU B 1 126 ? 55.285 -28.269 24.876 1.00 32.84 126 GLU E N 1
ATOM 2864 C CA . GLU B 1 126 ? 55.806 -26.971 25.293 1.00 36.03 126 GLU E CA 1
ATOM 2865 C C . GLU B 1 126 ? 56.049 -26.075 24.086 1.00 35.05 126 GLU E C 1
ATOM 2866 O O . GLU B 1 126 ? 55.673 -24.898 24.083 1.00 34.97 126 GLU E O 1
ATOM 2872 N N . LEU B 1 127 ? 56.657 -26.626 23.033 1.00 33.81 127 LEU E N 1
ATOM 2873 C CA . LEU B 1 127 ? 56.931 -25.818 21.850 1.00 30.31 127 LEU E CA 1
ATOM 2874 C C . LEU B 1 127 ? 55.651 -25.443 21.112 1.00 30.94 127 LEU E C 1
ATOM 2875 O O . LEU B 1 127 ? 55.569 -24.347 20.543 1.00 37.50 127 LEU E O 1
ATOM 2880 N N . ALA B 1 128 ? 54.643 -26.325 21.116 1.00 33.18 128 ALA E N 1
ATOM 2881 C CA . ALA B 1 128 ? 53.365 -25.985 20.498 1.00 32.65 128 ALA E CA 1
ATOM 2882 C C . ALA B 1 128 ? 52.715 -24.796 21.193 1.00 45.04 128 ALA E C 1
ATOM 2883 O O . ALA B 1 128 ? 52.027 -23.995 20.546 1.00 42.35 128 ALA E O 1
ATOM 2885 N N . ALA B 1 129 ? 52.920 -24.668 22.506 1.00 44.10 129 ALA E N 1
ATOM 2886 C CA . ALA B 1 129 ? 52.458 -23.481 23.211 1.00 44.28 129 ALA E CA 1
ATOM 2887 C C . ALA B 1 129 ? 53.216 -22.249 22.742 1.00 50.84 129 ALA E C 1
ATOM 2888 O O . ALA B 1 129 ? 52.614 -21.209 22.451 1.00 50.69 129 ALA E O 1
ATOM 2890 N N . LEU B 1 130 ? 54.542 -22.357 22.644 1.00 47.82 130 LEU E N 1
ATOM 2891 C CA . LEU B 1 130 ? 55.354 -21.218 22.229 1.00 44.12 130 LEU E CA 1
ATOM 2892 C C . LEU B 1 130 ? 54.965 -20.735 20.836 1.00 43.20 130 LEU E C 1
ATOM 2893 O O . LEU B 1 130 ? 54.785 -19.531 20.613 1.00 41.74 130 LEU E O 1
ATOM 2898 N N . VAL B 1 131 ? 54.826 -21.661 19.881 1.00 33.36 131 VAL E N 1
ATOM 2899 C CA . VAL B 1 131 ? 54.582 -21.237 18.503 1.00 43.84 131 VAL E CA 1
ATOM 2900 C C . VAL B 1 131 ? 53.170 -20.684 18.337 1.00 48.89 131 VAL E C 1
ATOM 2901 O O . VAL B 1 131 ? 52.941 -19.793 17.509 1.00 43.26 131 VAL E O 1
ATOM 2905 N N . ASP B 1 132 ? 52.208 -21.175 19.122 1.00 50.80 132 ASP E N 1
ATOM 2906 C CA . ASP B 1 132 ? 50.848 -20.653 19.027 1.00 53.72 132 ASP E CA 1
ATOM 2907 C C . ASP B 1 132 ? 50.779 -19.190 19.452 1.00 54.27 132 ASP E C 1
ATOM 2908 O O . ASP B 1 132 ? 49.977 -18.425 18.902 1.00 52.27 132 ASP E O 1
ATOM 2913 N N . ARG B 1 133 ? 51.621 -18.773 20.407 1.00 49.50 133 ARG E N 1
ATOM 2914 C CA . ARG B 1 133 ? 51.628 -17.370 20.816 1.00 53.09 133 ARG E CA 1
ATOM 2915 C C . ARG B 1 133 ? 52.300 -16.478 19.774 1.00 60.65 133 ARG E C 1
ATOM 2916 O O . ARG B 1 133 ? 51.851 -15.351 19.535 1.00 66.63 133 ARG E O 1
ATOM 2924 N N . HIS B 1 134 ? 53.386 -16.949 19.158 1.00 60.65 134 HIS E N 1
ATOM 2925 C CA . HIS B 1 134 ? 54.241 -16.123 18.305 1.00 56.97 134 HIS E CA 1
ATOM 2926 C C . HIS B 1 134 ? 54.004 -16.475 16.842 1.00 56.15 134 HIS E C 1
ATOM 2927 O O . HIS B 1 134 ? 54.622 -17.415 16.318 1.00 48.76 134 HIS E O 1
ATOM 2934 N N . PRO B 1 135 ? 53.138 -15.748 16.132 1.00 59.90 135 PRO E N 1
ATOM 2935 C CA . PRO B 1 135 ? 52.964 -16.012 14.699 1.00 59.14 135 PRO E CA 1
ATOM 2936 C C . PRO B 1 135 ? 54.280 -15.867 13.948 1.00 55.17 135 PRO E C 1
ATOM 2937 O O . PRO B 1 135 ? 55.134 -15.046 14.291 1.00 53.06 135 PRO E O 1
ATOM 2941 N N . GLY B 1 136 ? 54.436 -16.683 12.908 1.00 48.26 136 GLY E N 1
ATOM 2942 C CA . GLY B 1 136 ? 55.672 -16.717 12.155 1.00 43.38 136 GLY E CA 1
ATOM 2943 C C . GLY B 1 136 ? 56.526 -17.909 12.535 1.00 50.96 136 GLY E C 1
ATOM 2944 O O . GLY B 1 136 ? 57.170 -18.520 11.673 1.00 54.60 136 GLY E O 1
ATOM 2945 N N . MET B 1 137 ? 56.547 -18.242 13.824 1.00 42.44 137 MET E N 1
ATOM 2946 C CA . MET B 1 137 ? 57.232 -19.449 14.266 1.00 46.67 137 MET E CA 1
ATOM 2947 C C . MET B 1 137 ? 56.420 -20.680 13.886 1.00 42.59 137 MET E C 1
ATOM 2948 O O . MET B 1 137 ? 55.187 -20.664 13.904 1.00 40.83 137 MET E O 1
ATOM 2953 N N . LEU B 1 138 ? 57.122 -21.750 13.526 1.00 34.91 138 LEU E N 1
ATOM 2954 C CA . LEU B 1 138 ? 56.477 -22.983 13.100 1.00 39.77 138 LEU E CA 1
ATOM 2955 C C . LEU B 1 138 ? 57.209 -24.166 13.715 1.00 32.37 138 LEU E C 1
ATOM 2956 O O . LEU B 1 138 ? 58.440 -24.237 13.655 1.00 39.71 138 LEU E O 1
ATOM 2961 N N . LEU B 1 139 ? 56.452 -25.088 14.304 1.00 28.75 139 LEU E N 1
ATOM 2962 C CA . LEU B 1 139 ? 57.004 -26.306 14.884 1.00 26.41 139 LEU E CA 1
ATOM 2963 C C . LEU B 1 139 ? 56.851 -27.446 13.881 1.00 28.45 139 LEU E C 1
ATOM 2964 O O . LEU B 1 139 ? 55.726 -27.827 13.536 1.00 26.49 139 LEU E O 1
ATOM 2969 N N . GLU B 1 140 ? 57.975 -27.972 13.399 1.00 25.66 140 GLU E N 1
ATOM 2970 C CA . GLU B 1 140 ? 57.977 -29.120 12.500 1.00 27.31 140 GLU E CA 1
ATOM 2971 C C . GLU B 1 140 ? 58.281 -30.385 13.293 1.00 26.51 140 GLU E C 1
ATOM 2972 O O . GLU B 1 140 ? 59.292 -30.454 14.000 1.00 23.22 140 GLU E O 1
ATOM 2978 N N . ILE B 1 141 ? 57.408 -31.380 13.166 1.00 22.64 141 ILE E N 1
ATOM 2979 C CA . ILE B 1 141 ? 57.504 -32.633 13.908 1.00 24.30 141 ILE E CA 1
ATOM 2980 C C . ILE B 1 141 ? 57.958 -33.719 12.944 1.00 25.35 141 ILE E C 1
ATOM 2981 O O . ILE B 1 141 ? 57.302 -33.970 11.925 1.00 33.37 141 ILE E O 1
ATOM 2986 N N . LYS B 1 142 ? 59.078 -34.365 13.265 1.00 24.03 142 LYS E N 1
ATOM 2987 C CA . LYS B 1 142 ? 59.750 -35.297 12.365 1.00 26.65 142 LYS E CA 1
ATOM 2988 C C . LYS B 1 142 ? 59.932 -36.638 13.084 1.00 33.00 142 LYS E C 1
ATOM 2989 O O . LYS B 1 142 ? 61.054 -37.063 13.368 1.00 38.00 142 LYS E O 1
ATOM 2995 N N . GLY B 1 143 ? 58.816 -37.301 13.383 1.00 24.59 143 GLY E N 1
ATOM 2996 C CA . GLY B 1 143 ? 58.853 -38.607 14.014 1.00 26.59 143 GLY E CA 1
ATOM 2997 C C . GLY B 1 143 ? 59.373 -38.584 15.438 1.00 33.35 143 GLY E C 1
ATOM 2998 O O . GLY B 1 143 ? 58.616 -38.329 16.380 1.00 30.53 143 GLY E O 1
ATOM 2999 N N . ALA B 1 144 ? 60.667 -38.860 15.608 1.00 38.14 144 ALA E N 1
ATOM 3000 C CA . ALA B 1 144 ? 61.304 -38.839 16.916 1.00 32.68 144 ALA E CA 1
ATOM 3001 C C . ALA B 1 144 ? 62.058 -37.546 17.186 1.00 30.07 144 ALA E C 1
ATOM 3002 O O . ALA B 1 144 ? 62.628 -37.397 18.270 1.00 34.56 144 ALA E O 1
ATOM 3004 N N . ALA B 1 145 ? 62.062 -36.608 16.241 1.00 25.17 145 ALA E N 1
ATOM 3005 C CA . ALA B 1 145 ? 62.786 -35.353 16.382 1.00 22.56 145 ALA E CA 1
ATOM 3006 C C . ALA B 1 145 ? 61.862 -34.183 16.062 1.00 29.75 145 ALA E C 1
ATOM 3007 O O . ALA B 1 145 ? 60.794 -34.348 15.462 1.00 32.09 145 ALA E O 1
ATOM 3009 N N . LEU B 1 146 ? 62.294 -32.989 16.469 1.00 29.31 146 LEU E N 1
ATOM 3010 C CA . LEU B 1 146 ? 61.537 -31.759 16.280 1.00 27.76 146 LEU E CA 1
ATOM 3011 C C . LEU B 1 146 ? 62.423 -30.707 15.629 1.00 24.55 146 LEU E C 1
ATOM 3012 O O . LEU B 1 146 ? 63.652 -30.761 15.710 1.00 27.10 146 LEU E O 1
ATOM 3017 N N . ALA B 1 147 ? 61.778 -29.729 14.996 1.00 26.33 147 ALA E N 1
ATOM 3018 C CA . ALA B 1 147 ? 62.480 -28.575 14.450 1.00 28.44 147 ALA E CA 1
ATOM 3019 C C . ALA B 1 147 ? 61.662 -27.323 14.722 1.00 32.51 147 ALA E C 1
ATOM 3020 O O . ALA B 1 147 ? 60.482 -27.258 14.366 1.00 28.83 147 ALA E O 1
ATOM 3022 N N . LEU B 1 148 ? 62.291 -26.337 15.358 1.00 31.97 148 LEU E N 1
ATOM 3023 C CA . LEU B 1 148 ? 61.651 -25.064 15.675 1.00 34.99 148 LEU E CA 1
ATOM 3024 C C . LEU B 1 148 ? 62.115 -24.023 14.662 1.00 33.45 148 LEU E C 1
ATOM 3025 O O . LEU B 1 148 ? 63.271 -23.583 14.698 1.00 31.43 148 LEU E O 1
ATOM 3030 N N . HIS B 1 149 ? 61.216 -23.634 13.760 1.00 31.77 149 HIS E N 1
ATOM 3031 C CA . HIS B 1 149 ? 61.522 -22.696 12.688 1.00 36.59 149 HIS E CA 1
ATOM 3032 C C . HIS B 1 149 ? 61.137 -21.278 13.085 1.00 42.19 149 HIS E C 1
ATOM 3033 O O . HIS B 1 149 ? 60.128 -21.060 13.764 1.00 39.57 149 HIS E O 1
ATOM 3040 N N . PHE B 1 150 ? 61.948 -20.313 12.652 1.00 38.62 150 PHE E N 1
ATOM 3041 C CA . PHE B 1 150 ? 61.618 -18.905 12.822 1.00 41.14 150 PHE E CA 1
ATOM 3042 C C . PHE B 1 150 ? 61.973 -18.111 11.570 1.00 45.35 150 PHE E C 1
ATOM 3043 O O . PHE B 1 150 ? 62.212 -16.900 11.643 1.00 42.24 150 PHE E O 1
ATOM 3051 N N . ARG B 1 151 ? 62.012 -18.784 10.414 1.00 50.41 151 ARG E N 1
ATOM 3052 C CA . ARG B 1 151 ? 62.319 -18.103 9.159 1.00 51.99 151 ARG E CA 1
ATOM 3053 C C . ARG B 1 151 ? 61.338 -16.968 8.895 1.00 45.37 151 ARG E C 1
ATOM 3054 O O . ARG B 1 151 ? 61.741 -15.859 8.522 1.00 48.56 151 ARG E O 1
ATOM 3062 N N . ASN B 1 152 ? 60.047 -17.215 9.111 1.00 49.60 152 ASN E N 1
ATOM 3063 C CA . ASN B 1 152 ? 59.023 -16.203 8.907 1.00 46.95 152 ASN E CA 1
ATOM 3064 C C . ASN B 1 152 ? 58.732 -15.405 10.173 1.00 50.73 152 ASN E C 1
ATOM 3065 O O . ASN B 1 152 ? 57.699 -14.730 10.247 1.00 49.53 152 ASN E O 1
ATOM 3070 N N . ALA B 1 153 ? 59.622 -15.468 11.166 1.00 50.35 153 ALA E N 1
ATOM 3071 C CA . ALA B 1 153 ? 59.545 -14.608 12.349 1.00 52.32 153 ALA E CA 1
ATOM 3072 C C . ALA B 1 153 ? 60.956 -14.390 12.870 1.00 52.04 153 ALA E C 1
ATOM 3073 O O . ALA B 1 153 ? 61.316 -14.852 13.959 1.00 50.19 153 ALA E O 1
ATOM 3075 N N . PRO B 1 154 ? 61.793 -13.680 12.105 1.00 54.64 154 PRO E N 1
ATOM 3076 C CA . PRO B 1 154 ? 63.229 -13.637 12.432 1.00 58.77 154 PRO E CA 1
ATOM 3077 C C . PRO B 1 154 ? 63.546 -12.875 13.708 1.00 60.32 154 PRO E C 1
ATOM 3078 O O . PRO B 1 154 ? 64.587 -13.136 14.327 1.00 56.03 154 PRO E O 1
ATOM 3082 N N . GLU B 1 155 ? 62.683 -11.948 14.122 1.00 62.43 155 GLU E N 1
ATOM 3083 C CA . GLU B 1 155 ? 62.872 -11.190 15.352 1.00 67.19 155 GLU E CA 1
ATOM 3084 C C . GLU B 1 155 ? 62.639 -12.027 16.609 1.00 64.82 155 GLU E C 1
ATOM 3085 O O . GLU B 1 155 ? 62.866 -11.525 17.716 1.00 60.81 155 GLU E O 1
ATOM 3091 N N . ARG B 1 156 ? 62.204 -13.282 16.466 1.00 59.92 156 ARG E N 1
ATOM 3092 C CA . ARG B 1 156 ? 61.959 -14.180 17.588 1.00 54.73 156 ARG E CA 1
ATOM 3093 C C . ARG B 1 156 ? 63.068 -15.212 17.765 1.00 53.09 156 ARG E C 1
ATOM 3094 O O . ARG B 1 156 ? 62.857 -16.222 18.445 1.00 52.91 156 ARG E O 1
ATOM 3102 N N . GLU B 1 157 ? 64.236 -14.989 17.156 1.00 57.29 157 GLU E N 1
ATOM 3103 C CA . GLU B 1 157 ? 65.314 -15.969 17.248 1.00 51.32 157 GLU E CA 1
ATOM 3104 C C . GLU B 1 157 ? 65.747 -16.186 18.693 1.00 50.19 157 GLU E C 1
ATOM 3105 O O . GLU B 1 157 ? 66.002 -17.323 19.106 1.00 47.35 157 GLU E O 1
ATOM 3111 N N . GLY B 1 158 ? 65.828 -15.110 19.478 1.00 56.08 158 GLY E N 1
ATOM 3112 C CA . GLY B 1 158 ? 66.226 -15.249 20.871 1.00 57.92 158 GLY E CA 1
ATOM 3113 C C . GLY B 1 158 ? 65.190 -15.973 21.712 1.00 52.01 158 GLY E C 1
ATOM 3114 O O . GLY B 1 158 ? 65.537 -16.716 22.635 1.00 49.81 158 GLY E O 1
ATOM 3115 N N . VAL B 1 159 ? 63.907 -15.756 21.415 1.00 50.09 159 VAL E N 1
ATOM 3116 C CA . VAL B 1 159 ? 62.850 -16.486 22.108 1.00 55.18 159 VAL E CA 1
ATOM 3117 C C . VAL B 1 159 ? 62.908 -17.964 21.747 1.00 56.97 159 VAL E C 1
ATOM 3118 O O . VAL B 1 159 ? 62.775 -18.837 22.615 1.00 48.43 159 VAL E O 1
ATOM 3122 N N . ALA B 1 160 ? 63.117 -18.266 20.463 1.00 56.86 160 ALA E N 1
ATOM 3123 C CA . ALA B 1 160 ? 63.237 -19.654 20.032 1.00 51.21 160 ALA E CA 1
ATOM 3124 C C . ALA B 1 160 ? 64.442 -20.329 20.674 1.00 49.73 160 ALA E C 1
ATOM 3125 O O . ALA B 1 160 ? 64.370 -21.499 21.071 1.00 48.11 160 ALA E O 1
ATOM 3127 N N . ARG B 1 161 ? 65.556 -19.604 20.799 1.00 46.56 161 ARG E N 1
ATOM 3128 C CA . ARG B 1 161 ? 66.778 -20.210 21.317 1.00 51.44 161 ARG E CA 1
ATOM 3129 C C . ARG B 1 161 ? 66.650 -20.538 22.800 1.00 48.14 161 ARG E C 1
ATOM 3130 O O . ARG B 1 161 ? 67.027 -21.631 23.239 1.00 50.30 161 ARG E O 1
ATOM 3138 N N . ALA B 1 162 ? 66.125 -19.602 23.590 1.00 53.25 162 ALA E N 1
ATOM 3139 C CA . ALA B 1 162 ? 66.036 -19.822 25.029 1.00 58.96 162 ALA E CA 1
ATOM 3140 C C . ALA B 1 162 ? 65.111 -20.987 25.353 1.00 56.38 162 ALA E C 1
ATOM 3141 O O . ALA B 1 162 ? 65.439 -21.836 26.191 1.00 60.59 162 ALA E O 1
ATOM 3143 N N . ALA B 1 163 ? 63.952 -21.052 24.694 1.00 47.90 163 ALA E N 1
ATOM 3144 C CA . ALA B 1 163 ? 63.011 -22.133 24.971 1.00 44.48 163 ALA E CA 1
ATOM 3145 C C . ALA B 1 163 ? 63.577 -23.485 24.552 1.00 51.03 163 ALA E C 1
ATOM 3146 O O . ALA B 1 163 ? 63.468 -24.467 25.299 1.00 52.15 163 ALA E O 1
ATOM 3148 N N . ALA B 1 164 ? 64.184 -23.555 23.363 1.00 44.05 164 ALA E N 1
ATOM 3149 C CA . ALA B 1 164 ? 64.726 -24.821 22.878 1.00 44.07 164 ALA E CA 1
ATOM 3150 C C . ALA B 1 164 ? 65.873 -25.315 23.756 1.00 51.32 164 ALA E C 1
ATOM 3151 O O . ALA B 1 164 ? 65.954 -26.508 24.070 1.00 54.47 164 ALA E O 1
ATOM 3153 N N . GLU B 1 165 ? 66.776 -24.414 24.155 1.00 48.98 165 GLU E N 1
ATOM 3154 C CA . GLU B 1 165 ? 67.881 -24.815 25.022 1.00 51.16 165 GLU E CA 1
ATOM 3155 C C . GLU B 1 165 ? 67.371 -25.314 26.369 1.00 51.85 165 GLU E C 1
ATOM 3156 O O . GLU B 1 165 ? 67.875 -26.311 26.903 1.00 52.24 165 GLU E O 1
ATOM 3162 N N . ARG B 1 166 ? 66.370 -24.630 26.932 1.00 51.12 166 ARG E N 1
ATOM 3163 C CA . ARG B 1 166 ? 65.833 -25.021 28.231 1.00 47.78 166 ARG E CA 1
ATOM 3164 C C . ARG B 1 166 ? 65.250 -26.427 28.184 1.00 45.41 166 ARG E C 1
ATOM 3165 O O . ARG B 1 166 ? 65.495 -27.242 29.081 1.00 42.72 166 ARG E O 1
ATOM 3173 N N . LEU B 1 167 ? 64.479 -26.731 27.135 1.00 35.49 167 LEU E N 1
ATOM 3174 C CA . LEU B 1 167 ? 63.842 -28.041 27.035 1.00 39.54 167 LEU E CA 1
ATOM 3175 C C . LEU B 1 167 ? 64.870 -29.148 26.829 1.00 47.38 167 LEU E C 1
ATOM 3176 O O . LEU B 1 167 ? 64.785 -30.209 27.462 1.00 50.95 167 LEU E O 1
ATOM 3181 N N . VAL B 1 168 ? 65.842 -28.925 25.942 1.00 39.45 168 VAL E N 1
ATOM 3182 C CA . VAL B 1 168 ? 66.918 -29.895 25.766 1.00 34.24 168 VAL E CA 1
ATOM 3183 C C . VAL B 1 168 ? 67.634 -30.128 27.091 1.00 43.38 168 VAL E C 1
ATOM 3184 O O . VAL B 1 168 ? 67.981 -31.263 27.436 1.00 45.54 168 VAL E O 1
ATOM 3188 N N . ALA B 1 169 ? 67.835 -29.061 27.870 1.00 49.42 169 ALA E N 1
ATOM 3189 C CA . ALA B 1 169 ? 68.536 -29.189 29.144 1.00 51.90 169 ALA E CA 1
ATOM 3190 C C . ALA B 1 169 ? 67.753 -30.043 30.137 1.00 52.46 169 ALA E C 1
ATOM 3191 O O . ALA B 1 169 ? 68.348 -30.780 30.933 1.00 49.55 169 ALA E O 1
ATOM 3193 N N . ASP B 1 170 ? 66.421 -29.954 30.113 1.00 50.83 170 ASP E N 1
ATOM 3194 C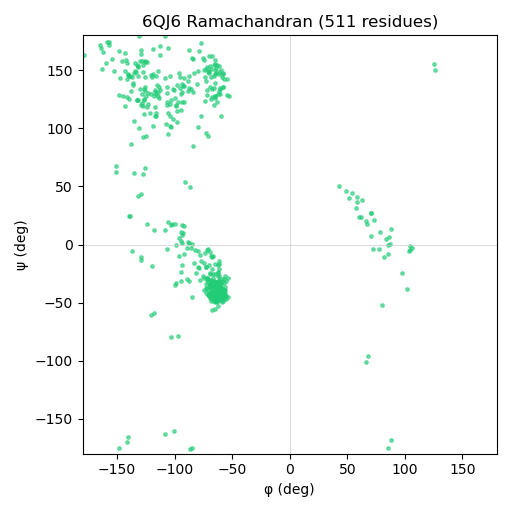 CA . ASP B 1 170 ? 65.603 -30.793 30.981 1.00 51.08 170 ASP E CA 1
ATOM 3195 C C . ASP B 1 170 ? 65.771 -32.274 30.674 1.00 51.26 170 ASP E C 1
ATOM 3196 O O . ASP B 1 170 ? 65.521 -33.111 31.548 1.00 48.10 170 ASP E O 1
ATOM 3201 N N . TYR B 1 171 ? 66.185 -32.615 29.457 1.00 46.06 171 TYR E N 1
ATOM 3202 C CA . TYR B 1 171 ? 66.377 -33.997 29.038 1.00 45.30 171 TYR E CA 1
ATOM 3203 C C . TYR B 1 171 ? 67.733 -34.162 28.363 1.00 46.86 171 TYR E C 1
ATOM 3204 O O . TYR B 1 171 ? 67.861 -34.842 27.338 1.00 38.72 171 TYR E O 1
ATOM 3213 N N . ALA B 1 172 ? 68.769 -33.530 28.931 1.00 42.58 172 ALA E N 1
ATOM 3214 C CA . ALA B 1 172 ? 70.116 -33.616 28.369 1.00 44.88 172 ALA E CA 1
ATOM 3215 C C . ALA B 1 172 ? 70.652 -35.041 28.379 1.00 46.57 172 ALA E C 1
ATOM 3216 O O . ALA B 1 172 ? 71.620 -35.338 27.667 1.00 42.20 172 ALA E O 1
ATOM 3218 N N . ASP B 1 173 ? 70.046 -35.917 29.184 1.00 47.50 173 ASP E N 1
ATOM 3219 C CA . ASP B 1 173 ? 70.365 -37.339 29.155 1.00 54.08 173 ASP E CA 1
ATOM 3220 C C . ASP B 1 173 ? 70.116 -37.951 27.783 1.00 56.97 173 ASP E C 1
ATOM 3221 O O . ASP B 1 173 ? 70.822 -38.883 27.380 1.00 57.15 173 ASP E O 1
ATOM 3226 N N . ALA B 1 174 ? 69.117 -37.450 27.054 1.00 44.24 174 ALA E N 1
ATOM 3227 C CA . ALA B 1 174 ? 68.604 -38.164 25.893 1.00 39.83 174 ALA E CA 1
ATOM 3228 C C . ALA B 1 174 ? 68.340 -37.302 24.669 1.00 40.92 174 ALA E C 1
ATOM 3229 O O . ALA B 1 174 ? 67.992 -37.865 23.626 1.00 39.95 174 ALA E O 1
ATOM 3231 N N . TYR B 1 175 ? 68.473 -35.977 24.741 1.00 39.60 175 TYR E N 1
ATOM 3232 C CA . TYR B 1 175 ? 68.210 -35.123 23.590 1.00 37.33 175 TYR E CA 1
ATOM 3233 C C . TYR B 1 175 ? 69.314 -34.091 23.445 1.00 36.52 175 TYR E C 1
ATOM 3234 O O . TYR B 1 175 ? 69.932 -33.676 24.428 1.00 35.71 175 TYR E O 1
ATOM 3243 N N . VAL B 1 176 ? 69.577 -33.706 22.197 1.00 36.83 176 VAL E N 1
ATOM 3244 C CA . VAL B 1 176 ? 70.607 -32.728 21.877 1.00 42.99 176 VAL E CA 1
ATOM 3245 C C . VAL B 1 176 ? 69.997 -31.633 21.019 1.00 37.98 176 VAL E C 1
ATOM 3246 O O . VAL B 1 176 ? 69.065 -31.863 20.240 1.00 37.79 176 VAL E O 1
ATOM 3250 N N . LEU B 1 177 ? 70.529 -30.431 21.181 1.00 36.17 177 LEU E N 1
ATOM 3251 C CA . LEU B 1 177 ? 70.144 -29.280 20.382 1.00 37.46 177 LEU E CA 1
ATOM 3252 C C . LEU B 1 177 ? 71.150 -29.087 19.255 1.00 44.68 177 LEU E C 1
ATOM 3253 O O . LEU B 1 177 ? 72.361 -29.206 19.465 1.00 41.59 177 LEU E O 1
ATOM 3258 N N . GLN B 1 178 ? 70.646 -28.805 18.060 1.00 37.18 178 GLN E N 1
ATOM 3259 C CA . GLN B 1 178 ? 71.499 -28.551 16.903 1.00 44.19 178 GLN E CA 1
ATOM 3260 C C . GLN B 1 178 ? 70.964 -27.337 16.158 1.00 42.22 178 GLN E C 1
ATOM 3261 O O . GLN B 1 178 ? 69.896 -27.427 15.514 1.00 38.15 178 GLN E O 1
ATOM 3267 N N . PRO B 1 179 ? 71.633 -26.190 16.248 1.00 46.31 179 PRO E N 1
ATOM 3268 C CA . PRO B 1 179 ? 71.174 -25.007 15.514 1.00 49.38 179 PRO E CA 1
ATOM 3269 C C . PRO B 1 179 ? 71.379 -25.168 14.018 1.00 46.89 179 PRO E C 1
ATOM 3270 O O . PRO B 1 179 ? 72.309 -25.836 13.560 1.00 48.30 179 PRO E O 1
ATOM 3274 N N . GLY B 1 180 ? 70.491 -24.538 13.253 1.00 42.67 180 GLY E N 1
ATOM 3275 C CA . GLY B 1 180 ? 70.607 -24.511 11.812 1.00 37.24 180 GLY E CA 1
ATOM 3276 C C . GLY B 1 180 ? 70.231 -23.153 11.259 1.00 41.50 180 GLY E C 1
ATOM 3277 O O . GLY B 1 180 ? 70.136 -22.179 12.012 1.00 42.46 180 GLY E O 1
ATOM 3278 N N . LYS B 1 181 ? 70.011 -23.072 9.949 1.00 42.09 181 LYS E N 1
ATOM 3279 C CA . LYS B 1 181 ? 69.631 -21.815 9.310 1.00 46.53 181 LYS E CA 1
ATOM 3280 C C . LYS B 1 181 ? 68.154 -21.548 9.598 1.00 41.58 181 LYS E C 1
ATOM 3281 O O . LYS B 1 181 ? 67.274 -22.264 9.100 1.00 37.95 181 LYS E O 1
ATOM 3287 N N . MET B 1 182 ? 67.887 -20.528 10.423 1.00 37.23 182 MET E N 1
ATOM 3288 C CA . MET B 1 182 ? 66.525 -20.123 10.802 1.00 44.18 182 MET E CA 1
ATOM 3289 C C . MET B 1 182 ? 65.755 -21.266 11.470 1.00 46.27 182 MET E C 1
ATOM 3290 O O . MET B 1 182 ? 64.543 -21.410 11.288 1.00 45.00 182 MET E O 1
ATOM 3295 N N . VAL B 1 183 ? 66.453 -22.074 12.271 1.00 43.87 183 VAL E N 1
ATOM 3296 C CA . VAL B 1 183 ? 65.852 -23.267 12.858 1.00 37.29 183 VAL E CA 1
ATOM 3297 C C . VAL B 1 183 ? 66.712 -23.734 14.024 1.00 37.72 183 VAL E C 1
ATOM 3298 O O . VAL B 1 183 ? 67.924 -23.507 14.052 1.00 43.28 183 VAL E O 1
ATOM 3302 N N . PHE B 1 184 ? 66.071 -24.378 14.998 1.00 35.41 184 PHE E N 1
ATOM 3303 C CA . PHE B 1 184 ? 66.746 -25.153 16.033 1.00 38.98 184 PHE E CA 1
ATOM 3304 C C . PHE B 1 184 ? 66.179 -26.568 16.010 1.00 35.01 184 PHE E C 1
ATOM 3305 O O . PHE B 1 184 ? 64.978 -26.763 16.225 1.00 33.13 184 PHE E O 1
ATOM 3313 N N . GLU B 1 185 ? 67.037 -27.547 15.733 1.00 30.10 185 GLU E N 1
ATOM 3314 C CA . GLU B 1 185 ? 66.629 -28.944 15.686 1.00 34.85 185 GLU E CA 1
ATOM 3315 C C . GLU B 1 185 ? 66.821 -29.598 17.047 1.00 38.40 185 GLU E C 1
ATOM 3316 O O . GLU B 1 185 ? 67.848 -29.403 17.702 1.00 39.38 185 GLU E O 1
ATOM 3322 N N . ILE B 1 186 ? 65.835 -30.386 17.464 1.00 37.20 186 ILE E N 1
ATOM 3323 C CA . ILE B 1 186 ? 65.922 -31.175 18.688 1.00 31.06 186 ILE E CA 1
ATOM 3324 C C . ILE B 1 186 ? 65.843 -32.646 18.295 1.00 36.32 186 ILE E C 1
ATOM 3325 O O . ILE B 1 186 ? 64.787 -33.129 17.864 1.00 33.44 186 ILE E O 1
ATOM 3330 N N . LYS B 1 187 ? 66.963 -33.356 18.443 1.00 34.67 187 LYS E N 1
ATOM 3331 C CA . LYS B 1 187 ? 67.145 -34.735 18.025 1.00 30.87 187 LYS E CA 1
ATOM 3332 C C . LYS B 1 187 ? 67.503 -35.605 19.223 1.00 37.67 187 LYS E C 1
ATOM 3333 O O . LYS B 1 187 ? 68.193 -35.152 20.142 1.00 31.42 187 LYS E O 1
ATOM 3339 N N . PRO B 1 188 ? 67.055 -36.859 19.242 1.00 35.38 188 PRO E N 1
ATOM 3340 C CA . PRO B 1 188 ? 67.548 -37.795 20.257 1.00 32.15 188 PRO E CA 1
ATOM 3341 C C . PRO B 1 188 ? 69.050 -37.999 20.124 1.00 38.70 188 PRO E C 1
ATOM 3342 O O . PRO B 1 188 ? 69.630 -37.822 19.050 1.00 31.92 188 PRO E O 1
ATOM 3346 N N . LYS B 1 189 ? 69.681 -38.356 21.240 1.00 39.55 189 LYS E N 1
ATOM 3347 C CA . LYS B 1 189 ? 71.106 -38.649 21.244 1.00 37.15 189 LYS E CA 1
ATOM 3348 C C . LYS B 1 189 ? 71.382 -39.928 20.464 1.00 28.58 189 LYS E C 1
ATOM 3349 O O . LYS B 1 189 ? 70.542 -40.828 20.393 1.00 33.05 189 LYS E O 1
ATOM 3355 N N . GLY B 1 190 ? 72.575 -40.005 19.875 1.00 37.38 190 GLY E N 1
ATOM 3356 C CA . GLY B 1 190 ? 72.951 -41.183 19.119 1.00 37.20 190 GLY E CA 1
ATOM 3357 C C . GLY B 1 190 ? 72.255 -41.329 17.786 1.00 44.45 190 GLY E C 1
ATOM 3358 O O . GLY B 1 190 ? 72.189 -42.438 17.244 1.00 44.69 190 GLY E O 1
ATOM 3359 N N . VAL B 1 191 ? 71.733 -40.238 17.235 1.00 37.61 191 VAL E N 1
ATOM 3360 C CA . VAL B 1 191 ? 71.029 -40.254 15.962 1.00 30.68 191 VAL E CA 1
ATOM 3361 C C . VAL B 1 191 ? 71.809 -39.358 15.008 1.00 30.86 191 VAL E C 1
ATOM 3362 O O . VAL B 1 191 ? 71.723 -38.126 15.082 1.00 32.96 191 VAL E O 1
ATOM 3366 N N . ASP B 1 192 ? 72.590 -39.977 14.124 1.00 29.41 192 ASP E N 1
ATOM 3367 C CA . ASP B 1 192 ? 73.252 -39.286 13.024 1.00 27.84 192 ASP E CA 1
ATOM 3368 C C . ASP B 1 192 ? 73.702 -40.340 12.022 1.00 37.10 192 ASP E C 1
ATOM 3369 O O . ASP B 1 192 ? 73.661 -41.542 12.296 1.00 27.60 192 ASP E O 1
ATOM 3374 N N . LYS B 1 193 ? 74.128 -39.871 10.847 1.00 28.17 193 LYS E N 1
ATOM 3375 C CA . LYS B 1 193 ? 74.443 -40.788 9.757 1.00 28.22 193 LYS E CA 1
ATOM 3376 C C . LYS B 1 193 ? 75.709 -41.581 10.034 1.00 25.68 193 LYS E C 1
ATOM 3377 O O . LYS B 1 193 ? 75.828 -42.730 9.593 1.00 27.53 193 LYS E O 1
ATOM 3383 N N . GLY B 1 194 ? 76.669 -40.987 10.745 1.00 24.06 194 GLY E N 1
ATOM 3384 C CA . GLY B 1 194 ? 77.870 -41.723 11.092 1.00 22.80 194 GLY E CA 1
ATOM 3385 C C . GLY B 1 194 ? 77.572 -42.897 12.001 1.00 26.95 194 GLY E C 1
ATOM 3386 O O . GLY B 1 194 ? 78.139 -43.983 11.838 1.00 29.73 194 GLY E O 1
ATOM 3387 N N . ARG B 1 195 ? 76.674 -42.702 12.966 1.00 24.77 195 ARG E N 1
ATOM 3388 C CA . ARG B 1 195 ? 76.323 -43.809 13.845 1.00 26.94 195 ARG E CA 1
ATOM 3389 C C . ARG B 1 195 ? 75.543 -44.879 13.090 1.00 26.56 195 ARG E C 1
ATOM 3390 O O . ARG B 1 195 ? 75.714 -46.076 13.352 1.00 26.04 195 ARG E O 1
ATOM 3398 N N . ALA B 1 196 ? 74.710 -44.472 12.124 1.00 20.76 196 ALA E N 1
ATOM 3399 C CA . ALA B 1 196 ? 73.989 -45.452 11.317 1.00 22.98 196 ALA E CA 1
ATOM 3400 C C . ALA B 1 196 ? 74.949 -46.269 10.461 1.00 25.37 196 ALA E C 1
ATOM 3401 O O . ALA B 1 196 ? 74.812 -47.496 10.368 1.00 23.39 196 ALA E O 1
ATOM 3403 N N . VAL B 1 197 ? 75.940 -45.613 9.846 1.00 25.67 197 VAL E N 1
ATOM 3404 C CA . VAL B 1 197 ? 76.969 -46.342 9.103 1.00 22.73 197 VAL E CA 1
ATOM 3405 C C . VAL B 1 197 ? 77.689 -47.311 10.031 1.00 21.39 197 VAL E C 1
ATOM 3406 O O . VAL B 1 197 ? 77.836 -48.500 9.727 1.00 22.12 197 VAL E O 1
ATOM 3410 N N . ALA B 1 198 ? 78.120 -46.814 11.193 1.00 24.41 198 ALA E N 1
ATOM 3411 C CA . ALA B 1 198 ? 78.843 -47.646 12.147 1.00 25.26 198 ALA E CA 1
ATOM 3412 C C . ALA B 1 198 ? 78.027 -48.870 12.546 1.00 28.31 198 ALA E C 1
ATOM 3413 O O . ALA B 1 198 ? 78.571 -49.972 12.677 1.00 31.75 198 ALA E O 1
ATOM 3415 N N . ALA B 1 199 ? 76.716 -48.697 12.737 1.00 26.38 199 ALA E N 1
ATOM 3416 C CA . ALA B 1 199 ? 75.866 -49.822 13.106 1.00 18.10 199 ALA E CA 1
ATOM 3417 C C . ALA B 1 199 ? 75.793 -50.852 11.985 1.00 27.44 1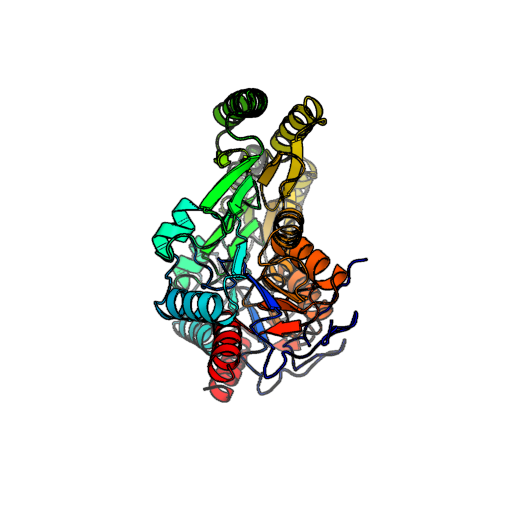99 ALA E C 1
ATOM 3418 O O . ALA B 1 199 ? 75.843 -52.061 12.238 1.00 29.05 199 ALA E O 1
ATOM 3420 N N . PHE B 1 200 ? 75.665 -50.393 10.739 1.00 26.13 200 PHE E N 1
ATOM 3421 C CA . PHE B 1 200 ? 75.637 -51.323 9.616 1.00 28.23 200 PHE E CA 1
ATOM 3422 C C . PHE B 1 200 ? 76.925 -52.137 9.545 1.00 28.05 200 PHE E C 1
ATOM 3423 O O . PHE B 1 200 ? 76.887 -53.357 9.344 1.00 29.25 200 PHE E O 1
ATOM 3431 N N . LEU B 1 201 ? 78.075 -51.480 9.730 1.00 22.47 201 LEU E N 1
ATOM 3432 C CA . LEU B 1 201 ? 79.374 -52.140 9.632 1.00 21.71 201 LEU E CA 1
ATOM 3433 C C . LEU B 1 201 ? 79.614 -53.167 10.734 1.00 29.03 201 LEU E C 1
ATOM 3434 O O . LEU B 1 201 ? 80.601 -53.909 10.656 1.00 38.17 201 LEU E O 1
ATOM 3439 N N . ASN B 1 202 ? 78.758 -53.216 11.755 1.00 26.57 202 ASN E N 1
ATOM 3440 C CA . ASN B 1 202 ? 78.791 -54.252 12.779 1.00 37.74 202 ASN E CA 1
ATOM 3441 C C . ASN B 1 202 ? 77.864 -55.417 12.458 1.00 38.21 202 ASN E C 1
ATOM 3442 O O . ASN B 1 202 ? 77.670 -56.291 13.308 1.00 38.25 202 ASN E O 1
ATOM 3447 N N . GLU B 1 203 ? 77.286 -55.444 11.259 1.00 36.04 203 GLU E N 1
ATOM 3448 C CA . GLU B 1 203 ? 76.294 -56.441 10.895 1.00 33.34 203 GLU E CA 1
ATOM 3449 C C . GLU B 1 203 ? 76.635 -57.052 9.544 1.00 35.12 203 GLU E C 1
ATOM 3450 O O . GLU B 1 203 ? 77.148 -56.357 8.657 1.00 30.74 203 GLU E O 1
ATOM 3456 N N . PRO B 1 204 ? 76.358 -58.342 9.356 1.00 37.76 204 PRO E N 1
ATOM 3457 C CA . PRO B 1 204 ? 76.434 -58.906 8.017 1.00 34.65 204 PRO E CA 1
ATOM 3458 C C . PRO B 1 204 ? 75.375 -58.280 7.128 1.00 37.12 204 PRO E C 1
ATOM 3459 O O . PRO B 1 204 ? 74.282 -57.923 7.601 1.00 32.61 204 PRO E O 1
ATOM 3463 N N . PRO B 1 205 ? 75.659 -58.111 5.828 1.00 30.41 205 PRO E N 1
ATOM 3464 C CA . PRO B 1 205 ? 76.919 -58.495 5.195 1.00 33.42 205 PRO E CA 1
ATOM 3465 C C . PRO B 1 205 ? 77.932 -57.358 5.104 1.00 28.53 205 PRO E C 1
ATOM 3466 O O . PRO B 1 205 ? 78.939 -57.513 4.424 1.00 37.36 205 PRO E O 1
ATOM 3470 N N . PHE B 1 206 ? 77.677 -56.233 5.778 1.00 23.55 206 PHE E N 1
ATOM 3471 C CA . PHE B 1 206 ? 78.606 -55.109 5.683 1.00 25.10 206 PHE E CA 1
ATOM 3472 C C . PHE B 1 206 ? 79.877 -55.350 6.488 1.00 27.59 206 PHE E C 1
ATOM 3473 O O . PHE B 1 206 ? 80.937 -54.821 6.133 1.00 24.35 206 PHE E O 1
ATOM 3481 N N . ALA B 1 207 ? 79.792 -56.127 7.569 1.00 25.37 207 ALA E N 1
ATOM 3482 C CA . ALA B 1 207 ? 80.914 -56.271 8.489 1.00 19.82 207 ALA E CA 1
ATOM 3483 C C . ALA B 1 207 ? 82.154 -56.793 7.774 1.00 24.88 207 ALA E C 1
ATOM 3484 O O . ALA B 1 207 ? 82.082 -57.722 6.962 1.00 27.68 207 ALA E O 1
ATOM 3486 N N . GLY B 1 208 ? 83.298 -56.180 8.081 1.00 24.39 208 GLY E N 1
ATOM 3487 C CA . GLY B 1 208 ? 84.566 -56.580 7.510 1.00 26.18 208 GLY E CA 1
ATOM 3488 C C . GLY B 1 208 ? 84.899 -55.977 6.164 1.00 26.31 208 GLY E C 1
ATOM 3489 O O . GLY B 1 208 ? 86.036 -56.134 5.697 1.00 35.36 208 GLY E O 1
ATOM 3490 N N . ARG B 1 209 ? 83.970 -55.283 5.528 1.00 24.16 209 ARG E N 1
ATOM 3491 C CA . ARG B 1 209 ? 84.185 -54.750 4.193 1.00 24.45 209 ARG E CA 1
ATOM 3492 C C . ARG B 1 209 ? 84.641 -53.303 4.244 1.00 26.17 209 ARG E C 1
ATOM 3493 O O . ARG B 1 209 ? 84.226 -52.532 5.113 1.00 20.66 209 ARG E O 1
ATOM 3501 N N . MET B 1 210 ? 85.472 -52.939 3.275 1.00 24.57 210 MET E N 1
ATOM 3502 C CA . MET B 1 210 ? 85.850 -51.552 3.066 1.00 20.53 210 MET E CA 1
ATOM 3503 C C . MET B 1 210 ? 84.618 -50.736 2.700 1.00 22.66 210 MET E C 1
ATOM 3504 O O . MET B 1 210 ? 83.944 -51.060 1.710 1.00 20.59 210 MET E O 1
ATOM 3509 N N . PRO B 1 211 ? 84.284 -49.690 3.452 1.00 25.09 211 PRO E N 1
ATOM 3510 C CA . PRO B 1 211 ? 83.079 -48.911 3.153 1.00 17.49 211 PRO E CA 1
ATOM 3511 C C . PRO B 1 211 ? 83.322 -47.789 2.158 1.00 21.71 211 PRO E C 1
ATOM 3512 O O . PRO B 1 211 ? 84.389 -47.174 2.105 1.00 17.19 211 PRO E O 1
ATOM 3516 N N . VAL B 1 212 ? 82.297 -47.555 1.342 1.00 19.00 212 VAL E N 1
ATOM 3517 C CA . VAL B 1 212 ? 82.173 -46.364 0.511 1.00 14.80 212 VAL E CA 1
ATOM 3518 C C . VAL B 1 212 ? 80.974 -45.583 1.025 1.00 17.95 212 VAL E C 1
ATOM 3519 O O . VAL B 1 212 ? 79.904 -46.166 1.238 1.00 17.23 212 VAL E O 1
ATOM 3523 N N . PHE B 1 213 ? 81.145 -44.275 1.235 1.00 18.46 213 PHE E N 1
ATOM 3524 C CA . PHE B 1 213 ? 80.041 -43.408 1.637 1.00 17.44 213 PHE E CA 1
ATOM 3525 C C . PHE B 1 213 ? 80.042 -42.155 0.775 1.00 16.07 213 PHE E C 1
ATOM 3526 O O . PHE B 1 213 ? 81.044 -41.437 0.728 1.00 22.46 213 PHE E O 1
ATOM 3534 N N . ALA B 1 214 ? 78.916 -41.881 0.116 1.00 17.76 214 ALA E N 1
ATOM 3535 C CA . ALA B 1 214 ? 78.747 -40.700 -0.722 1.00 18.40 214 ALA E CA 1
ATOM 3536 C C . ALA B 1 214 ? 77.671 -39.793 -0.139 1.00 19.96 214 ALA E C 1
ATOM 3537 O O . ALA B 1 214 ? 76.616 -40.269 0.296 1.00 20.34 214 ALA E O 1
ATOM 3539 N N . GLY B 1 215 ? 77.938 -38.485 -0.136 1.00 17.57 215 GLY E N 1
ATOM 3540 C CA . GLY B 1 215 ? 76.990 -37.521 0.397 1.00 22.57 215 GLY E CA 1
ATOM 3541 C C . GLY B 1 215 ? 77.254 -36.138 -0.162 1.00 23.34 215 GLY E C 1
ATOM 3542 O O . GLY B 1 215 ? 78.239 -35.906 -0.867 1.00 23.74 215 GLY E O 1
ATOM 3543 N N . ASP B 1 216 ? 76.358 -35.203 0.173 1.00 23.41 216 ASP E N 1
ATOM 3544 C CA . ASP B 1 216 ? 76.407 -33.877 -0.431 1.00 21.57 216 ASP E CA 1
ATOM 3545 C C . ASP B 1 216 ? 76.379 -32.693 0.527 1.00 23.52 216 ASP E C 1
ATOM 3546 O O . ASP B 1 216 ? 76.671 -31.582 0.077 1.00 28.79 216 ASP E O 1
ATOM 3551 N N . ASP B 1 217 ? 76.048 -32.860 1.808 1.00 25.11 217 ASP E N 1
ATOM 3552 C CA . ASP B 1 217 ? 75.989 -31.686 2.683 1.00 26.02 217 ASP E CA 1
ATOM 3553 C C . ASP B 1 217 ? 76.545 -32.037 4.063 1.00 27.43 217 ASP E C 1
ATOM 3554 O O . ASP B 1 217 ? 77.112 -33.114 4.274 1.00 25.79 217 ASP E O 1
ATOM 3559 N N . LEU B 1 218 ? 76.354 -31.108 5.010 1.00 26.00 218 LEU E N 1
ATOM 3560 C CA . LEU B 1 218 ? 77.025 -31.193 6.307 1.00 27.49 218 LEU E CA 1
ATOM 3561 C C . LEU B 1 218 ? 76.550 -32.384 7.126 1.00 31.30 218 LEU E C 1
ATOM 3562 O O . LEU B 1 218 ? 77.313 -32.915 7.943 1.00 24.60 218 LEU E O 1
ATOM 3567 N N . THR B 1 219 ? 75.302 -32.815 6.934 1.00 25.71 219 THR E N 1
ATOM 3568 C CA . THR B 1 219 ? 74.808 -33.976 7.663 1.00 27.42 219 THR E CA 1
ATOM 3569 C C . THR B 1 219 ? 75.490 -35.266 7.234 1.00 24.58 219 THR E C 1
ATOM 3570 O O . THR B 1 219 ? 75.307 -36.294 7.892 1.00 24.21 219 THR E O 1
ATOM 3574 N N . ASP B 1 220 ? 76.271 -35.237 6.157 1.00 23.10 220 ASP E N 1
ATOM 3575 C CA . ASP B 1 220 ? 77.008 -36.404 5.696 1.00 22.07 220 ASP E CA 1
ATOM 3576 C C . ASP B 1 220 ? 78.444 -36.434 6.190 1.00 22.17 220 ASP E C 1
ATOM 3577 O O . ASP B 1 220 ? 79.120 -37.449 6.009 1.00 19.10 220 ASP E O 1
ATOM 3582 N N . GLU B 1 221 ? 78.925 -35.346 6.795 1.00 25.03 221 GLU E N 1
ATOM 3583 C CA . GLU B 1 221 ? 80.325 -35.277 7.192 1.00 22.50 221 GLU E CA 1
ATOM 3584 C C . GLU B 1 221 ? 80.673 -36.378 8.185 1.00 22.26 221 GLU E C 1
ATOM 3585 O O . GLU B 1 221 ? 81.757 -36.966 8.112 1.00 27.63 221 GLU E O 1
ATOM 3591 N N . GLN B 1 222 ? 79.759 -36.682 9.114 1.00 20.72 222 GLN E N 1
ATOM 3592 C CA . GLN B 1 222 ? 80.010 -37.763 10.062 1.00 20.88 222 GLN E CA 1
ATOM 3593 C C . GLN B 1 222 ? 80.062 -39.115 9.368 1.00 21.62 222 GLN E C 1
ATOM 3594 O O . GLN B 1 222 ? 80.783 -40.009 9.823 1.00 27.04 222 GLN E O 1
ATOM 3600 N N . GLY B 1 223 ? 79.298 -39.289 8.284 1.00 22.89 223 GLY E N 1
ATOM 3601 C CA . GLY B 1 223 ? 79.402 -40.515 7.504 1.00 17.78 223 GLY E CA 1
ATOM 3602 C C . GLY B 1 223 ? 80.742 -40.634 6.801 1.00 23.22 223 GLY E C 1
ATOM 3603 O O . GLY B 1 223 ? 81.337 -41.716 6.759 1.00 18.89 223 GLY E O 1
ATOM 3604 N N . PHE B 1 224 ? 81.237 -39.522 6.242 1.00 17.66 224 PHE E N 1
ATOM 3605 C CA . PHE B 1 224 ? 82.586 -39.497 5.683 1.00 17.91 224 PHE E CA 1
ATOM 3606 C C . PHE B 1 224 ? 83.619 -39.897 6.730 1.00 20.23 224 PHE E C 1
ATOM 3607 O O . PHE B 1 224 ? 84.499 -40.728 6.469 1.00 22.00 224 PHE E O 1
ATOM 3615 N N . ALA B 1 225 ? 83.520 -39.315 7.928 1.00 19.13 225 ALA E N 1
ATOM 3616 C CA . ALA B 1 225 ? 84.474 -39.612 8.993 1.00 20.94 225 ALA E CA 1
ATOM 3617 C C . ALA B 1 225 ? 84.473 -41.094 9.355 1.00 23.63 225 ALA E C 1
ATOM 3618 O O . ALA B 1 225 ? 85.529 -41.668 9.658 1.00 20.59 225 ALA E O 1
ATOM 3620 N N . VAL B 1 226 ? 83.304 -41.736 9.330 1.00 24.76 226 VAL E N 1
ATOM 3621 C CA . VAL B 1 226 ? 83.255 -43.153 9.684 1.00 18.03 226 VAL E CA 1
ATOM 3622 C C . VAL B 1 226 ? 83.870 -44.002 8.577 1.00 25.66 226 VAL E C 1
ATOM 3623 O O . VAL B 1 226 ? 84.628 -44.946 8.846 1.00 24.22 226 VAL E O 1
ATOM 3627 N N . ALA B 1 227 ? 83.576 -43.675 7.315 1.00 13.47 227 ALA E N 1
ATOM 3628 C CA . ALA B 1 227 ? 84.201 -44.412 6.218 1.00 8.99 227 ALA E CA 1
ATOM 3629 C C . ALA B 1 227 ? 85.712 -44.275 6.263 1.00 16.42 227 ALA E C 1
ATOM 3630 O O . ALA B 1 227 ? 86.438 -45.258 6.071 1.00 20.49 227 ALA E O 1
ATOM 3632 N N . ASN B 1 228 ? 86.205 -43.063 6.534 1.00 21.44 228 ASN E N 1
ATOM 3633 C CA . ASN B 1 228 ? 87.647 -42.830 6.582 1.00 18.75 228 ASN E CA 1
ATOM 3634 C C . ASN B 1 228 ? 88.296 -43.619 7.711 1.00 18.17 228 ASN E C 1
ATOM 3635 O O . ASN B 1 228 ? 89.348 -44.244 7.525 1.00 19.18 228 ASN E O 1
ATOM 3640 N N . ALA B 1 229 ? 87.673 -43.607 8.894 1.00 16.15 229 ALA E N 1
ATOM 3641 C CA . ALA B 1 229 ? 88.199 -44.347 10.036 1.00 20.73 229 ALA E CA 1
ATOM 3642 C C . ALA B 1 229 ? 88.389 -45.826 9.722 1.00 25.98 229 ALA E C 1
ATOM 3643 O O . ALA B 1 229 ? 89.243 -46.487 10.323 1.00 23.30 229 ALA E O 1
ATOM 3645 N N . ASN B 1 230 ? 87.613 -46.358 8.780 1.00 17.41 230 ASN E N 1
ATOM 3646 C CA . ASN B 1 230 ? 87.691 -47.755 8.382 1.00 18.53 230 ASN E CA 1
ATOM 3647 C C . ASN B 1 230 ? 88.498 -47.954 7.099 1.00 24.99 230 ASN E C 1
ATOM 3648 O O . ASN B 1 230 ? 88.375 -49.003 6.454 1.00 25.99 230 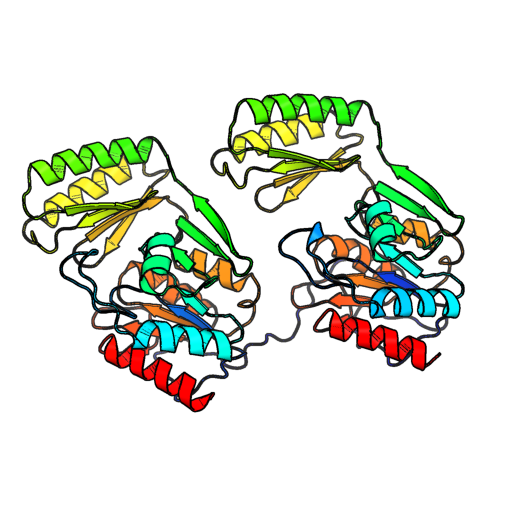ASN E O 1
ATOM 3653 N N . GLY B 1 231 ? 89.306 -46.967 6.712 1.00 17.78 231 GLY E N 1
ATOM 3654 C CA . GLY B 1 231 ? 90.178 -47.118 5.558 1.00 14.94 231 GLY E CA 1
ATOM 3655 C C . GLY B 1 231 ? 89.468 -47.149 4.226 1.00 15.14 231 GLY E C 1
ATOM 3656 O O . GLY B 1 231 ? 89.990 -47.729 3.266 1.00 17.42 231 GLY E O 1
ATOM 3657 N N . GLY B 1 232 ? 88.299 -46.513 4.132 1.00 13.74 232 GLY E N 1
ATOM 3658 C CA . GLY B 1 232 ? 87.455 -46.588 2.973 1.00 17.02 232 GLY E CA 1
ATOM 3659 C C . GLY B 1 232 ? 87.427 -45.306 2.164 1.00 21.02 232 GLY E C 1
ATOM 3660 O O . GLY B 1 232 ? 88.286 -44.422 2.295 1.00 15.56 232 GLY E O 1
ATOM 3661 N N . LEU B 1 233 ? 86.414 -45.200 1.314 1.00 18.17 233 LEU E N 1
ATOM 3662 C CA . LEU B 1 233 ? 86.314 -44.126 0.335 1.00 16.11 233 LEU E CA 1
ATOM 3663 C C . LEU B 1 233 ? 85.093 -43.271 0.652 1.00 18.43 233 LEU E C 1
ATOM 3664 O O . LEU B 1 233 ? 83.954 -43.720 0.498 1.00 20.09 233 LEU E O 1
ATOM 3669 N N . SER B 1 234 ? 85.339 -42.041 1.095 1.00 20.38 234 SER E N 1
ATOM 3670 C CA . SER B 1 234 ? 84.295 -41.042 1.262 1.00 18.46 234 SER E CA 1
ATOM 3671 C C . SER B 1 234 ? 84.240 -40.176 0.007 1.00 18.32 234 SER E C 1
ATOM 3672 O O . SER B 1 234 ? 85.280 -39.756 -0.504 1.00 23.16 234 SER E O 1
ATOM 3675 N N . ILE B 1 235 ? 83.033 -39.914 -0.493 1.00 15.57 235 ILE E N 1
ATOM 3676 C CA . ILE B 1 235 ? 82.847 -39.177 -1.742 1.00 15.51 235 ILE E CA 1
ATOM 3677 C C . ILE B 1 235 ? 81.883 -38.022 -1.508 1.00 18.86 235 ILE E C 1
ATOM 3678 O O . ILE B 1 235 ? 80.710 -38.241 -1.173 1.00 15.15 235 ILE E O 1
ATOM 3683 N N . LYS B 1 236 ? 82.362 -36.799 -1.733 1.00 24.07 236 LYS E N 1
ATOM 3684 C CA . LYS B 1 236 ? 81.528 -35.606 -1.640 1.00 24.88 236 LYS E CA 1
ATOM 3685 C C . LYS B 1 236 ? 80.973 -35.254 -3.014 1.00 19.80 236 LYS E C 1
ATOM 3686 O O . LYS B 1 236 ? 81.718 -35.213 -4.000 1.00 18.39 236 LYS E O 1
ATOM 3692 N N . VAL B 1 237 ? 79.668 -35.011 -3.075 1.00 20.23 237 VAL E N 1
ATOM 3693 C CA . VAL B 1 237 ? 79.008 -34.543 -4.290 1.00 16.15 237 VAL E CA 1
ATOM 3694 C C . VAL B 1 237 ? 78.981 -33.020 -4.262 1.00 22.82 237 VAL E C 1
ATOM 3695 O O . VAL B 1 237 ? 78.451 -32.415 -3.323 1.00 25.22 237 VAL E O 1
ATOM 3699 N N . GLY B 1 238 ? 79.553 -32.397 -5.285 1.00 22.76 238 GLY E N 1
ATOM 3700 C CA . GLY B 1 238 ? 79.530 -30.952 -5.384 1.00 19.35 238 GLY E CA 1
ATOM 3701 C C . GLY B 1 238 ? 80.655 -30.292 -4.611 1.00 33.40 238 GLY E C 1
ATOM 3702 O O . GLY B 1 238 ? 81.542 -30.939 -4.042 1.00 29.18 238 GLY E O 1
ATOM 3703 N N . ALA B 1 239 ? 80.602 -28.960 -4.589 1.00 36.90 239 ALA E N 1
ATOM 3704 C CA . ALA B 1 239 ? 81.645 -28.142 -3.990 1.00 32.63 239 ALA E CA 1
ATOM 3705 C C . ALA B 1 239 ? 81.389 -27.929 -2.499 1.00 34.49 239 ALA E C 1
ATOM 3706 O O . ALA B 1 239 ? 80.305 -28.208 -1.973 1.00 38.78 239 ALA E O 1
ATOM 3708 N N . GLY B 1 240 ? 82.413 -27.427 -1.818 1.00 30.52 240 GLY E N 1
ATOM 3709 C CA . GLY B 1 240 ? 82.336 -27.145 -0.395 1.00 40.28 240 GLY E CA 1
ATOM 3710 C C . GLY B 1 240 ? 83.455 -27.839 0.357 1.00 42.51 240 GLY E C 1
ATOM 3711 O O . GLY B 1 240 ? 84.013 -28.842 -0.095 1.00 40.62 240 GLY E O 1
ATOM 3712 N N . ASP B 1 241 ? 83.805 -27.282 1.514 1.00 42.72 241 ASP E N 1
ATOM 3713 C CA . ASP B 1 241 ? 84.767 -27.936 2.389 1.00 37.03 241 ASP E CA 1
ATOM 3714 C C . ASP B 1 241 ? 84.196 -29.253 2.889 1.00 38.48 241 ASP E C 1
ATOM 3715 O O . ASP B 1 241 ? 83.017 -29.346 3.248 1.00 39.72 241 ASP E O 1
ATOM 3720 N N . THR B 1 242 ? 85.044 -30.263 2.926 1.00 31.87 242 THR E N 1
ATOM 3721 C CA . THR B 1 242 ? 84.609 -31.555 3.375 1.00 26.10 242 THR E CA 1
ATOM 3722 C C . THR B 1 242 ? 85.747 -32.387 3.936 1.00 30.49 242 THR E C 1
ATOM 3723 O O . THR B 1 242 ? 86.875 -32.120 3.653 1.00 25.10 242 THR E O 1
ATOM 3727 N N . THR B 1 243 ? 85.396 -33.389 4.737 1.00 25.63 243 THR E N 1
ATOM 3728 C CA . THR B 1 243 ? 86.331 -34.346 5.264 1.00 22.10 243 THR E CA 1
ATOM 3729 C C . THR B 1 243 ? 86.397 -35.546 4.319 1.00 24.98 243 THR E C 1
ATOM 3730 O O . THR B 1 243 ? 87.202 -36.389 4.484 1.00 21.65 243 THR E O 1
ATOM 3734 N N . ALA B 1 244 ? 85.522 -35.577 3.337 1.00 20.17 244 ALA E N 1
ATOM 3735 C CA . ALA B 1 244 ? 85.513 -36.623 2.344 1.00 12.74 244 ALA E CA 1
ATOM 3736 C C . ALA B 1 244 ? 86.846 -36.638 1.661 1.00 18.04 244 ALA E C 1
ATOM 3737 O O . ALA B 1 244 ? 87.451 -35.633 1.514 1.00 17.70 244 ALA E O 1
ATOM 3739 N N . ARG B 1 245 ? 87.291 -37.812 1.245 1.00 19.17 245 ARG E N 1
ATOM 3740 C CA . ARG B 1 245 ? 88.591 -37.954 0.597 1.00 18.52 245 ARG E CA 1
ATOM 3741 C C . ARG B 1 245 ? 88.527 -37.744 -0.907 1.00 15.95 245 ARG E C 1
ATOM 3742 O O . ARG B 1 245 ? 89.500 -37.257 -1.493 1.00 16.88 245 ARG E O 1
ATOM 3750 N N . ALA B 1 246 ? 87.407 -38.085 -1.541 1.00 11.72 246 ALA E N 1
ATOM 3751 C CA . ALA B 1 246 ? 87.211 -37.935 -2.976 1.00 15.69 246 ALA E CA 1
ATOM 3752 C C . ALA B 1 246 ? 86.049 -36.982 -3.244 1.00 21.84 246 ALA E C 1
ATOM 3753 O O . ALA B 1 246 ? 85.282 -36.632 -2.343 1.00 17.17 246 ALA E O 1
ATOM 3755 N N . ARG B 1 247 ? 85.907 -36.567 -4.504 1.00 18.33 247 ARG E N 1
ATOM 3756 C CA . ARG B 1 247 ? 84.877 -35.604 -4.872 1.00 21.95 247 ARG E CA 1
ATOM 3757 C C . ARG B 1 247 ? 84.396 -35.885 -6.289 1.00 23.85 247 ARG E C 1
ATOM 3758 O O . ARG B 1 247 ? 85.191 -36.273 -7.150 1.00 24.95 247 ARG E O 1
ATOM 3766 N N . VAL B 1 248 ? 83.090 -35.699 -6.522 1.00 20.84 248 VAL E N 1
ATOM 3767 C CA . VAL B 1 248 ? 82.513 -35.712 -7.862 1.00 23.94 248 VAL E CA 1
ATOM 3768 C C . VAL B 1 248 ? 81.736 -34.417 -8.056 1.00 28.76 248 VAL E C 1
ATOM 3769 O O . VAL B 1 248 ? 81.299 -33.774 -7.098 1.00 27.09 248 VAL E O 1
ATOM 3773 N N . ASP B 1 249 ? 81.551 -34.047 -9.328 1.00 25.86 249 ASP E N 1
ATOM 3774 C CA . ASP B 1 249 ? 80.972 -32.748 -9.652 1.00 28.15 249 ASP E CA 1
ATOM 3775 C C . ASP B 1 249 ? 79.482 -32.674 -9.346 1.00 27.75 249 ASP E C 1
ATOM 3776 O O . ASP B 1 249 ? 78.968 -31.581 -9.081 1.00 28.59 249 ASP E O 1
ATOM 3781 N N . SER B 1 250 ? 78.765 -33.793 -9.410 1.00 24.67 250 SER E N 1
ATOM 3782 C CA . SER B 1 250 ? 77.312 -33.705 -9.481 1.00 22.25 250 SER E CA 1
ATOM 3783 C C . SER B 1 250 ? 76.676 -35.052 -9.173 1.00 25.16 250 SER E C 1
ATOM 3784 O O . SER B 1 250 ? 77.349 -36.084 -9.066 1.00 25.54 250 SER E O 1
ATOM 3787 N N . VAL B 1 251 ? 75.348 -35.014 -9.045 1.00 28.43 251 VAL E N 1
ATOM 3788 C CA . VAL B 1 251 ? 74.557 -36.235 -8.930 1.00 24.46 251 VAL E CA 1
ATOM 3789 C C . VAL B 1 251 ? 74.792 -37.130 -10.139 1.00 21.29 251 VAL E C 1
ATOM 3790 O O . VAL B 1 251 ? 75.068 -38.328 -10.002 1.00 18.99 251 VAL E O 1
ATOM 3794 N N . ALA B 1 252 ? 74.708 -36.554 -11.344 1.00 22.47 252 ALA E N 1
ATOM 3795 C CA . ALA B 1 252 ? 74.907 -37.343 -12.558 1.00 22.02 252 ALA E CA 1
ATOM 3796 C C . ALA B 1 252 ? 76.306 -37.945 -12.605 1.00 23.18 252 ALA E C 1
ATOM 3797 O O . ALA B 1 252 ? 76.476 -39.108 -12.992 1.00 24.89 252 ALA E O 1
ATOM 3799 N N . ALA B 1 253 ? 77.319 -37.174 -12.196 1.00 20.49 253 ALA E N 1
ATOM 3800 C CA . ALA B 1 253 ? 78.685 -37.690 -12.186 1.00 19.67 253 ALA E CA 1
ATOM 3801 C C . ALA B 1 253 ? 78.828 -38.863 -11.223 1.00 24.21 253 ALA E C 1
ATOM 3802 O O . ALA B 1 253 ? 79.487 -39.861 -11.542 1.00 25.81 253 ALA E O 1
ATOM 3804 N N . LEU B 1 254 ? 78.214 -38.770 -10.040 1.00 23.08 254 LEU E N 1
ATOM 3805 C CA . LEU B 1 254 ? 78.294 -39.876 -9.090 1.00 14.92 254 LEU E CA 1
ATOM 3806 C C . LEU B 1 254 ? 77.625 -41.123 -9.648 1.00 18.92 254 LEU E C 1
ATOM 3807 O O . LEU B 1 254 ? 78.161 -42.230 -9.515 1.00 17.14 254 LEU E O 1
ATOM 3812 N N . ARG B 1 255 ? 76.447 -40.959 -10.273 1.00 18.74 255 ARG E N 1
ATOM 3813 C CA . ARG B 1 255 ? 75.764 -42.086 -10.907 1.00 22.89 255 ARG E CA 1
ATOM 3814 C C . ARG B 1 255 ? 76.646 -42.735 -11.963 1.00 19.77 255 ARG E C 1
ATOM 3815 O O . ARG B 1 255 ? 76.678 -43.966 -12.085 1.00 23.76 255 ARG E O 1
ATOM 3823 N N . ALA B 1 256 ? 77.382 -41.921 -12.727 1.00 23.12 256 ALA E N 1
ATOM 3824 C CA . ALA B 1 256 ? 78.289 -42.460 -13.738 1.00 23.35 256 ALA E CA 1
ATOM 3825 C C . ALA B 1 256 ? 79.377 -43.324 -13.112 1.00 24.01 256 ALA E C 1
ATOM 3826 O O . ALA B 1 256 ? 79.806 -44.312 -13.720 1.00 19.40 256 ALA E O 1
ATOM 3828 N N . GLN B 1 257 ? 79.827 -42.983 -11.899 1.00 21.82 257 GLN E N 1
ATOM 3829 C CA . GLN B 1 257 ? 80.829 -43.805 -11.229 1.00 19.82 257 GLN E CA 1
ATOM 3830 C C . GLN B 1 257 ? 80.247 -45.153 -10.835 1.00 23.70 257 GLN E C 1
ATOM 3831 O O . GLN B 1 257 ? 80.860 -46.200 -11.084 1.00 23.84 257 GLN E O 1
ATOM 3837 N N . LEU B 1 258 ? 79.072 -45.143 -10.194 1.00 21.65 258 LEU E N 1
ATOM 3838 C CA . LEU B 1 258 ? 78.406 -46.395 -9.847 1.00 19.17 258 LEU E CA 1
ATOM 3839 C C . LEU B 1 258 ? 78.208 -47.257 -11.081 1.00 20.16 258 LEU E C 1
ATOM 3840 O O . LEU B 1 258 ? 78.468 -48.466 -11.053 1.00 20.70 258 LEU E O 1
ATOM 3845 N N . ALA B 1 259 ? 77.759 -46.639 -12.177 1.00 16.82 259 ALA E N 1
ATOM 3846 C CA . ALA B 1 259 ? 77.539 -47.360 -13.426 1.00 21.92 259 ALA E CA 1
ATOM 3847 C C . ALA B 1 259 ? 78.811 -48.056 -13.907 1.00 19.02 259 ALA E C 1
ATOM 3848 O O . ALA B 1 259 ? 78.773 -49.215 -14.336 1.00 23.21 259 ALA E O 1
ATOM 3850 N N . ARG B 1 260 ? 79.950 -47.359 -13.849 1.00 17.88 260 ARG E N 1
ATOM 3851 C CA . ARG B 1 260 ? 81.215 -47.969 -14.269 1.00 18.46 260 ARG E CA 1
ATOM 3852 C C . ARG B 1 260 ? 81.626 -49.098 -13.334 1.00 15.45 260 ARG E C 1
ATOM 3853 O O . ARG B 1 260 ? 82.096 -50.145 -13.797 1.00 18.19 260 ARG E O 1
ATOM 3861 N N . TRP B 1 261 ? 81.475 -48.899 -12.015 1.00 19.89 261 TRP E N 1
ATOM 3862 C CA . TRP B 1 261 ? 81.797 -49.963 -11.065 1.00 18.55 261 TRP E CA 1
ATOM 3863 C C . TRP B 1 261 ? 80.977 -51.210 -11.352 1.00 23.07 261 TRP E C 1
ATOM 3864 O O . TRP B 1 261 ? 81.503 -52.330 -11.338 1.00 21.24 261 TRP E O 1
ATOM 3875 N N . ILE B 1 262 ? 79.683 -51.031 -11.622 1.00 21.77 262 ILE E N 1
ATOM 3876 C CA . ILE B 1 262 ? 78.822 -52.158 -11.958 1.00 21.44 262 ILE E CA 1
ATOM 3877 C C . ILE B 1 262 ? 79.291 -52.810 -13.247 1.00 17.99 262 ILE E C 1
ATOM 3878 O O . ILE B 1 262 ? 79.441 -54.035 -13.326 1.00 22.00 262 ILE E O 1
ATOM 3883 N N . ALA B 1 263 ? 79.521 -51.998 -14.283 1.00 20.43 263 ALA E N 1
ATOM 3884 C CA . ALA B 1 263 ? 79.904 -52.556 -15.575 1.00 25.41 263 ALA E CA 1
ATOM 3885 C C . ALA B 1 263 ? 81.243 -53.271 -15.496 1.00 27.33 263 ALA E C 1
ATOM 3886 O O . ALA B 1 263 ? 81.462 -54.259 -16.208 1.00 31.85 263 ALA E O 1
ATOM 3888 N N . ALA B 1 264 ? 82.151 -52.796 -14.640 1.00 26.19 264 ALA E N 1
ATOM 3889 C CA . ALA B 1 264 ? 83.413 -53.504 -14.458 1.00 28.16 264 ALA E CA 1
ATOM 3890 C C . ALA B 1 264 ? 83.210 -54.850 -13.774 1.00 37.09 264 ALA E C 1
ATOM 3891 O O . ALA B 1 264 ? 83.972 -55.787 -14.029 1.00 42.23 264 ALA E O 1
ATOM 3893 N N . GLY B 1 265 ? 82.198 -54.968 -12.915 1.00 34.38 265 GLY E N 1
ATOM 3894 C CA . GLY B 1 265 ? 81.858 -56.237 -12.290 1.00 37.56 265 GLY E CA 1
ATOM 3895 C C . GLY B 1 265 ? 81.365 -57.289 -13.272 1.00 46.50 265 GLY E C 1
ATOM 3896 O O . GLY B 1 265 ? 80.194 -57.302 -13.672 1.00 48.01 265 GLY E O 1
#